Protein AF-0000000068498066 (afdb_homodimer)

Radius of gyration: 24.15 Å; Cα contacts (8 Å, |Δi|>4): 1027; chains: 2; bounding box: 54×74×59 Å

Structure (mmCIF, N/CA/C/O backbone):
data_AF-0000000068498066-model_v1
#
loop_
_entity.id
_entity.type
_entity.pdbx_description
1 polymer '4fe-4s binding domain protein'
#
loop_
_atom_site.group_PDB
_atom_site.id
_atom_site.type_symbol
_atom_site.label_atom_id
_atom_site.label_alt_id
_atom_site.label_comp_id
_atom_site.label_asym_id
_atom_site.label_entity_id
_atom_site.label_seq_id
_atom_site.pdbx_PDB_ins_code
_atom_site.Cartn_x
_atom_site.Cartn_y
_atom_site.Cartn_z
_atom_site.occupancy
_atom_site.B_iso_or_equiv
_atom_site.auth_seq_id
_atom_site.auth_comp_id
_atom_site.auth_asym_id
_atom_site.auth_atom_id
_atom_site.pdbx_PDB_model_num
ATOM 1 N N . MET A 1 1 ? 25.516 0.51 -18.219 1 28.58 1 MET A N 1
ATOM 2 C CA . MET A 1 1 ? 24.297 -0.23 -18.547 1 28.58 1 MET A CA 1
ATOM 3 C C . MET A 1 1 ? 24.25 -1.565 -17.812 1 28.58 1 MET A C 1
ATOM 5 O O . MET A 1 1 ? 25.156 -2.387 -17.953 1 28.58 1 MET A O 1
ATOM 9 N N . ASN A 1 2 ? 23.875 -1.64 -16.594 1 40.06 2 ASN A N 1
ATOM 10 C CA . ASN A 1 2 ? 24.031 -2.863 -15.82 1 40.06 2 ASN A CA 1
ATOM 11 C C . ASN A 1 2 ? 23.516 -4.082 -16.578 1 40.06 2 ASN A C 1
ATOM 13 O O . ASN A 1 2 ? 22.406 -4.07 -17.094 1 40.06 2 ASN A O 1
ATOM 17 N N . MET A 1 3 ? 24.328 -4.73 -17.172 1 45.19 3 MET A N 1
ATOM 18 C CA . MET A 1 3 ? 24.016 -5.914 -17.969 1 45.19 3 MET A CA 1
ATOM 19 C C . MET A 1 3 ? 23 -6.801 -17.266 1 45.19 3 MET A C 1
ATOM 21 O O . MET A 1 3 ? 23.281 -7.312 -16.172 1 45.19 3 MET A O 1
ATOM 25 N N . LYS A 1 4 ? 21.719 -6.523 -17.484 1 57.91 4 LYS A N 1
ATOM 26 C CA . LYS A 1 4 ? 20.766 -7.516 -17 1 57.91 4 LYS A CA 1
ATOM 27 C C . LYS A 1 4 ? 21.125 -8.914 -17.5 1 57.91 4 LYS A C 1
ATOM 29 O O . LYS A 1 4 ? 21.375 -9.109 -18.688 1 57.91 4 LYS A O 1
ATOM 34 N N . TYR A 1 5 ? 21.75 -9.656 -16.672 1 67.62 5 TYR A N 1
ATOM 35 C CA . TYR A 1 5 ? 22.062 -11.047 -17 1 67.62 5 TYR A CA 1
ATOM 36 C C . TYR A 1 5 ? 20.828 -11.773 -17.5 1 67.62 5 TYR A C 1
ATOM 38 O O . TYR A 1 5 ? 19.703 -11.43 -17.141 1 67.62 5 TYR A O 1
ATOM 46 N N . GLN A 1 6 ? 20.984 -12.57 -18.484 1 83.25 6 GLN A N 1
ATOM 47 C CA . GLN A 1 6 ? 19.891 -13.43 -18.953 1 83.25 6 GLN A CA 1
ATOM 48 C C . GLN A 1 6 ? 19.375 -14.32 -17.828 1 83.25 6 GLN A C 1
ATOM 50 O O . GLN A 1 6 ? 20.141 -14.93 -17.094 1 83.25 6 GLN A O 1
ATOM 55 N N . HIS A 1 7 ? 18.156 -14.203 -17.531 1 92.56 7 HIS A N 1
ATOM 56 C CA . HIS A 1 7 ? 17.531 -15.062 -16.531 1 92.56 7 HIS A CA 1
ATOM 57 C C . HIS A 1 7 ? 17.172 -16.422 -17.125 1 92.56 7 HIS A C 1
ATOM 59 O O . HIS A 1 7 ? 16.531 -16.484 -18.188 1 92.56 7 HIS A O 1
ATOM 65 N N . ILE A 1 8 ? 17.641 -17.453 -16.453 1 95.69 8 ILE A N 1
ATOM 66 C CA . ILE A 1 8 ? 17.375 -18.812 -16.891 1 95.69 8 ILE A CA 1
ATOM 67 C C . ILE A 1 8 ? 16.859 -19.656 -15.719 1 95.69 8 ILE A C 1
ATOM 69 O O . ILE A 1 8 ? 17.391 -19.562 -14.609 1 95.69 8 ILE A O 1
ATOM 73 N N . ILE A 1 9 ? 15.828 -20.344 -15.969 1 97.06 9 ILE A N 1
ATOM 74 C CA . ILE A 1 9 ? 15.359 -21.344 -15.008 1 97.06 9 ILE A CA 1
ATOM 75 C C . ILE A 1 9 ? 16.031 -22.688 -15.281 1 97.06 9 ILE A C 1
ATOM 77 O O . ILE A 1 9 ? 15.992 -23.188 -16.406 1 97.06 9 ILE A O 1
ATOM 81 N N . GLU A 1 10 ? 16.562 -23.203 -14.289 1 97.12 10 GLU A N 1
ATOM 82 C CA . GLU A 1 10 ? 17.266 -24.484 -14.422 1 97.12 10 GLU A CA 1
ATOM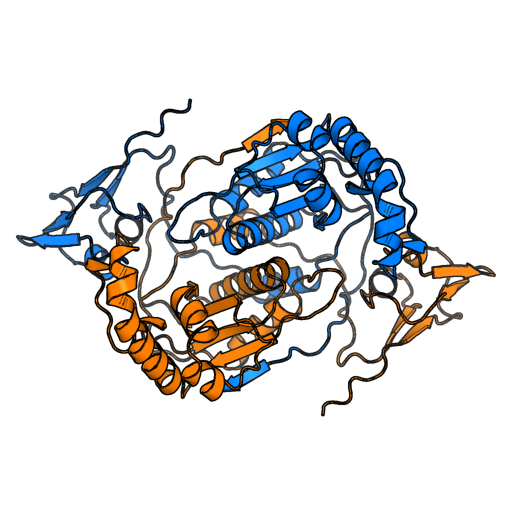 83 C C . GLU A 1 10 ? 16.688 -25.531 -13.484 1 97.12 10 GLU A C 1
ATOM 85 O O . GLU A 1 10 ? 16.328 -25.234 -12.344 1 97.12 10 GLU A O 1
ATOM 90 N N . VAL A 1 11 ? 16.641 -26.781 -14.047 1 98.31 11 VAL A N 1
ATOM 91 C CA . VAL A 1 11 ? 16.219 -27.906 -13.234 1 98.31 11 VAL A CA 1
ATOM 92 C C . VAL A 1 11 ? 17.375 -28.891 -13.086 1 98.31 11 VAL A C 1
ATOM 94 O O . VAL A 1 11 ? 17.891 -29.422 -14.086 1 98.31 11 VAL A O 1
ATOM 97 N N . ASP A 1 12 ? 17.844 -29.094 -11.906 1 98.5 12 ASP A N 1
ATOM 98 C CA . ASP A 1 12 ? 18.797 -30.156 -11.602 1 98.5 12 ASP A CA 1
ATOM 99 C C . ASP A 1 12 ? 18.094 -31.5 -11.5 1 98.5 12 ASP A C 1
ATOM 101 O O . ASP A 1 12 ? 17.469 -31.812 -10.477 1 98.5 12 ASP A O 1
ATOM 105 N N . LYS A 1 13 ? 18.266 -32.344 -12.461 1 97.88 13 LYS A N 1
ATOM 106 C CA . LYS A 1 13 ? 17.531 -33.625 -12.555 1 97.88 13 LYS A CA 1
ATOM 107 C C . LYS A 1 13 ? 17.953 -34.562 -11.445 1 97.88 13 LYS A C 1
ATOM 109 O O . LYS A 1 13 ? 17.203 -35.469 -11.07 1 97.88 13 LYS A O 1
ATOM 114 N N . GLU A 1 14 ? 19.109 -34.406 -10.93 1 98.38 14 GLU A N 1
ATOM 115 C CA . GLU A 1 14 ? 19.578 -35.25 -9.844 1 98.38 14 GLU A CA 1
ATOM 116 C C . GLU A 1 14 ? 18.875 -34.906 -8.531 1 98.38 14 GLU A C 1
ATOM 118 O O . GLU A 1 14 ? 18.656 -35.812 -7.695 1 98.38 14 GLU A O 1
ATOM 123 N N . LEU A 1 15 ? 18.531 -33.656 -8.414 1 98.56 15 LEU A N 1
ATOM 124 C CA . LEU A 1 15 ? 17.891 -33.188 -7.188 1 98.56 15 LEU A CA 1
ATOM 125 C C . LEU A 1 15 ? 16.375 -33.281 -7.309 1 98.56 15 LEU A C 1
ATOM 127 O O . LEU A 1 15 ? 15.664 -33.406 -6.301 1 98.56 15 LEU A O 1
ATOM 131 N N . CYS A 1 16 ? 15.875 -33.25 -8.531 1 98.69 16 CYS A N 1
ATOM 132 C CA . CYS A 1 16 ? 14.438 -33.25 -8.766 1 98.69 16 CYS A CA 1
ATOM 133 C C . CYS A 1 16 ? 13.828 -34.594 -8.43 1 98.69 16 CYS A C 1
ATOM 135 O O . CYS A 1 16 ? 14.289 -35.625 -8.93 1 98.69 16 CYS A O 1
ATOM 137 N N . ILE A 1 17 ? 12.789 -34.562 -7.625 1 98.5 17 ILE A N 1
ATOM 138 C CA . ILE A 1 17 ? 12.172 -35.844 -7.215 1 98.5 17 ILE A CA 1
ATOM 139 C C . ILE A 1 17 ? 10.828 -36 -7.91 1 98.5 17 ILE A C 1
ATOM 141 O O . ILE A 1 17 ? 10.039 -36.875 -7.543 1 98.5 17 ILE A O 1
ATOM 145 N N . GLY A 1 18 ? 10.5 -35.094 -8.805 1 98.19 18 GLY A N 1
ATOM 146 C CA . GLY A 1 18 ? 9.32 -35.219 -9.648 1 98.19 18 GLY A CA 1
ATOM 147 C C . GLY A 1 18 ? 8.016 -35.062 -8.883 1 98.19 18 GLY A C 1
ATOM 148 O O . GLY A 1 18 ? 6.973 -35.531 -9.32 1 98.19 18 GLY A O 1
ATOM 149 N N . CYS A 1 19 ? 8.016 -34.344 -7.754 1 97.94 19 CYS A N 1
ATOM 150 C CA . CYS A 1 19 ? 6.848 -34.281 -6.883 1 97.94 19 CYS A CA 1
ATOM 151 C C . CYS A 1 19 ? 5.758 -33.406 -7.516 1 97.94 19 CYS A C 1
ATOM 153 O O . CYS A 1 19 ? 4.598 -33.469 -7.098 1 97.94 19 CYS A O 1
ATOM 155 N N . GLY A 1 20 ? 6.117 -32.438 -8.43 1 98.12 20 GLY A N 1
ATOM 156 C CA . GLY A 1 20 ? 5.133 -31.688 -9.18 1 98.12 20 GLY A CA 1
ATOM 157 C C . GLY A 1 20 ? 4.691 -30.422 -8.484 1 98.12 20 GLY A C 1
ATOM 158 O O . GLY A 1 20 ? 3.863 -29.672 -9.008 1 98.12 20 GLY A O 1
ATOM 159 N N . LEU A 1 21 ? 5.199 -30.047 -7.348 1 98.44 21 LEU A N 1
ATOM 160 C CA . LEU A 1 21 ? 4.809 -28.844 -6.621 1 98.44 21 LEU A CA 1
ATOM 161 C C . LEU A 1 21 ? 5.031 -27.594 -7.477 1 98.44 21 LEU A C 1
ATOM 163 O O . LEU A 1 21 ? 4.18 -26.703 -7.516 1 98.44 21 LEU A O 1
ATOM 167 N N . CYS A 1 22 ? 6.168 -27.594 -8.148 1 98.31 22 CYS A N 1
ATOM 168 C CA . CYS A 1 22 ? 6.488 -26.438 -8.992 1 98.31 22 CYS A CA 1
ATOM 169 C C . CYS A 1 22 ? 5.496 -26.312 -10.141 1 98.31 22 CYS A C 1
ATOM 171 O O . CYS A 1 22 ? 4.996 -25.219 -10.422 1 98.31 22 CYS A O 1
ATOM 173 N N . LYS A 1 23 ? 5.188 -27.406 -10.82 1 97.56 23 LYS A N 1
ATOM 174 C CA . LYS A 1 23 ? 4.207 -27.422 -11.906 1 97.56 23 LYS A CA 1
ATOM 175 C C . LYS A 1 23 ? 2.854 -26.891 -11.43 1 97.56 23 LYS A C 1
ATOM 177 O O . LYS A 1 23 ? 2.246 -26.047 -12.086 1 97.56 23 LYS A O 1
ATOM 182 N N . ASN A 1 24 ? 2.457 -27.344 -10.297 1 96.62 24 ASN A N 1
ATOM 183 C CA . ASN A 1 24 ? 1.125 -27.031 -9.781 1 96.62 24 ASN A CA 1
ATOM 184 C C . ASN A 1 24 ? 1.024 -25.594 -9.32 1 96.62 24 ASN A C 1
ATOM 186 O O . ASN A 1 24 ? -0.067 -25.016 -9.281 1 96.62 24 ASN A O 1
ATOM 190 N N . ASP A 1 25 ? 2.148 -24.969 -9 1 97.12 25 ASP A N 1
ATOM 191 C CA . ASP A 1 25 ? 2.148 -23.625 -8.445 1 97.12 25 ASP A CA 1
ATOM 192 C C . ASP A 1 25 ? 2.502 -22.594 -9.516 1 97.12 25 ASP A C 1
ATOM 194 O O . ASP A 1 25 ? 2.488 -21.391 -9.25 1 97.12 25 ASP A O 1
ATOM 198 N N . CYS A 1 26 ? 2.822 -23.047 -10.711 1 96 26 CYS A N 1
ATOM 199 C CA . CYS A 1 26 ? 3.209 -22.125 -11.773 1 96 26 CYS A CA 1
ATOM 200 C C . CYS A 1 26 ? 1.996 -21.375 -12.32 1 96 26 CYS A C 1
ATOM 202 O O . CYS A 1 26 ? 1.077 -21.984 -12.859 1 96 26 CYS A O 1
ATOM 204 N N . PRO A 1 27 ? 2.037 -20.062 -12.227 1 93.5 27 PRO A N 1
ATOM 205 C CA . PRO A 1 27 ? 0.843 -19.312 -12.641 1 93.5 27 PRO A CA 1
ATOM 206 C C . PRO A 1 27 ? 0.663 -19.297 -14.156 1 93.5 27 PRO A C 1
ATOM 208 O O . PRO A 1 27 ? -0.421 -18.969 -14.648 1 93.5 27 PRO A O 1
ATOM 211 N N . VAL A 1 28 ? 1.719 -19.656 -14.922 1 92.31 28 VAL A N 1
ATOM 212 C CA . VAL A 1 28 ? 1.605 -19.547 -16.375 1 92.31 28 VAL A CA 1
ATOM 213 C C . VAL A 1 28 ? 1.729 -20.938 -17 1 92.31 28 VAL A C 1
ATOM 215 O O . VAL A 1 28 ? 1.931 -21.062 -18.203 1 92.31 28 VAL A O 1
ATOM 218 N N . ASN A 1 29 ? 1.694 -21.969 -16.156 1 93.12 29 ASN A N 1
ATOM 219 C CA . ASN A 1 29 ? 1.726 -23.359 -16.625 1 93.12 29 ASN A CA 1
ATOM 220 C C . ASN A 1 29 ? 2.932 -23.609 -17.516 1 93.12 29 ASN A C 1
ATOM 222 O O . ASN A 1 29 ? 2.785 -24.156 -18.609 1 93.12 29 ASN A O 1
ATOM 226 N N . ASN A 1 30 ? 4.074 -23.25 -17.047 1 94.94 30 ASN A N 1
ATOM 227 C CA . ASN A 1 30 ? 5.301 -23.344 -17.828 1 94.94 30 ASN A CA 1
ATOM 228 C C . ASN A 1 30 ? 6.117 -24.578 -17.469 1 94.94 30 ASN A C 1
ATOM 230 O O . ASN A 1 30 ? 7.273 -24.703 -17.875 1 94.94 30 ASN A O 1
ATOM 234 N N . ILE A 1 31 ? 5.605 -25.5 -16.703 1 97.12 31 ILE A N 1
ATOM 235 C CA . ILE A 1 31 ? 6.367 -26.641 -16.219 1 97.12 31 ILE A CA 1
ATOM 236 C C . ILE A 1 31 ? 5.566 -27.922 -16.438 1 97.12 31 ILE A C 1
ATOM 238 O O . ILE A 1 31 ? 4.359 -27.953 -16.188 1 97.12 31 ILE A O 1
ATOM 242 N N . ILE A 1 32 ? 6.191 -28.922 -16.906 1 97.19 32 ILE A N 1
ATOM 243 C CA . ILE A 1 32 ? 5.594 -30.25 -17.031 1 97.19 32 ILE A CA 1
ATOM 244 C C . ILE A 1 32 ? 6.48 -31.281 -16.344 1 97.19 32 ILE A C 1
ATOM 246 O O . ILE A 1 32 ? 7.633 -31 -16 1 97.19 32 ILE A O 1
ATOM 250 N N . ILE A 1 33 ? 5.898 -32.438 -16.078 1 98.12 33 ILE A N 1
ATOM 251 C CA . ILE A 1 33 ? 6.656 -33.562 -15.547 1 98.12 33 ILE A CA 1
ATOM 252 C C . ILE A 1 33 ? 6.871 -34.594 -16.641 1 98.12 33 ILE A C 1
ATOM 254 O O . ILE A 1 33 ? 5.91 -35.094 -17.234 1 98.12 33 ILE A O 1
ATOM 258 N N . GLU A 1 34 ? 8.102 -34.844 -16.953 1 97.81 34 GLU A N 1
ATOM 259 C CA . GLU A 1 34 ? 8.508 -35.875 -17.906 1 97.81 34 GLU A CA 1
ATOM 260 C C . GLU A 1 34 ? 9.516 -36.812 -17.281 1 97.81 34 GLU A C 1
ATOM 262 O O . GLU A 1 34 ? 10.539 -36.406 -16.734 1 97.81 34 GLU A O 1
ATOM 267 N N . ASN A 1 35 ? 9.258 -38.188 -17.406 1 97.5 35 ASN A N 1
ATOM 268 C CA . ASN A 1 35 ? 10.133 -39.188 -16.812 1 97.5 35 ASN A CA 1
ATOM 269 C C . ASN A 1 35 ? 10.422 -38.875 -15.352 1 97.5 35 ASN A C 1
ATOM 271 O O . ASN A 1 35 ? 11.578 -38.906 -14.922 1 97.5 35 ASN A O 1
ATOM 275 N N . LYS A 1 36 ? 9.414 -38.375 -14.625 1 97.62 36 LYS A N 1
ATOM 276 C CA . LYS A 1 36 ? 9.438 -38.125 -13.188 1 97.62 36 LYS A CA 1
ATOM 277 C C . LYS A 1 36 ? 10.367 -36.969 -12.852 1 97.62 36 LYS A C 1
ATOM 279 O O . LYS A 1 36 ? 10.953 -36.906 -11.773 1 97.62 36 LYS A O 1
ATOM 284 N N . LYS A 1 37 ? 10.578 -36.094 -13.797 1 98.5 37 LYS A N 1
ATOM 285 C CA . LYS A 1 37 ? 11.375 -34.906 -13.594 1 98.5 37 LYS A CA 1
ATOM 286 C C . LYS A 1 37 ? 10.641 -33.656 -14.125 1 98.5 37 LYS A C 1
ATOM 288 O O . LYS A 1 37 ? 9.945 -33.75 -15.141 1 98.5 37 LYS A O 1
ATOM 293 N N . SER A 1 38 ? 10.844 -32.562 -13.43 1 98.5 38 SER A N 1
ATOM 294 C CA . SER A 1 38 ? 10.289 -31.312 -13.93 1 98.5 38 SER A CA 1
ATOM 295 C C . SER A 1 38 ? 11.023 -30.828 -15.18 1 98.5 38 SER A C 1
ATOM 297 O O . SER A 1 38 ? 12.25 -30.938 -15.266 1 98.5 38 SER A O 1
ATOM 299 N N . VAL A 1 39 ? 10.25 -30.344 -16.156 1 98.31 39 VAL A N 1
ATOM 300 C CA . VAL A 1 39 ? 10.789 -29.797 -17.391 1 98.31 39 VAL A CA 1
ATOM 301 C C . VAL A 1 39 ? 10.18 -28.422 -17.641 1 98.31 39 VAL A C 1
ATOM 303 O O . VAL A 1 39 ? 8.953 -28.25 -17.609 1 98.31 39 VAL A O 1
ATOM 306 N N . ILE A 1 40 ? 11.055 -27.469 -17.891 1 97.31 40 ILE A N 1
ATOM 307 C CA . ILE A 1 40 ? 10.625 -26.109 -18.25 1 97.31 40 ILE A CA 1
ATOM 308 C C . ILE A 1 40 ? 10.266 -26.047 -19.719 1 97.31 40 ILE A C 1
ATOM 310 O O . ILE A 1 40 ? 11.078 -26.406 -20.578 1 97.31 40 ILE A O 1
ATOM 314 N N . LYS A 1 41 ? 9.039 -25.547 -19.969 1 94.94 41 LYS A N 1
ATOM 315 C CA . LYS A 1 41 ? 8.586 -25.5 -21.344 1 94.94 41 LYS A CA 1
ATOM 316 C C . LYS A 1 41 ? 9.312 -24.391 -22.125 1 94.94 41 LYS A C 1
ATOM 318 O O . LYS A 1 41 ? 9.797 -24.625 -23.234 1 94.94 41 LYS A O 1
ATOM 323 N N . LYS A 1 42 ? 9.336 -23.25 -21.562 1 93.25 42 LYS A N 1
ATOM 324 C CA . LYS A 1 42 ? 9.922 -22.062 -22.172 1 93.25 42 LYS A CA 1
ATOM 325 C C . LYS A 1 42 ? 10.656 -21.219 -21.141 1 93.25 42 LYS A C 1
ATOM 327 O O . LYS A 1 42 ? 10.266 -21.172 -19.984 1 93.25 42 LYS A O 1
ATOM 332 N N . GLN A 1 43 ? 11.648 -20.516 -21.641 1 93.88 43 GLN A N 1
ATOM 333 C CA . GLN A 1 43 ? 12.422 -19.656 -20.75 1 93.88 43 GLN A CA 1
ATOM 334 C C . GLN A 1 43 ? 11.789 -18.266 -20.625 1 93.88 43 GLN A C 1
ATOM 336 O O . GLN A 1 43 ? 12.125 -17.5 -19.734 1 93.88 43 GLN A O 1
ATOM 341 N N . ASP A 1 44 ? 10.875 -17.969 -21.469 1 87.62 44 ASP A N 1
ATOM 342 C CA . ASP A 1 44 ? 10.258 -16.641 -21.484 1 87.62 44 ASP A CA 1
ATOM 343 C C . ASP A 1 44 ? 9.008 -16.609 -20.609 1 87.62 44 ASP A C 1
ATOM 345 O O . ASP A 1 44 ? 7.906 -16.344 -21.109 1 87.62 44 ASP A O 1
ATOM 349 N N . CYS A 1 45 ? 9.125 -16.812 -19.328 1 91.56 45 CYS A N 1
ATOM 350 C CA . CYS A 1 45 ? 8.031 -16.766 -18.359 1 91.56 45 CYS A CA 1
ATOM 351 C C . CYS A 1 45 ? 8.094 -15.5 -17.516 1 91.56 45 CYS A C 1
ATOM 353 O O . CYS A 1 45 ? 8.742 -14.531 -17.906 1 91.56 45 CYS A O 1
ATOM 355 N N . LEU A 1 46 ? 7.414 -15.398 -16.406 1 92.75 46 LEU A N 1
ATOM 356 C CA . LEU A 1 46 ? 7.305 -14.211 -15.57 1 92.75 46 LEU A CA 1
ATOM 357 C C . LEU A 1 46 ? 8.539 -14.055 -14.695 1 92.75 46 LEU A C 1
ATOM 359 O O . LEU A 1 46 ? 8.727 -13.016 -14.055 1 92.75 46 LEU A O 1
ATOM 363 N N . MET A 1 47 ? 9.305 -15.062 -14.562 1 94.81 47 MET A N 1
ATOM 364 C CA . MET A 1 47 ? 10.461 -15.102 -13.68 1 94.81 47 MET A CA 1
ATOM 365 C C . MET A 1 47 ? 10.062 -14.75 -12.25 1 94.81 47 MET A C 1
ATOM 367 O O . MET A 1 47 ? 10.781 -14.016 -11.562 1 94.81 47 MET A O 1
ATOM 371 N N . CYS A 1 48 ? 8.891 -15.273 -11.828 1 96 48 CYS A N 1
ATOM 372 C CA . CYS A 1 48 ? 8.32 -14.914 -10.531 1 96 48 CYS A CA 1
ATOM 373 C C . CYS A 1 48 ? 8.938 -15.742 -9.414 1 96 48 CYS A C 1
ATOM 375 O O . CYS A 1 48 ? 8.836 -15.383 -8.242 1 96 48 CYS A O 1
ATOM 377 N N . GLY A 1 49 ? 9.477 -16.859 -9.719 1 97.19 49 GLY A N 1
ATOM 378 C CA . GLY A 1 49 ? 10.273 -17.625 -8.766 1 97.19 49 GLY A CA 1
ATOM 379 C C . GLY A 1 49 ? 9.438 -18.547 -7.895 1 97.19 49 GLY A C 1
ATOM 380 O O . GLY A 1 49 ? 9.961 -19.172 -6.965 1 97.19 49 GLY A O 1
ATOM 381 N N . HIS A 1 50 ? 8.156 -18.703 -8.148 1 98.12 50 HIS A N 1
ATOM 382 C CA . HIS A 1 50 ? 7.344 -19.625 -7.371 1 98.12 50 HIS A CA 1
ATOM 383 C C . HIS A 1 50 ? 7.914 -21.047 -7.426 1 98.12 50 HIS A C 1
ATOM 385 O O . HIS A 1 50 ? 7.949 -21.734 -6.41 1 98.12 50 HIS A O 1
ATOM 391 N N . CYS A 1 51 ? 8.367 -21.438 -8.625 1 98.19 51 CYS A N 1
ATOM 392 C CA . CYS A 1 51 ? 8.859 -22.797 -8.852 1 98.19 51 CYS A CA 1
ATOM 393 C C . CYS A 1 51 ? 10.078 -23.078 -7.98 1 98.19 51 CYS A C 1
ATOM 395 O O . CYS A 1 51 ? 10.164 -24.141 -7.344 1 98.19 51 CYS A O 1
ATOM 397 N N . ALA A 1 52 ? 10.969 -22.141 -7.926 1 98.25 52 ALA A N 1
ATOM 398 C CA . ALA A 1 52 ? 12.156 -22.297 -7.09 1 98.25 52 ALA A CA 1
ATOM 399 C C . ALA A 1 52 ? 11.797 -22.234 -5.609 1 98.25 52 ALA A C 1
ATOM 401 O O . ALA A 1 52 ? 12.312 -23.016 -4.805 1 98.25 52 ALA A O 1
ATOM 402 N N . ALA A 1 53 ? 10.922 -21.328 -5.223 1 98.12 53 ALA A N 1
ATOM 403 C CA . ALA A 1 53 ? 10.594 -21.078 -3.822 1 98.12 53 ALA A CA 1
ATOM 404 C C . ALA A 1 53 ? 9.898 -22.281 -3.193 1 98.12 53 ALA A C 1
ATOM 406 O O . ALA A 1 53 ? 10.078 -22.562 -2.006 1 98.12 53 ALA A O 1
ATOM 407 N N . ILE A 1 54 ? 9.117 -23 -3.992 1 98.19 54 ILE A N 1
ATOM 408 C CA . ILE A 1 54 ? 8.266 -24.047 -3.447 1 98.19 54 ILE A CA 1
ATOM 409 C C . ILE A 1 54 ? 9.016 -25.375 -3.455 1 98.19 54 ILE A C 1
ATOM 411 O O . ILE A 1 54 ? 8.602 -26.344 -2.811 1 98.19 54 ILE A O 1
ATOM 415 N N . CYS A 1 55 ? 10.133 -25.547 -4.199 1 98.5 55 CYS A N 1
ATOM 416 C CA . CYS A 1 55 ? 10.844 -26.797 -4.402 1 98.5 55 CYS A CA 1
ATOM 417 C C . CYS A 1 55 ? 11.461 -27.297 -3.1 1 98.5 55 CYS A C 1
ATOM 419 O O . CYS A 1 55 ? 12.273 -26.609 -2.49 1 98.5 55 CYS A O 1
ATOM 421 N N . PRO A 1 56 ? 11.148 -28.469 -2.66 1 97.88 56 PRO A N 1
ATOM 422 C CA . PRO A 1 56 ? 11.664 -28.938 -1.375 1 97.88 56 PRO A CA 1
ATOM 423 C C . PRO A 1 56 ? 13.125 -29.359 -1.447 1 97.88 56 PRO A C 1
ATOM 425 O O . PRO A 1 56 ? 13.797 -29.469 -0.416 1 97.88 56 PRO A O 1
ATOM 428 N N . THR A 1 57 ? 13.648 -29.594 -2.676 1 98.31 57 THR A N 1
ATOM 429 C CA . THR A 1 57 ? 14.984 -30.172 -2.785 1 98.31 57 THR A CA 1
ATOM 430 C C . THR A 1 57 ? 15.945 -29.188 -3.439 1 98.31 57 THR A C 1
ATOM 432 O O . THR A 1 57 ? 17.078 -29.531 -3.748 1 98.31 57 THR A O 1
ATOM 435 N N . LYS A 1 58 ? 15.477 -28.031 -3.756 1 97.94 58 LYS A N 1
ATOM 436 C CA . LYS A 1 58 ? 16.281 -26.984 -4.406 1 97.94 58 LYS A CA 1
ATOM 437 C C . LYS A 1 58 ? 16.688 -27.406 -5.812 1 97.94 58 LYS A C 1
ATOM 439 O O . LYS A 1 58 ? 17.766 -27.031 -6.289 1 97.94 58 LYS A O 1
ATOM 444 N N . ALA A 1 59 ? 15.828 -28.141 -6.422 1 98.62 59 ALA A N 1
ATOM 445 C CA . ALA A 1 59 ? 16.125 -28.625 -7.766 1 98.62 59 ALA A CA 1
ATOM 446 C C . ALA A 1 59 ? 15.953 -27.516 -8.805 1 98.62 59 ALA A C 1
ATOM 448 O O . ALA A 1 59 ? 16.547 -27.578 -9.883 1 98.62 59 ALA A O 1
ATOM 449 N N . ILE A 1 60 ? 15.141 -26.594 -8.617 1 98.44 60 ILE A N 1
ATOM 450 C CA . ILE A 1 60 ? 14.891 -25.516 -9.562 1 98.44 60 ILE A CA 1
ATOM 451 C C . ILE A 1 60 ? 15.586 -24.234 -9.094 1 98.44 60 ILE A C 1
ATOM 453 O O . ILE A 1 60 ? 15.477 -23.859 -7.918 1 98.44 60 ILE A O 1
ATOM 457 N N . THR A 1 61 ? 16.25 -23.625 -9.945 1 97.5 61 THR A N 1
ATOM 458 C CA . THR A 1 61 ? 16.938 -22.359 -9.656 1 97.5 61 THR A CA 1
ATOM 459 C C . THR A 1 61 ? 16.719 -21.359 -10.773 1 97.5 61 THR A C 1
ATOM 461 O O . THR A 1 61 ? 16.469 -21.734 -11.914 1 97.5 61 THR A O 1
ATOM 464 N N . LEU A 1 62 ? 16.641 -20.156 -10.414 1 96.62 62 LEU A N 1
ATOM 465 C CA . LEU A 1 62 ? 16.688 -19.062 -11.367 1 96.62 62 LEU A CA 1
ATOM 466 C C . LEU A 1 62 ? 18.031 -18.344 -11.32 1 96.62 62 LEU A C 1
ATOM 468 O O . LEU A 1 62 ? 18.484 -17.922 -10.25 1 96.62 62 LEU A O 1
ATOM 472 N N . THR A 1 63 ? 18.672 -18.172 -12.477 1 94.56 63 THR A N 1
ATOM 473 C CA . THR A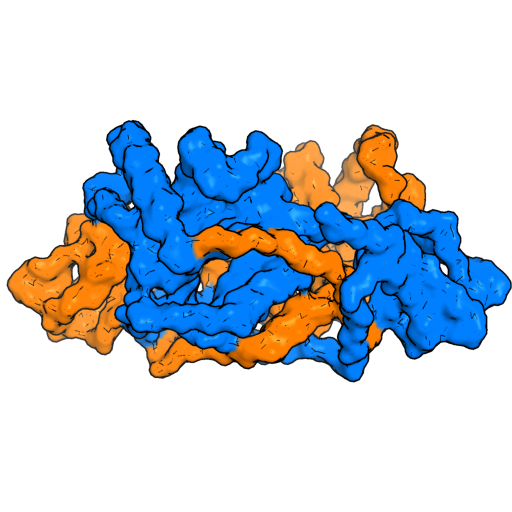 1 63 ? 19.953 -17.5 -12.547 1 94.56 63 THR A CA 1
ATOM 474 C C . THR A 1 63 ? 19.797 -16.078 -13.07 1 94.56 63 THR A C 1
ATOM 476 O O . THR A 1 63 ? 18.703 -15.68 -13.469 1 94.56 63 THR A O 1
ATOM 479 N N . GLY A 1 64 ? 20.844 -15.281 -12.953 1 93.75 64 GLY A N 1
ATOM 480 C CA . GLY A 1 64 ? 20.828 -13.938 -13.508 1 93.75 64 GLY A CA 1
ATOM 481 C C . GLY A 1 64 ? 20.469 -12.875 -12.492 1 93.75 64 GLY A C 1
ATOM 482 O O . GLY A 1 64 ? 20.422 -11.688 -12.82 1 93.75 64 GLY A O 1
ATOM 483 N N . PHE A 1 65 ? 20.172 -13.281 -11.297 1 94.94 65 PHE A N 1
ATOM 484 C CA . PHE A 1 65 ? 19.906 -12.336 -10.219 1 94.94 65 PHE A CA 1
ATOM 485 C C . PHE A 1 65 ? 21.156 -12.086 -9.398 1 94.94 65 PHE A C 1
AT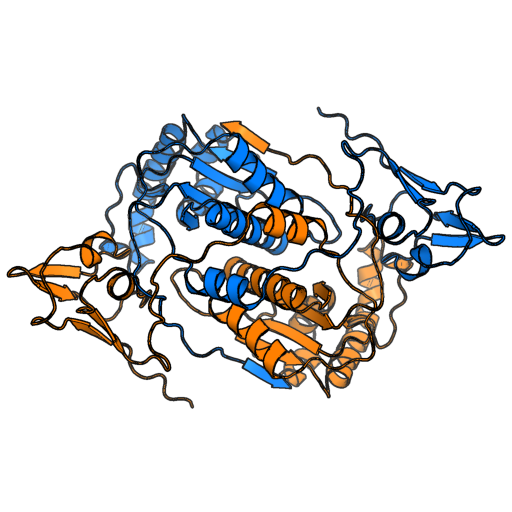OM 487 O O . PHE A 1 65 ? 22.047 -12.938 -9.344 1 94.94 65 PHE A O 1
ATOM 494 N N . ASP A 1 66 ? 21.203 -10.992 -8.703 1 93.81 66 ASP A N 1
ATOM 495 C CA . ASP A 1 66 ? 22.406 -10.562 -7.988 1 93.81 66 ASP A CA 1
ATOM 496 C C . ASP A 1 66 ? 22.562 -11.328 -6.672 1 93.81 66 ASP A C 1
ATOM 498 O O . ASP A 1 66 ? 23.672 -11.453 -6.148 1 93.81 66 ASP A O 1
ATOM 502 N N . GLU A 1 67 ? 21.422 -11.789 -6.164 1 94.5 67 GLU A N 1
ATOM 503 C CA . GLU A 1 67 ? 21.453 -12.445 -4.859 1 94.5 67 GLU A CA 1
ATOM 504 C C . GLU A 1 67 ? 20.656 -13.75 -4.871 1 94.5 67 GLU A C 1
ATOM 506 O O . GLU A 1 67 ? 19.672 -13.867 -5.59 1 94.5 67 GLU A O 1
ATOM 511 N N . PRO A 1 68 ? 21.156 -14.695 -4.129 1 95.5 68 PRO A N 1
ATOM 512 C CA . PRO A 1 68 ? 20.359 -15.914 -3.977 1 95.5 68 PRO A CA 1
ATOM 513 C C . PRO A 1 68 ? 19.094 -15.703 -3.143 1 95.5 68 PRO A C 1
ATOM 515 O O . PRO A 1 68 ? 18.969 -14.68 -2.459 1 95.5 68 PRO A O 1
ATOM 518 N N . PRO A 1 69 ? 18.188 -16.625 -3.244 1 96.88 69 PRO A N 1
ATOM 519 C CA . PRO A 1 69 ? 17.031 -16.531 -2.352 1 96.88 69 PRO A CA 1
ATOM 520 C C . PRO A 1 69 ? 17.391 -16.703 -0.882 1 96.88 69 PRO A C 1
ATOM 522 O O . PRO A 1 69 ? 18.453 -17.25 -0.573 1 96.88 69 PRO A O 1
ATOM 525 N N . ILE A 1 70 ? 16.578 -16.172 -0.041 1 96.69 70 ILE A N 1
ATOM 526 C CA . ILE A 1 70 ? 16.734 -16.375 1.395 1 96.69 70 ILE A CA 1
ATOM 527 C C . ILE A 1 70 ? 15.945 -17.609 1.834 1 96.69 70 ILE A C 1
ATOM 529 O O . ILE A 1 70 ? 14.742 -17.703 1.573 1 96.69 70 ILE A O 1
ATOM 533 N N . GLU A 1 71 ? 16.578 -18.531 2.469 1 97.31 71 GLU A N 1
ATOM 534 C CA . GLU A 1 71 ? 15.891 -19.719 2.969 1 97.31 71 GLU A CA 1
ATOM 535 C C . GLU A 1 71 ? 14.969 -19.375 4.133 1 97.31 71 GLU A C 1
ATOM 537 O O . GLU A 1 71 ? 15.328 -18.562 4.996 1 97.31 71 GLU A O 1
ATOM 542 N N . LEU A 1 72 ? 13.805 -20 4.086 1 96.06 72 LEU A N 1
ATOM 543 C CA . LEU A 1 72 ? 12.812 -19.766 5.125 1 96.06 72 LEU A CA 1
ATOM 544 C C . LEU A 1 72 ? 12.594 -21.016 5.973 1 96.06 72 LEU A C 1
ATOM 546 O O . LEU A 1 72 ? 12.32 -22.094 5.438 1 96.06 72 LEU A O 1
ATOM 550 N N . THR A 1 73 ? 12.883 -21 7.273 1 89.25 73 THR A N 1
ATOM 551 C CA . THR A 1 73 ? 12.516 -22.109 8.156 1 89.25 73 THR A CA 1
ATOM 552 C C . THR A 1 73 ? 11.016 -22.094 8.438 1 89.25 73 THR A C 1
ATOM 554 O O . THR A 1 73 ? 10.375 -23.156 8.445 1 89.25 73 THR A O 1
ATOM 557 N N . ASN A 1 74 ? 10.508 -20.969 8.711 1 85.44 74 ASN A N 1
ATOM 558 C CA . ASN A 1 74 ? 9.086 -20.672 8.836 1 85.44 74 ASN A CA 1
ATOM 559 C C . ASN A 1 74 ? 8.734 -19.344 8.164 1 85.44 74 ASN A C 1
ATOM 561 O O . ASN A 1 74 ? 9.602 -18.5 7.953 1 85.44 74 ASN A O 1
ATOM 565 N N . LYS A 1 75 ? 7.508 -19.25 7.805 1 85.44 75 LYS A N 1
ATOM 566 C CA . LYS A 1 75 ? 7.102 -17.953 7.273 1 85.44 75 LYS A CA 1
ATOM 567 C C . LYS A 1 75 ? 7.094 -16.875 8.367 1 85.44 75 LYS A C 1
ATOM 569 O O . LYS A 1 75 ? 6.477 -17.062 9.414 1 85.44 75 LYS A O 1
ATOM 574 N N . PRO A 1 76 ? 7.832 -15.844 8.102 1 88.38 76 PRO A N 1
ATOM 575 C CA . PRO A 1 76 ? 7.742 -14.75 9.07 1 88.38 76 PRO A CA 1
ATOM 576 C C . PRO A 1 76 ? 6.332 -14.18 9.188 1 88.38 76 PRO A C 1
ATOM 578 O O . PRO A 1 76 ? 5.609 -14.102 8.188 1 88.38 76 PRO A O 1
ATOM 581 N N . LYS A 1 77 ? 5.938 -13.977 10.398 1 89.06 77 LYS A N 1
ATOM 582 C CA . LYS A 1 77 ? 4.633 -13.375 10.672 1 89.06 77 LYS A CA 1
ATOM 583 C C . LYS A 1 77 ? 4.762 -12.211 11.648 1 89.06 77 LYS A C 1
ATOM 585 O O . LYS A 1 77 ? 5.477 -12.305 12.648 1 89.06 77 LYS A O 1
ATOM 590 N N . LEU A 1 78 ? 4.105 -11.133 11.289 1 97.31 78 LEU A N 1
ATOM 591 C CA . LEU A 1 78 ? 4.051 -9.992 12.195 1 97.31 78 LEU A CA 1
ATOM 592 C C . LEU A 1 78 ? 2.988 -10.195 13.266 1 97.31 78 LEU A C 1
ATOM 594 O O . LEU A 1 78 ? 2.012 -10.922 13.055 1 97.31 78 LEU A O 1
ATOM 598 N N . ASP A 1 79 ? 3.252 -9.562 14.398 1 97.62 79 ASP A N 1
ATOM 599 C CA . ASP A 1 79 ? 2.188 -9.523 15.398 1 97.62 79 ASP A CA 1
ATOM 600 C C . ASP A 1 79 ? 1.016 -8.672 14.914 1 97.62 79 ASP A C 1
ATOM 602 O O . ASP A 1 79 ? 1.183 -7.484 14.633 1 97.62 79 ASP A O 1
ATOM 606 N N . SER A 1 80 ? -0.179 -9.32 14.875 1 98.12 80 SER A N 1
ATOM 607 C CA . SER A 1 80 ? -1.335 -8.672 14.266 1 98.12 80 SER A CA 1
ATOM 608 C C . SER A 1 80 ? -1.746 -7.43 15.047 1 98.12 80 SER A C 1
ATOM 610 O O . SER A 1 80 ? -2.072 -6.398 14.453 1 98.12 80 SER A O 1
ATOM 612 N N . ASP A 1 81 ? -1.714 -7.473 16.344 1 97.38 81 ASP A N 1
ATOM 613 C CA . ASP A 1 81 ? -2.105 -6.336 17.172 1 97.38 81 ASP A CA 1
ATOM 614 C C . ASP A 1 81 ? -1.121 -5.18 17.016 1 97.38 81 ASP A C 1
ATOM 616 O O . ASP A 1 81 ? -1.528 -4.02 16.891 1 97.38 81 ASP A O 1
ATOM 620 N N . GLU A 1 82 ? 0.176 -5.523 17 1 97.38 82 GLU A N 1
ATOM 621 C CA . GLU A 1 82 ? 1.195 -4.496 16.812 1 97.38 82 GLU A CA 1
ATOM 622 C C . GLU A 1 82 ? 1.079 -3.846 15.438 1 97.38 82 GLU A C 1
ATOM 624 O O . GLU A 1 82 ? 1.213 -2.627 15.305 1 97.38 82 GLU A O 1
ATOM 629 N N . LEU A 1 83 ? 0.846 -4.664 14.461 1 98.31 83 LEU A N 1
ATOM 630 C CA . LEU A 1 83 ? 0.687 -4.156 13.102 1 98.31 83 LEU A CA 1
ATOM 631 C C . LEU A 1 83 ? -0.509 -3.215 13.008 1 98.31 83 LEU A C 1
ATOM 633 O O . LEU A 1 83 ? -0.394 -2.109 12.477 1 98.31 83 LEU A O 1
ATOM 637 N N . LEU A 1 84 ? -1.641 -3.598 13.523 1 98.12 84 LEU A N 1
ATOM 638 C CA . LEU A 1 84 ? -2.842 -2.773 13.461 1 98.12 84 LEU A CA 1
ATOM 639 C C . LEU A 1 84 ? -2.635 -1.454 14.195 1 98.12 84 LEU A C 1
ATOM 641 O O . LEU A 1 84 ? -3.051 -0.398 13.711 1 98.12 84 LEU A O 1
ATOM 645 N N . MET A 1 85 ? -2.006 -1.505 15.32 1 97.56 85 MET A N 1
ATOM 646 C CA . MET A 1 85 ? -1.781 -0.281 16.078 1 97.56 85 MET A CA 1
ATOM 647 C C . MET A 1 85 ? -0.828 0.653 15.344 1 97.56 85 MET A C 1
ATOM 649 O O . MET A 1 85 ? -0.988 1.874 15.391 1 97.56 85 MET A O 1
ATOM 653 N N . ALA A 1 86 ? 0.202 0.061 14.711 1 97.75 86 ALA A N 1
ATOM 654 C CA . ALA A 1 86 ? 1.089 0.882 13.891 1 97.75 86 ALA A CA 1
ATOM 655 C C . ALA A 1 86 ? 0.312 1.598 12.789 1 97.75 86 ALA A C 1
ATOM 657 O O . ALA A 1 86 ? 0.527 2.787 12.539 1 97.75 86 ALA A O 1
ATOM 658 N N . ILE A 1 87 ? -0.612 0.877 12.156 1 98 87 ILE A N 1
ATOM 659 C CA . ILE A 1 87 ? -1.433 1.438 11.086 1 98 87 ILE A CA 1
ATOM 660 C C . ILE A 1 87 ? -2.348 2.521 11.648 1 98 87 ILE A C 1
ATOM 662 O O . ILE A 1 87 ? -2.471 3.604 11.07 1 98 87 ILE A O 1
ATOM 666 N N . LYS A 1 88 ? -2.9 2.326 12.828 1 97.5 88 LYS A N 1
ATOM 667 C CA . LYS A 1 88 ? -3.84 3.256 13.445 1 97.5 88 LYS A CA 1
ATOM 668 C C . LYS A 1 88 ? -3.131 4.52 13.93 1 97.5 88 LYS A C 1
ATOM 670 O O . LYS A 1 88 ? -3.725 5.598 13.961 1 97.5 88 LYS A O 1
ATOM 675 N N . SER A 1 89 ? -1.894 4.414 14.289 1 97.19 89 SER A N 1
ATOM 676 C CA . SER A 1 89 ? -1.194 5.516 14.953 1 97.19 89 SER A CA 1
ATOM 677 C C . SER A 1 89 ? -0.434 6.367 13.938 1 97.19 89 SER A C 1
ATOM 679 O O . SER A 1 89 ? 0.035 7.461 14.273 1 97.19 89 SER A O 1
ATOM 681 N N . ARG A 1 90 ? -0.337 5.875 12.75 1 95.44 90 ARG A N 1
ATOM 682 C CA . ARG A 1 90 ? 0.391 6.609 11.727 1 95.44 90 ARG A CA 1
ATOM 683 C C . ARG A 1 90 ? -0.255 7.965 11.461 1 95.44 90 ARG A C 1
ATOM 685 O O . ARG A 1 90 ? -1.481 8.086 11.469 1 95.44 90 ARG A O 1
ATOM 692 N N . ARG A 1 91 ? 0.541 9.008 11.258 1 96.56 91 ARG A N 1
ATOM 693 C CA . ARG A 1 91 ? 0.112 10.344 10.867 1 96.56 91 ARG A CA 1
ATOM 694 C C . ARG A 1 91 ? 1.027 10.922 9.797 1 96.56 91 ARG A C 1
ATOM 696 O O . ARG A 1 91 ? 2.215 10.594 9.742 1 96.56 91 ARG A O 1
ATOM 703 N N . SER A 1 92 ? 0.431 11.766 8.977 1 98.12 92 SER A N 1
ATOM 704 C CA . SER A 1 92 ? 1.294 12.562 8.117 1 98.12 92 SER A CA 1
ATOM 705 C C . SER A 1 92 ? 2.152 13.523 8.922 1 98.12 92 SER A C 1
ATOM 707 O O . SER A 1 92 ? 1.632 14.32 9.711 1 98.12 92 SER A O 1
ATOM 709 N N . ILE A 1 93 ? 3.42 13.43 8.711 1 98.44 93 ILE A N 1
ATOM 710 C CA . ILE A 1 93 ? 4.34 14.273 9.469 1 98.44 93 ILE A CA 1
ATOM 711 C C . ILE A 1 93 ? 4.773 15.461 8.609 1 98.44 93 ILE A C 1
ATOM 713 O O . ILE A 1 93 ? 5.211 15.281 7.469 1 98.44 93 ILE A O 1
ATOM 717 N N . ARG A 1 94 ? 4.641 16.672 9.211 1 97.31 94 ARG A N 1
ATOM 718 C CA . ARG A 1 94 ? 4.984 17.875 8.461 1 97.31 94 ARG A CA 1
ATOM 719 C C . ARG A 1 94 ? 5.992 18.719 9.227 1 97.31 94 ARG A C 1
ATOM 721 O O . ARG A 1 94 ? 6.289 19.844 8.828 1 97.31 94 ARG A O 1
ATOM 728 N N . LYS A 1 95 ? 6.414 18.25 10.359 1 98 95 LYS A N 1
ATOM 729 C CA . LYS A 1 95 ? 7.488 18.828 11.156 1 98 95 LYS A CA 1
ATOM 730 C C . LYS A 1 95 ? 8.562 17.797 11.469 1 98 95 LYS A C 1
ATOM 732 O O . LYS A 1 95 ? 8.289 16.766 12.086 1 98 95 LYS A O 1
ATOM 737 N N . PHE A 1 96 ? 9.812 18.125 11.141 1 98.31 96 PHE A N 1
ATOM 738 C CA . PHE A 1 96 ? 10.891 17.156 11.266 1 98.31 96 PHE A CA 1
ATOM 739 C C . PHE A 1 96 ? 12.031 17.719 12.109 1 98.31 96 PHE A C 1
ATOM 741 O O . PHE A 1 96 ? 12.266 18.938 12.125 1 98.31 96 PHE A O 1
ATOM 748 N N . LYS A 1 97 ? 12.664 16.844 12.797 1 98.44 97 LYS A N 1
ATOM 749 C CA . LYS A 1 97 ? 13.914 17.188 13.469 1 98.44 97 LYS A CA 1
ATOM 750 C C . LYS A 1 97 ? 15.031 17.438 12.461 1 98.44 97 LYS A C 1
ATOM 752 O O . LYS A 1 97 ? 15 16.891 11.352 1 98.44 97 LYS A O 1
ATOM 757 N N . ASP A 1 98 ? 15.953 18.266 12.938 1 96.88 98 ASP A N 1
ATOM 758 C CA . ASP A 1 98 ? 17.172 18.422 12.156 1 96.88 98 ASP A CA 1
ATOM 759 C C . ASP A 1 98 ? 18.125 17.25 12.383 1 96.88 98 ASP A C 1
ATOM 761 O O . ASP A 1 98 ? 19.141 17.391 13.078 1 96.88 98 ASP A O 1
ATOM 765 N N . LYS A 1 99 ? 17.828 16.156 11.922 1 97.56 99 LYS A N 1
ATOM 766 C CA . LYS A 1 99 ? 18.562 14.914 12.086 1 97.56 99 LYS A CA 1
ATOM 767 C C . LYS A 1 99 ? 18.609 14.117 10.781 1 97.56 99 LYS A C 1
ATOM 769 O O . LYS A 1 99 ? 17.578 13.898 10.148 1 97.56 99 LYS A O 1
ATOM 774 N N . GLU A 1 100 ? 19.781 13.766 10.375 1 97.12 100 GLU A N 1
ATOM 775 C CA . GLU A 1 100 ? 19.953 13.016 9.133 1 97.12 100 GLU A CA 1
ATOM 776 C C . GLU A 1 100 ? 19.422 11.594 9.258 1 97.12 100 GLU A C 1
ATOM 778 O O . GLU A 1 100 ? 19.344 11.055 10.367 1 97.12 100 GLU A O 1
ATOM 783 N N . VAL A 1 101 ? 19.016 11.07 8.211 1 98.12 101 VAL A N 1
ATOM 784 C CA . VAL A 1 101 ? 18.688 9.656 8.117 1 98.12 101 VAL A CA 1
ATOM 785 C C . VAL A 1 101 ? 19.859 8.875 7.531 1 98.12 101 VAL A C 1
ATOM 787 O O . VAL A 1 101 ? 20.391 9.242 6.48 1 98.12 101 VAL A O 1
ATOM 790 N N . SER A 1 102 ? 20.312 7.863 8.133 1 97.88 102 SER A N 1
ATOM 791 C CA . SER A 1 102 ? 21.484 7.129 7.691 1 97.88 102 SER A CA 1
ATOM 792 C C . SER A 1 102 ? 21.25 6.453 6.344 1 97.88 102 SER A C 1
ATOM 794 O O . SER A 1 102 ? 20.109 6.098 6.016 1 97.88 102 SER A O 1
ATOM 796 N N . SER A 1 103 ? 22.344 6.27 5.594 1 97.56 103 SER A N 1
ATOM 797 C CA . SER A 1 103 ? 22.25 5.598 4.305 1 97.56 103 SER A CA 1
ATOM 798 C C . SER A 1 103 ? 21.75 4.164 4.453 1 97.56 103 SER A C 1
ATOM 800 O O . SER A 1 103 ? 21.062 3.648 3.574 1 97.56 103 SER A O 1
ATOM 802 N N . GLU A 1 104 ? 22.078 3.564 5.551 1 98.31 104 GLU A N 1
ATOM 803 C CA . GLU A 1 104 ? 21.641 2.195 5.805 1 98.31 104 GLU A CA 1
ATOM 804 C C . GLU A 1 104 ? 20.125 2.121 5.93 1 98.31 104 GLU A C 1
ATOM 806 O O . GLU A 1 104 ? 19.484 1.221 5.375 1 98.31 104 GLU A O 1
ATOM 811 N N . ILE A 1 105 ? 19.531 3.055 6.664 1 98.62 105 ILE A N 1
ATOM 812 C CA . ILE A 1 105 ? 18.078 3.088 6.836 1 98.62 105 ILE A CA 1
ATOM 813 C C . ILE A 1 105 ? 17.406 3.381 5.496 1 98.62 105 ILE A C 1
ATOM 815 O O . ILE A 1 105 ? 16.406 2.748 5.145 1 98.62 105 ILE A O 1
ATOM 819 N N . ILE A 1 106 ? 17.984 4.301 4.723 1 98.75 106 ILE A N 1
ATOM 820 C CA . ILE A 1 106 ? 17.438 4.633 3.408 1 98.75 106 ILE A CA 1
ATOM 821 C C . ILE A 1 106 ? 17.438 3.389 2.521 1 98.75 106 ILE A C 1
ATOM 823 O O . ILE A 1 106 ? 16.453 3.111 1.832 1 98.75 106 ILE A O 1
ATOM 827 N N . LYS A 1 107 ? 18.484 2.643 2.598 1 98.56 107 LYS A N 1
ATOM 828 C CA . LYS A 1 107 ? 18.578 1.411 1.819 1 98.56 107 LYS A CA 1
ATOM 829 C C . LYS A 1 107 ? 17.484 0.42 2.213 1 98.56 107 LYS A C 1
ATOM 831 O O . LYS A 1 107 ? 16.906 -0.245 1.353 1 98.56 107 LYS A O 1
ATOM 836 N N . GLN A 1 108 ? 17.234 0.305 3.492 1 98.75 108 GLN A N 1
ATOM 837 C CA . GLN A 1 108 ? 16.188 -0.615 3.959 1 98.75 108 GLN A CA 1
ATOM 838 C C . GLN A 1 108 ? 14.812 -0.172 3.49 1 98.75 108 GLN A C 1
ATOM 840 O O . GLN A 1 108 ? 13.961 -1.007 3.164 1 98.75 108 GLN A O 1
ATOM 845 N N . ILE A 1 109 ? 14.594 1.117 3.484 1 98.88 109 ILE A N 1
ATOM 846 C CA . ILE A 1 109 ? 13.336 1.656 2.994 1 98.88 109 ILE A CA 1
ATOM 847 C C . ILE A 1 109 ? 13.164 1.311 1.517 1 98.88 109 ILE A C 1
ATOM 849 O O . ILE A 1 109 ? 12.094 0.854 1.098 1 98.88 109 ILE A O 1
ATOM 853 N N . ILE A 1 110 ? 14.211 1.433 0.725 1 98.88 110 ILE A N 1
ATOM 854 C CA . ILE A 1 110 ? 14.188 1.112 -0.698 1 98.88 110 ILE A CA 1
ATOM 855 C C . ILE A 1 110 ? 14.016 -0.394 -0.885 1 98.88 110 ILE A C 1
ATOM 857 O O . ILE A 1 110 ? 13.289 -0.837 -1.778 1 98.88 110 ILE A O 1
ATOM 861 N N . GLU A 1 111 ? 14.656 -1.173 -0.037 1 98.62 111 GLU A N 1
ATOM 862 C CA . GLU A 1 111 ? 14.531 -2.627 -0.088 1 98.62 111 GLU A CA 1
ATOM 863 C C . GLU A 1 111 ? 13.078 -3.062 0.09 1 98.62 111 GLU A C 1
ATOM 865 O O . GLU A 1 111 ? 12.609 -3.971 -0.598 1 98.62 111 GLU A O 1
ATOM 870 N N . ALA A 1 112 ? 12.391 -2.41 1.001 1 98.81 112 ALA A N 1
ATOM 871 C CA . ALA A 1 112 ? 10.977 -2.713 1.204 1 98.81 112 ALA A CA 1
ATOM 872 C C . ALA A 1 112 ? 10.18 -2.465 -0.07 1 98.81 112 ALA A C 1
ATOM 874 O O . ALA A 1 112 ? 9.32 -3.271 -0.436 1 98.81 112 ALA A O 1
ATOM 875 N N . GLY A 1 113 ? 10.469 -1.375 -0.756 1 98.81 113 GLY A N 1
ATOM 876 C CA . GLY A 1 113 ? 9.82 -1.099 -2.031 1 98.81 113 GLY A CA 1
ATOM 877 C C . GLY A 1 113 ? 10.172 -2.105 -3.107 1 98.81 113 GLY A C 1
ATOM 878 O O . GLY A 1 113 ? 9.297 -2.586 -3.828 1 98.81 113 GLY A O 1
ATOM 879 N N . ARG A 1 114 ? 11.422 -2.451 -3.154 1 98.38 114 ARG A N 1
ATOM 880 C CA . ARG A 1 114 ? 11.961 -3.367 -4.152 1 98.38 114 ARG A CA 1
ATOM 881 C C . ARG A 1 114 ? 11.266 -4.723 -4.09 1 98.38 114 ARG A C 1
ATOM 883 O O . ARG A 1 114 ? 10.953 -5.316 -5.121 1 98.38 114 ARG A O 1
ATOM 890 N N . TYR A 1 115 ? 10.938 -5.156 -2.924 1 98.12 115 TYR A N 1
ATOM 891 C CA . TYR A 1 115 ? 10.398 -6.5 -2.734 1 98.12 115 TYR A CA 1
ATOM 892 C C . TYR A 1 115 ? 8.875 -6.492 -2.777 1 98.12 115 TYR A C 1
ATOM 894 O O . TYR A 1 115 ? 8.242 -7.551 -2.74 1 98.12 115 TYR A O 1
ATOM 902 N N . THR A 1 116 ? 8.281 -5.289 -2.824 1 98.31 116 THR A N 1
ATOM 903 C CA . THR A 1 116 ? 6.832 -5.184 -2.939 1 98.31 116 THR A CA 1
ATOM 904 C C . THR A 1 116 ? 6.352 -5.781 -4.262 1 98.31 116 THR A C 1
ATOM 906 O O . THR A 1 116 ? 7.012 -5.633 -5.289 1 98.31 116 THR A O 1
ATOM 909 N N . PRO A 1 117 ? 5.191 -6.496 -4.223 1 96.56 117 PRO A N 1
ATOM 910 C CA . PRO A 1 117 ? 4.691 -7.113 -5.457 1 96.56 117 PRO A CA 1
ATOM 911 C C . PRO A 1 117 ? 4.383 -6.09 -6.547 1 96.56 117 PRO A C 1
ATOM 913 O O . PRO A 1 117 ? 4.035 -4.945 -6.246 1 96.56 117 PRO A O 1
ATOM 916 N N . SER A 1 118 ? 4.562 -6.508 -7.789 1 96.75 118 SER A N 1
ATOM 917 C CA . SER A 1 118 ? 4.145 -5.758 -8.969 1 96.75 118 SER A CA 1
ATOM 918 C C . SER A 1 118 ? 3.359 -6.641 -9.938 1 96.75 118 SER A C 1
ATOM 920 O O . SER A 1 118 ? 3.506 -7.863 -9.922 1 96.75 118 SER A O 1
ATOM 922 N N . ALA A 1 119 ? 2.52 -5.992 -10.688 1 94.19 119 ALA A N 1
ATOM 923 C CA . ALA A 1 119 ? 1.722 -6.738 -11.656 1 94.19 119 ALA A CA 1
ATOM 924 C C . ALA A 1 119 ? 2.613 -7.559 -12.586 1 94.19 119 ALA A C 1
ATOM 926 O O . ALA A 1 119 ? 3.543 -7.023 -13.195 1 94.19 119 ALA A O 1
ATOM 927 N N . LYS A 1 120 ? 2.326 -8.93 -12.625 1 92.62 120 LYS A N 1
ATOM 928 C CA . LYS A 1 120 ? 3.051 -9.852 -13.5 1 92.62 120 LYS A CA 1
ATOM 929 C C . LYS A 1 120 ? 4.547 -9.836 -13.195 1 92.62 120 LYS A C 1
ATOM 931 O O . LYS A 1 120 ? 5.367 -10.023 -14.094 1 92.62 120 LYS A O 1
ATOM 936 N N . ASN A 1 121 ? 4.848 -9.391 -11.984 1 95.12 121 ASN A N 1
ATOM 937 C CA . ASN A 1 121 ? 6.242 -9.328 -11.562 1 95.12 121 ASN A CA 1
ATOM 938 C C . ASN A 1 121 ? 7.066 -8.43 -12.477 1 95.12 121 ASN A C 1
ATOM 940 O O . ASN A 1 121 ? 8.242 -8.711 -12.734 1 95.12 121 ASN A O 1
ATOM 944 N N . SER A 1 122 ? 6.516 -7.359 -12.93 1 95.44 122 SER A N 1
ATOM 945 C CA . SER A 1 122 ? 7.188 -6.461 -13.859 1 95.44 122 SER A CA 1
ATOM 946 C C . SER A 1 122 ? 8.375 -5.766 -13.195 1 95.44 122 SER A C 1
ATOM 948 O O . SER A 1 122 ? 9.312 -5.348 -13.875 1 95.44 122 SER A O 1
ATOM 950 N N . GLN A 1 123 ? 8.297 -5.605 -11.914 1 97 123 GLN A N 1
ATOM 951 C CA . GLN A 1 123 ? 9.359 -4.914 -11.18 1 97 123 GLN A CA 1
ATOM 952 C C . GLN A 1 123 ? 9.727 -3.6 -11.852 1 97 123 GLN A C 1
ATOM 954 O O . GLN A 1 123 ? 10.914 -3.307 -12.047 1 97 123 GLN A O 1
ATOM 959 N N . ASP A 1 124 ? 8.633 -2.822 -12.18 1 96.56 124 ASP A N 1
ATOM 960 C CA . ASP A 1 124 ? 8.789 -1.639 -13.023 1 96.56 124 ASP A CA 1
ATOM 961 C C . ASP A 1 124 ? 8.82 -0.365 -12.18 1 96.56 124 ASP A C 1
ATOM 963 O O . ASP A 1 124 ? 8.578 0.729 -12.688 1 96.56 124 ASP A O 1
ATOM 967 N N . VAL A 1 125 ? 9.039 -0.481 -10.914 1 98.31 125 VAL A N 1
ATOM 968 C CA . VAL A 1 125 ? 9.109 0.675 -10.023 1 98.31 125 VAL A CA 1
ATOM 969 C C . VAL A 1 125 ? 10.57 1.076 -9.812 1 98.31 125 VAL A C 1
ATOM 971 O O . VAL A 1 125 ? 11.422 0.228 -9.531 1 98.31 125 VAL A O 1
ATOM 974 N N . SER A 1 126 ? 10.875 2.301 -10.016 1 98.44 126 SER A N 1
ATOM 975 C CA . SER A 1 126 ? 12.203 2.848 -9.742 1 98.44 126 SER A CA 1
ATOM 976 C C . SER A 1 126 ? 12.125 4.023 -8.773 1 98.44 126 SER A C 1
ATOM 978 O O . SER A 1 126 ? 11.031 4.492 -8.438 1 98.44 126 SER A O 1
ATOM 980 N N . TYR A 1 127 ? 13.312 4.469 -8.266 1 98.75 127 TYR A N 1
ATOM 981 C CA . TYR A 1 127 ? 13.328 5.438 -7.176 1 98.75 127 TYR A CA 1
ATOM 982 C C . TYR A 1 127 ? 14.336 6.543 -7.449 1 98.75 127 TYR A C 1
ATOM 984 O O . TYR A 1 127 ? 15.414 6.293 -8 1 98.75 127 TYR A O 1
ATOM 992 N N . ILE A 1 128 ? 14 7.715 -7.082 1 98.5 128 ILE A N 1
ATOM 993 C CA . ILE A 1 128 ? 14.938 8.828 -6.988 1 98.5 128 ILE A CA 1
ATOM 994 C C . ILE A 1 128 ? 14.977 9.352 -5.555 1 98.5 128 ILE A C 1
ATOM 996 O O . ILE A 1 128 ? 13.945 9.727 -4.992 1 98.5 128 ILE A O 1
ATOM 1000 N N . VAL A 1 129 ? 16.125 9.344 -4.965 1 98.62 129 VAL A N 1
ATOM 1001 C CA . VAL A 1 129 ? 16.312 9.836 -3.605 1 98.62 129 VAL A CA 1
ATOM 1002 C C . VAL A 1 129 ? 16.906 11.242 -3.641 1 98.62 129 VAL A C 1
ATOM 1004 O O . VAL A 1 129 ? 17.969 11.461 -4.23 1 98.62 129 VAL A O 1
ATOM 1007 N N . LEU A 1 130 ? 16.156 12.172 -3.1 1 97.75 130 LEU A N 1
ATOM 1008 C CA . LEU A 1 130 ? 16.625 13.547 -2.918 1 97.75 130 LEU A CA 1
ATOM 1009 C C . LEU A 1 130 ? 17.125 13.758 -1.493 1 97.75 130 LEU A C 1
ATOM 1011 O O . LEU A 1 130 ? 16.344 13.719 -0.542 1 97.75 130 LEU A O 1
ATOM 1015 N N . ASP A 1 131 ? 18.453 14.031 -1.322 1 93 131 ASP A N 1
ATOM 1016 C CA . ASP A 1 131 ? 19.031 14.219 0.003 1 93 131 ASP A CA 1
ATOM 1017 C C . ASP A 1 131 ? 19.703 15.586 0.123 1 93 131 ASP A C 1
ATOM 1019 O O . ASP A 1 131 ? 19.016 16.609 0.182 1 93 131 ASP A O 1
ATOM 1023 N N . ASN A 1 132 ? 20.953 15.703 -0.1 1 84.88 132 ASN A N 1
ATOM 1024 C CA . ASN A 1 132 ? 21.719 16.906 0.196 1 84.88 132 ASN A CA 1
ATOM 1025 C C . ASN A 1 132 ? 21.344 18.062 -0.733 1 84.88 132 ASN A C 1
ATOM 1027 O O . ASN A 1 132 ? 21.297 19.219 -0.312 1 84.88 132 ASN A O 1
ATOM 1031 N N . LYS A 1 133 ? 20.969 17.812 -1.993 1 89.62 133 LYS A N 1
ATOM 1032 C CA . LYS A 1 133 ? 20.672 18.875 -2.951 1 89.62 133 LYS A CA 1
ATOM 1033 C C . LYS A 1 133 ? 19.172 19 -3.184 1 89.62 133 LYS A C 1
ATOM 1035 O O . LYS A 1 133 ? 18.734 19.547 -4.207 1 89.62 133 LYS A O 1
ATOM 1040 N N . LYS A 1 134 ? 18.484 18.531 -2.195 1 93.69 134 LYS A N 1
ATOM 1041 C CA . LYS A 1 134 ? 17.047 18.5 -2.408 1 93.69 134 LYS A CA 1
ATOM 1042 C C . LYS A 1 134 ? 16.469 19.906 -2.562 1 93.69 134 LYS A C 1
ATOM 1044 O O . LYS A 1 134 ? 15.461 20.094 -3.24 1 93.69 134 LYS A O 1
ATOM 1049 N N . SER A 1 135 ? 17.141 20.922 -1.969 1 94 135 SER A N 1
ATOM 1050 C CA . SER A 1 135 ? 16.625 22.281 -1.985 1 94 135 SER A CA 1
ATOM 1051 C C . SER A 1 135 ? 16.578 22.844 -3.406 1 94 135 SER A C 1
ATOM 1053 O O . SER A 1 135 ? 15.719 23.656 -3.727 1 94 135 SER A O 1
ATOM 1055 N N . ILE A 1 136 ? 17.469 22.391 -4.293 1 95.75 136 ILE A N 1
ATOM 1056 C CA . ILE A 1 136 ? 17.5 22.828 -5.688 1 95.75 136 ILE A CA 1
ATOM 1057 C C . ILE A 1 136 ? 16.188 22.453 -6.371 1 95.75 136 ILE A C 1
ATOM 1059 O O . ILE A 1 136 ? 15.57 23.281 -7.047 1 95.75 136 ILE A O 1
ATOM 1063 N N . TYR A 1 137 ? 15.797 21.266 -6.145 1 97.12 137 TYR A N 1
ATOM 1064 C CA . TYR A 1 137 ? 14.586 20.75 -6.777 1 97.12 137 TYR A CA 1
ATOM 1065 C C . TYR A 1 137 ? 13.336 21.359 -6.145 1 97.12 137 TYR A C 1
ATOM 1067 O O . TYR A 1 137 ? 12.383 21.688 -6.844 1 97.12 137 TYR A O 1
ATOM 1075 N N . GLU A 1 138 ? 13.375 21.422 -4.805 1 96.81 138 GLU A N 1
ATOM 1076 C CA . GLU A 1 138 ? 12.234 22 -4.105 1 96.81 138 GLU A CA 1
ATOM 1077 C C . GLU A 1 138 ? 12.008 23.453 -4.531 1 96.81 138 GLU A C 1
ATOM 1079 O O . GLU A 1 138 ? 10.875 23.875 -4.746 1 96.81 138 GLU A O 1
ATOM 1084 N N . ASN A 1 139 ? 13.078 24.25 -4.629 1 96.25 139 ASN A N 1
ATOM 1085 C CA . ASN A 1 139 ? 12.977 25.641 -5.043 1 96.25 139 ASN A CA 1
ATOM 1086 C C . ASN A 1 139 ? 12.336 25.766 -6.426 1 96.25 139 ASN A C 1
ATOM 1088 O O . ASN A 1 139 ? 11.484 26.641 -6.641 1 96.25 139 ASN A O 1
ATOM 1092 N N . GLU A 1 140 ? 12.797 24.938 -7.309 1 96.56 140 GLU A N 1
ATOM 1093 C CA . GLU A 1 140 ? 12.227 24.953 -8.656 1 96.56 140 GLU A CA 1
ATOM 1094 C C . GLU A 1 140 ? 10.742 24.594 -8.625 1 96.56 140 GLU A C 1
ATOM 1096 O O . GLU A 1 140 ? 9.945 25.188 -9.359 1 96.56 140 GLU A O 1
ATOM 1101 N N . ALA A 1 141 ? 10.422 23.625 -7.789 1 96.06 141 ALA A N 1
ATOM 1102 C CA . ALA A 1 141 ? 9.023 23.219 -7.648 1 96.06 141 ALA A CA 1
ATOM 1103 C C . ALA A 1 141 ? 8.18 24.375 -7.094 1 96.06 141 ALA A C 1
ATOM 1105 O O . ALA A 1 141 ? 7.066 24.609 -7.562 1 96.06 141 ALA A O 1
ATOM 1106 N N . VAL A 1 142 ? 8.688 25.062 -6.129 1 94.81 142 VAL A N 1
ATOM 1107 C CA . VAL A 1 142 ? 7.969 26.172 -5.496 1 94.81 142 VAL A CA 1
ATOM 1108 C C . VAL A 1 142 ? 7.723 27.281 -6.516 1 94.81 142 VAL A C 1
ATOM 1110 O O . VAL A 1 142 ? 6.621 27.828 -6.59 1 94.81 142 VAL A O 1
ATOM 1113 N N . LYS A 1 143 ? 8.727 27.594 -7.289 1 93.88 143 LYS A N 1
ATOM 1114 C CA . LYS A 1 143 ? 8.586 28.609 -8.328 1 93.88 143 LYS A CA 1
ATOM 1115 C C . LYS A 1 143 ? 7.445 28.266 -9.281 1 93.88 143 LYS A C 1
ATOM 1117 O O . LYS A 1 143 ? 6.609 29.125 -9.586 1 93.88 143 LYS A O 1
ATOM 1122 N N . PHE A 1 144 ? 7.441 27.078 -9.672 1 93.38 144 PHE A N 1
ATOM 1123 C CA . PHE A 1 144 ? 6.406 26.609 -10.594 1 93.38 144 PHE A CA 1
ATOM 1124 C C . PHE A 1 144 ? 5.031 26.672 -9.93 1 93.38 144 PHE A C 1
ATOM 1126 O O . PHE A 1 144 ? 4.066 27.141 -10.531 1 93.38 144 PHE A O 1
ATOM 1133 N N . PHE A 1 145 ? 4.988 26.141 -8.727 1 89.81 145 PHE A N 1
ATOM 1134 C CA . PHE A 1 145 ? 3.729 26.047 -7.996 1 89.81 145 PHE A CA 1
ATOM 1135 C C . PHE A 1 145 ? 3.137 27.422 -7.742 1 89.81 145 PHE A C 1
ATOM 1137 O O . PHE A 1 145 ? 1.923 27.609 -7.844 1 89.81 145 PHE A O 1
ATOM 1144 N N . ARG A 1 146 ? 3.93 28.391 -7.414 1 87.69 146 ARG A N 1
ATOM 1145 C CA . ARG A 1 146 ? 3.486 29.766 -7.184 1 87.69 146 ARG A CA 1
ATOM 1146 C C . ARG A 1 146 ? 2.877 30.359 -8.453 1 87.69 146 ARG A C 1
ATOM 1148 O O . ARG A 1 146 ? 1.936 31.141 -8.375 1 87.69 146 ARG A O 1
ATOM 1155 N N . LYS A 1 147 ? 3.342 29.953 -9.555 1 86.5 147 LYS A N 1
ATOM 1156 C CA . LYS A 1 147 ? 2.85 30.469 -10.836 1 86.5 147 LYS A CA 1
ATOM 1157 C C . LYS A 1 147 ? 1.468 29.906 -11.148 1 86.5 147 LYS A C 1
ATOM 1159 O O . LYS A 1 147 ? 0.648 30.578 -11.781 1 86.5 147 LYS A O 1
ATOM 1164 N N . ILE A 1 148 ? 1.214 28.703 -10.648 1 81 148 ILE A N 1
ATOM 1165 C CA . ILE A 1 148 ? -0.041 28.078 -11.039 1 81 148 ILE A CA 1
ATOM 1166 C C . ILE A 1 148 ? -1.05 28.172 -9.898 1 81 148 ILE A C 1
ATOM 1168 O O . ILE A 1 148 ? -2.232 27.875 -10.078 1 81 148 ILE A O 1
ATOM 1172 N N . LYS A 1 149 ? -0.629 28.422 -8.742 1 69.62 149 LYS A N 1
ATOM 1173 C CA . LYS A 1 149 ? -1.434 28.484 -7.527 1 69.62 149 LYS A CA 1
ATOM 1174 C C . LYS A 1 149 ? -2.658 29.375 -7.723 1 69.62 149 LYS A C 1
ATOM 1176 O O . LYS A 1 149 ? -3.771 29 -7.348 1 69.62 149 LYS A O 1
ATOM 1181 N N . PRO A 1 150 ? -2.504 30.484 -8.156 1 63.78 150 PRO A N 1
ATOM 1182 C CA . PRO A 1 150 ? -3.703 31.297 -8.328 1 63.78 150 PRO A CA 1
ATOM 1183 C C . PRO A 1 150 ? -4.824 30.562 -9.062 1 63.78 150 PRO A C 1
ATOM 1185 O O . PRO A 1 150 ? -5.996 30.703 -8.703 1 63.78 150 PRO A O 1
ATOM 1188 N N . ILE A 1 151 ? -4.484 29.766 -9.898 1 58.75 151 ILE A N 1
ATOM 1189 C CA . ILE A 1 151 ? -5.438 28.953 -10.648 1 58.75 151 ILE A CA 1
ATOM 1190 C C . ILE A 1 151 ? -5.898 27.766 -9.797 1 58.75 151 ILE A C 1
ATOM 1192 O O . ILE A 1 151 ? -7.086 27.453 -9.766 1 58.75 151 ILE A O 1
ATOM 1196 N N . ALA A 1 152 ? -4.93 27.328 -8.969 1 59.59 152 ALA A N 1
ATOM 1197 C CA . ALA A 1 152 ? -5.195 26.156 -8.125 1 59.59 152 ALA A CA 1
ATOM 1198 C C . ALA A 1 152 ? -6.07 26.531 -6.934 1 59.59 152 ALA A C 1
ATOM 1200 O O . ALA A 1 152 ? -6.945 25.766 -6.535 1 59.59 152 ALA A O 1
ATOM 1201 N N . ASN A 1 153 ? -5.758 27.672 -6.328 1 62.88 153 ASN A N 1
ATOM 1202 C CA . ASN A 1 153 ? -6.516 28.156 -5.184 1 62.88 153 ASN A CA 1
ATOM 1203 C C . ASN A 1 153 ? -8.008 28.234 -5.492 1 62.88 153 ASN A C 1
ATOM 1205 O O . ASN A 1 153 ? -8.844 27.984 -4.617 1 62.88 153 ASN A O 1
ATOM 1209 N N . ILE A 1 154 ? -8.289 28.531 -6.691 1 52.41 154 ILE A N 1
ATOM 1210 C CA . ILE A 1 154 ? -9.703 28.562 -7.07 1 52.41 154 ILE A CA 1
ATOM 1211 C C . ILE A 1 154 ? -10.273 27.141 -7.012 1 52.41 154 ILE A C 1
ATOM 1213 O O . ILE A 1 154 ? -11.445 26.953 -6.676 1 52.41 154 ILE A O 1
ATOM 1217 N N . ALA A 1 155 ? -9.336 26.344 -7.133 1 50.47 155 ALA A N 1
ATOM 1218 C CA . ALA A 1 155 ? -9.828 24.969 -7.246 1 50.47 155 ALA A CA 1
ATOM 1219 C C . ALA A 1 155 ? -9.758 24.25 -5.906 1 50.47 155 ALA A C 1
ATOM 1221 O O . ALA A 1 155 ? -10.5 23.297 -5.66 1 50.47 155 ALA A O 1
ATOM 1222 N N . ILE A 1 156 ? -8.898 24.922 -4.938 1 62.47 156 ILE A N 1
ATOM 1223 C CA . ILE A 1 156 ? -8.672 24.156 -3.723 1 62.47 156 ILE A CA 1
ATOM 1224 C C . ILE A 1 156 ? -9.133 24.953 -2.508 1 62.47 156 ILE A C 1
ATOM 1226 O O . ILE A 1 156 ? -8.57 26 -2.199 1 62.47 156 ILE A O 1
ATOM 1230 N N . LYS A 1 157 ? -10.25 24.578 -1.905 1 60.41 157 LYS A N 1
ATOM 1231 C CA . LYS A 1 157 ? -10.922 25.266 -0.804 1 60.41 157 LYS A CA 1
ATOM 1232 C C . LYS A 1 157 ? -9.953 25.547 0.343 1 60.41 157 LYS A C 1
ATOM 1234 O O . LYS A 1 157 ? -9.977 26.625 0.939 1 60.41 157 LYS A O 1
ATOM 1239 N N . TYR A 1 158 ? -9.055 24.688 0.556 1 63.25 158 TYR A N 1
ATOM 1240 C CA . TYR A 1 158 ? -8.25 24.781 1.77 1 63.25 158 TYR A CA 1
ATOM 1241 C C . TYR A 1 158 ? -6.906 25.438 1.485 1 63.25 158 TYR A C 1
ATOM 1243 O O . TYR A 1 158 ? -6.164 25.766 2.412 1 63.25 158 TYR A O 1
ATOM 1251 N N . SER A 1 159 ? -6.719 25.781 0.269 1 61.94 159 SER A N 1
ATOM 1252 C CA . SER A 1 159 ? -5.398 26.234 -0.157 1 61.94 159 SER A CA 1
ATOM 1253 C C . SER A 1 159 ? -5.203 27.719 0.136 1 61.94 159 SER A C 1
ATOM 1255 O O . SER A 1 159 ? -4.078 28.172 0.339 1 61.94 159 SER A O 1
ATOM 1257 N N . LYS A 1 160 ? -6.27 28.422 0.332 1 65.06 160 LYS A N 1
ATOM 1258 C CA . LYS A 1 160 ? -6.117 29.875 0.435 1 65.06 160 LYS A CA 1
ATOM 1259 C C . LYS A 1 160 ? -5.402 30.25 1.726 1 65.06 160 LYS A C 1
ATOM 1261 O O . LYS A 1 160 ? -4.719 31.281 1.779 1 65.06 160 LYS A O 1
ATOM 1266 N N . GLU A 1 161 ? -5.441 29.453 2.625 1 73.12 161 GLU A N 1
ATOM 1267 C CA . GLU A 1 161 ? -4.879 29.797 3.926 1 73.12 161 GLU A CA 1
ATOM 1268 C C . GLU A 1 161 ? -3.482 29.219 4.102 1 73.12 161 GLU A C 1
ATOM 1270 O O . GLU A 1 161 ? -2.799 29.5 5.082 1 73.12 161 GLU A O 1
ATOM 1275 N N . VAL A 1 162 ? -3.043 28.531 3.068 1 74.94 162 VAL A N 1
ATOM 1276 C CA . VAL A 1 162 ? -1.756 27.859 3.225 1 74.94 162 VAL A CA 1
ATOM 1277 C C . VAL A 1 162 ? -0.659 28.672 2.549 1 74.94 162 VAL A C 1
ATOM 1279 O O . VAL A 1 162 ? -0.785 29.047 1.381 1 74.94 162 VAL A O 1
ATOM 1282 N N . GLU A 1 163 ? 0.272 29.094 3.359 1 78.56 163 GLU A N 1
ATOM 1283 C CA . GLU A 1 163 ? 1.418 29.844 2.85 1 78.56 163 GLU A CA 1
ATOM 1284 C C . GLU A 1 163 ? 2.381 28.922 2.094 1 78.56 163 GLU A C 1
ATOM 1286 O O . GLU A 1 163 ? 2.689 27.828 2.553 1 78.56 163 GLU A O 1
ATOM 1291 N N . ILE A 1 164 ? 2.799 29.391 0.988 1 85.44 164 ILE A N 1
ATOM 1292 C CA . ILE A 1 164 ? 3.773 28.672 0.184 1 85.44 164 ILE A CA 1
ATOM 1293 C C . ILE A 1 164 ? 5.168 29.25 0.419 1 85.44 164 ILE A C 1
ATOM 1295 O O . ILE A 1 164 ? 5.559 30.234 -0.217 1 85.44 164 ILE A O 1
ATOM 1299 N N . ASP A 1 165 ? 5.863 28.594 1.316 1 88.44 165 ASP A N 1
ATOM 1300 C CA . ASP A 1 165 ? 7.234 29.031 1.559 1 88.44 165 ASP A CA 1
ATOM 1301 C C . ASP A 1 165 ? 8.227 28.188 0.762 1 88.44 165 ASP A C 1
ATOM 1303 O O . ASP A 1 165 ? 7.828 27.375 -0.068 1 88.44 165 ASP A O 1
ATOM 1307 N N . ASP A 1 166 ? 9.531 28.406 0.978 1 90.44 166 ASP A N 1
ATOM 1308 C CA . ASP A 1 166 ? 10.57 27.766 0.186 1 90.44 166 ASP A CA 1
ATOM 1309 C C . ASP A 1 166 ? 10.703 26.281 0.559 1 90.44 166 ASP A C 1
ATOM 1311 O O . ASP A 1 166 ? 11.336 25.516 -0.163 1 90.44 166 ASP A O 1
ATOM 1315 N N . ASN A 1 167 ? 10.148 25.922 1.667 1 92.88 167 ASN A N 1
ATOM 1316 C CA . ASN A 1 167 ? 10.203 24.531 2.131 1 92.88 167 ASN A CA 1
ATOM 1317 C C . ASN A 1 167 ? 8.812 23.906 2.139 1 92.88 167 ASN A C 1
ATOM 1319 O O . ASN A 1 167 ? 8.523 23.047 2.984 1 92.88 167 ASN A O 1
ATOM 1323 N N . PHE A 1 168 ? 7.992 24.328 1.255 1 92.06 168 PHE A N 1
ATOM 1324 C CA . PHE A 1 168 ? 6.578 23.969 1.21 1 92.06 168 PHE A CA 1
ATOM 1325 C C . PHE A 1 168 ? 6.406 22.469 0.987 1 92.06 168 PHE A C 1
ATOM 1327 O O . PHE A 1 168 ? 5.559 21.844 1.62 1 92.06 168 PHE A O 1
ATOM 1334 N N . PHE A 1 169 ? 7.27 21.938 0.149 1 95.06 169 PHE A N 1
ATOM 1335 C CA . PHE A 1 169 ? 7.008 20.578 -0.294 1 95.06 169 PHE A CA 1
ATOM 1336 C C . PHE A 1 169 ? 7.648 19.562 0.65 1 95.06 169 PHE A C 1
ATOM 1338 O O . PHE A 1 169 ? 7.055 18.531 0.958 1 95.06 169 PHE A O 1
ATOM 1345 N N . PHE A 1 170 ? 8.82 19.812 1.176 1 97.25 170 PHE A N 1
ATOM 1346 C CA . PHE A 1 170 ? 9.547 18.797 1.933 1 97.25 170 PHE A CA 1
ATOM 1347 C C . PHE A 1 170 ? 9.547 19.125 3.42 1 97.25 170 PHE A C 1
ATOM 1349 O O . PHE A 1 170 ? 9.961 18.312 4.242 1 97.25 170 PHE A O 1
ATOM 1356 N N . LYS A 1 171 ? 9.062 20.297 3.844 1 96 171 LYS A N 1
ATOM 1357 C CA . LYS A 1 171 ? 8.875 20.672 5.242 1 96 171 LYS A CA 1
ATOM 1358 C C . LYS A 1 171 ? 10.164 20.5 6.035 1 96 171 LYS A C 1
ATOM 1360 O O . LYS A 1 171 ? 10.148 19.953 7.145 1 96 171 LYS A O 1
ATOM 1365 N N . HIS A 1 172 ? 11.32 20.781 5.395 1 96.25 172 HIS A N 1
ATOM 1366 C CA . HIS A 1 172 ? 12.641 20.734 6.004 1 96.25 172 HIS A CA 1
ATOM 1367 C C . HIS A 1 172 ? 13.047 19.312 6.332 1 96.25 172 HIS A C 1
ATOM 1369 O O . HIS A 1 172 ? 13.969 19.094 7.121 1 96.25 172 HIS A O 1
ATOM 1375 N N . ALA A 1 173 ? 12.375 18.312 5.785 1 98.06 173 ALA A N 1
ATOM 1376 C CA . ALA A 1 173 ? 12.781 16.922 5.965 1 98.06 173 ALA A CA 1
ATOM 1377 C C . ALA A 1 173 ? 14.148 16.656 5.336 1 98.06 173 ALA A C 1
ATOM 1379 O O . ALA A 1 173 ? 14.523 17.312 4.359 1 98.06 173 ALA A O 1
ATOM 1380 N N . PRO A 1 174 ? 14.883 15.727 5.852 1 97.69 174 PRO A N 1
ATOM 1381 C CA . PRO A 1 174 ? 16.234 15.477 5.328 1 97.69 174 PRO A CA 1
ATOM 1382 C C . PRO A 1 174 ? 16.203 14.742 3.986 1 97.69 174 PRO A C 1
ATOM 1384 O O . PRO A 1 174 ? 17.156 14.867 3.197 1 97.69 174 PRO A O 1
ATOM 1387 N N . ILE A 1 175 ? 15.141 13.977 3.709 1 97.75 175 ILE A N 1
ATOM 1388 C CA . ILE A 1 175 ? 15.156 13.234 2.451 1 97.75 175 ILE A CA 1
ATOM 1389 C C . ILE A 1 175 ? 13.758 13.195 1.853 1 97.75 175 ILE A C 1
ATOM 1391 O O . ILE A 1 175 ? 12.766 13.312 2.574 1 97.75 175 ILE A O 1
ATOM 1395 N N . ALA A 1 176 ? 13.719 13.102 0.571 1 98.62 176 ALA A N 1
ATOM 1396 C CA . ALA A 1 176 ? 12.523 12.797 -0.209 1 98.62 176 ALA A CA 1
ATOM 1397 C C . ALA A 1 176 ? 12.789 11.68 -1.215 1 98.62 176 ALA A C 1
ATOM 1399 O O . ALA A 1 176 ? 13.836 11.672 -1.876 1 98.62 176 ALA A O 1
ATOM 1400 N N . ILE A 1 177 ? 11.922 10.703 -1.285 1 98.88 177 ILE A N 1
ATOM 1401 C CA . ILE A 1 177 ? 12.07 9.602 -2.232 1 98.88 177 ILE A CA 1
ATOM 1402 C C . ILE A 1 177 ? 10.898 9.602 -3.213 1 98.88 177 ILE A C 1
ATOM 1404 O O . ILE A 1 177 ? 9.742 9.461 -2.811 1 98.88 177 ILE A O 1
ATOM 1408 N N . MET A 1 178 ? 11.203 9.781 -4.457 1 98.75 178 MET A N 1
ATOM 1409 C CA . MET A 1 178 ? 10.203 9.727 -5.523 1 98.75 178 MET A CA 1
ATOM 1410 C C . MET A 1 178 ? 10.023 8.305 -6.035 1 98.75 178 MET A C 1
ATOM 1412 O O . MET A 1 178 ? 11.008 7.598 -6.266 1 98.75 178 MET A O 1
ATOM 1416 N N . ILE A 1 179 ? 8.836 7.922 -6.145 1 98.88 179 ILE A N 1
ATOM 1417 C CA . ILE A 1 179 ? 8.492 6.625 -6.715 1 98.88 179 ILE A CA 1
ATOM 1418 C C . ILE A 1 179 ? 8.07 6.801 -8.172 1 98.88 179 ILE A C 1
ATOM 1420 O O . ILE A 1 179 ? 7.09 7.488 -8.461 1 98.88 179 ILE A O 1
ATOM 1424 N N . ILE A 1 180 ? 8.789 6.152 -9.07 1 98.62 180 ILE A N 1
ATOM 1425 C CA . ILE A 1 180 ? 8.609 6.375 -10.508 1 98.62 180 ILE A CA 1
ATOM 1426 C C . ILE A 1 180 ? 8.055 5.109 -11.164 1 98.62 180 ILE A C 1
ATOM 1428 O O . ILE A 1 180 ? 8.703 4.059 -11.141 1 98.62 180 ILE A O 1
ATOM 1432 N N . THR A 1 181 ? 6.883 5.172 -11.719 1 98.31 181 THR A N 1
ATOM 1433 C CA . THR A 1 181 ? 6.258 4.086 -12.461 1 98.31 181 THR A CA 1
ATOM 1434 C C . THR A 1 181 ? 4.941 4.543 -13.086 1 98.31 181 THR A C 1
ATOM 1436 O O . THR A 1 181 ? 4.285 5.449 -12.562 1 98.31 181 THR A O 1
ATOM 1439 N N . LYS A 1 182 ? 4.531 3.934 -14.172 1 96.12 182 LYS A N 1
ATOM 1440 C CA . LYS A 1 182 ? 3.227 4.203 -14.766 1 96.12 182 LYS A CA 1
ATOM 1441 C C . LYS A 1 182 ? 2.145 3.33 -14.141 1 96.12 182 LYS A C 1
ATOM 1443 O O . LYS A 1 182 ? 0.953 3.613 -14.281 1 96.12 182 LYS A O 1
ATOM 1448 N N . ASP A 1 183 ? 2.533 2.236 -13.516 1 96.88 183 ASP A N 1
ATOM 1449 C CA . ASP A 1 183 ? 1.568 1.361 -12.859 1 96.88 183 ASP A CA 1
ATOM 1450 C C . ASP A 1 183 ? 1.205 1.89 -11.477 1 96.88 183 ASP A C 1
ATOM 1452 O O . ASP A 1 183 ? 1.955 1.698 -10.516 1 96.88 183 ASP A O 1
ATOM 1456 N N . LYS A 1 184 ? 0.064 2.434 -11.305 1 97 184 LYS A N 1
ATOM 1457 C CA . LYS A 1 184 ? -0.326 3.16 -10.102 1 97 184 LYS A CA 1
ATOM 1458 C C . LYS A 1 184 ? -0.491 2.211 -8.914 1 97 184 LYS A C 1
ATOM 1460 O O . LYS A 1 184 ? -0.219 2.584 -7.773 1 97 184 LYS A O 1
ATOM 1465 N N . ILE A 1 185 ? -0.95 0.987 -9.195 1 97.56 185 ILE A N 1
ATOM 1466 C CA . ILE A 1 185 ? -1.134 0.025 -8.109 1 97.56 185 ILE A CA 1
ATOM 1467 C C . ILE A 1 185 ? 0.227 -0.439 -7.598 1 97.56 185 ILE A C 1
ATOM 1469 O O . ILE A 1 185 ? 0.526 -0.306 -6.406 1 97.56 185 ILE A O 1
ATOM 1473 N N . SER A 1 186 ? 1.13 -0.843 -8.508 1 98.06 186 SER A N 1
ATOM 1474 C CA . SER A 1 186 ? 2.451 -1.321 -8.109 1 98.06 186 SER A CA 1
ATOM 1475 C C . SER A 1 186 ? 3.223 -0.245 -7.355 1 98.06 186 SER A C 1
ATOM 1477 O O . SER A 1 186 ? 3.842 -0.523 -6.324 1 98.06 186 SER A O 1
ATOM 1479 N N . GLY A 1 187 ? 3.168 0.946 -7.867 1 98.56 187 GLY A N 1
ATOM 1480 C CA . GLY A 1 187 ? 3.881 2.035 -7.219 1 98.56 187 GLY A CA 1
ATOM 1481 C C . GLY A 1 187 ? 3.336 2.365 -5.844 1 98.56 187 GLY A C 1
ATOM 1482 O O . GLY A 1 187 ? 4.102 2.662 -4.922 1 98.56 187 GLY A O 1
ATOM 1483 N N . SER A 1 188 ? 2.01 2.34 -5.703 1 98.69 188 SER A N 1
ATOM 1484 C CA . SER A 1 188 ? 1.382 2.658 -4.426 1 98.69 188 SER A CA 1
ATOM 1485 C C . SER A 1 188 ? 1.669 1.581 -3.385 1 98.69 188 SER A C 1
ATOM 1487 O O . SER A 1 188 ? 1.855 1.884 -2.203 1 98.69 188 SER A O 1
ATOM 1489 N N . LEU A 1 189 ? 1.662 0.333 -3.84 1 98.81 189 LEU A N 1
ATOM 1490 C CA . LEU A 1 189 ? 2.029 -0.749 -2.932 1 98.81 189 LEU A CA 1
ATOM 1491 C C . LEU A 1 189 ? 3.457 -0.571 -2.424 1 98.81 189 LEU A C 1
ATOM 1493 O O . LEU A 1 189 ? 3.721 -0.738 -1.231 1 98.81 189 LEU A O 1
ATOM 1497 N N . ALA A 1 190 ? 4.352 -0.219 -3.348 1 98.81 190 ALA A N 1
ATOM 1498 C CA . ALA A 1 190 ? 5.738 0.036 -2.961 1 98.81 190 ALA A CA 1
ATOM 1499 C C . ALA A 1 190 ? 5.824 1.179 -1.952 1 98.81 190 ALA A C 1
ATOM 1501 O O . ALA A 1 190 ? 6.48 1.052 -0.917 1 98.81 190 ALA A O 1
ATOM 1502 N N . ALA A 1 191 ? 5.137 2.242 -2.217 1 98.88 191 ALA A N 1
ATOM 1503 C CA . ALA A 1 191 ? 5.137 3.404 -1.329 1 98.88 191 ALA A CA 1
ATOM 1504 C C . ALA A 1 191 ? 4.613 3.037 0.056 1 98.88 191 ALA A C 1
ATOM 1506 O O . ALA A 1 191 ? 5.145 3.496 1.069 1 98.88 191 ALA A O 1
ATOM 1507 N N . SER A 1 192 ? 3.555 2.227 0.08 1 98.81 192 SER A N 1
ATOM 1508 C CA . SER A 1 192 ? 2.961 1.809 1.347 1 98.81 192 SER A CA 1
ATOM 1509 C C . SER A 1 192 ? 3.967 1.045 2.201 1 98.81 192 SER A C 1
ATOM 1511 O O . SER A 1 192 ? 4.148 1.354 3.381 1 98.81 192 SER A O 1
ATOM 1513 N N . ASN A 1 193 ? 4.625 0.054 1.602 1 98.88 193 ASN A N 1
ATOM 1514 C CA . ASN A 1 193 ? 5.605 -0.733 2.34 1 98.88 193 ASN A CA 1
ATOM 1515 C C . ASN A 1 193 ? 6.809 0.113 2.752 1 98.88 193 ASN A C 1
ATOM 1517 O O . ASN A 1 193 ? 7.355 -0.068 3.84 1 98.88 193 ASN A O 1
ATOM 1521 N N . MET A 1 194 ? 7.207 1.014 1.904 1 98.94 194 MET A N 1
ATOM 1522 C CA . MET A 1 194 ? 8.32 1.903 2.215 1 98.94 194 MET A CA 1
ATOM 1523 C C . MET A 1 194 ? 7.984 2.807 3.396 1 98.94 194 MET A C 1
ATOM 1525 O O . MET A 1 194 ? 8.812 3 4.293 1 98.94 194 MET A O 1
ATOM 1529 N N . ALA A 1 195 ? 6.781 3.373 3.367 1 98.81 195 ALA A N 1
ATOM 1530 C CA . ALA A 1 195 ? 6.352 4.234 4.465 1 98.81 195 ALA A CA 1
ATOM 1531 C C . ALA A 1 195 ? 6.316 3.469 5.785 1 98.81 195 ALA A C 1
ATOM 1533 O O . ALA A 1 195 ? 6.797 3.961 6.809 1 98.81 195 ALA A O 1
ATOM 1534 N N . LEU A 1 196 ? 5.77 2.301 5.719 1 98.62 196 LEU A N 1
ATOM 1535 C CA . LEU A 1 196 ? 5.711 1.47 6.918 1 98.62 196 LEU A CA 1
ATOM 1536 C C . LEU A 1 196 ? 7.113 1.118 7.406 1 98.62 196 LEU A C 1
ATOM 1538 O O . LEU A 1 196 ? 7.367 1.103 8.609 1 98.62 196 LEU A O 1
ATOM 1542 N N . MET A 1 197 ? 8.008 0.823 6.48 1 98.81 197 MET A N 1
ATOM 1543 C CA . MET A 1 197 ? 9.398 0.536 6.824 1 98.81 197 MET A CA 1
ATOM 1544 C C . MET A 1 197 ? 10.055 1.738 7.492 1 98.81 197 MET A C 1
ATOM 1546 O O . MET A 1 197 ? 10.742 1.594 8.508 1 98.81 197 MET A O 1
ATOM 1550 N N . ALA A 1 198 ? 9.852 2.928 6.938 1 98.81 198 ALA A N 1
ATOM 1551 C CA . ALA A 1 198 ? 10.375 4.148 7.543 1 98.81 198 ALA A CA 1
ATOM 1552 C C . ALA A 1 198 ? 9.883 4.309 8.977 1 98.81 198 ALA A C 1
ATOM 1554 O O . ALA A 1 198 ? 10.664 4.605 9.883 1 98.81 198 ALA A O 1
ATOM 1555 N N . GLU A 1 199 ? 8.625 4.059 9.18 1 98.25 199 GLU A N 1
ATOM 1556 C CA . GLU A 1 199 ? 8.023 4.215 10.5 1 98.25 199 GLU A CA 1
ATOM 1557 C C . GLU A 1 199 ? 8.594 3.199 11.492 1 98.25 199 GLU A C 1
ATOM 1559 O O . GLU A 1 199 ? 8.703 3.484 12.688 1 98.25 199 GLU A O 1
ATOM 1564 N N . SER A 1 200 ? 8.938 2.043 10.992 1 98.44 200 SER A N 1
ATOM 1565 C CA . SER A 1 200 ? 9.523 1.024 11.859 1 98.44 200 SER A CA 1
ATOM 1566 C C . SER A 1 200 ? 10.875 1.467 12.398 1 98.44 200 SER A C 1
ATOM 1568 O O . SER A 1 200 ? 11.352 0.945 13.406 1 98.44 200 SER A O 1
ATOM 1570 N N . TYR A 1 201 ? 11.5 2.422 11.773 1 98.38 201 TYR A N 1
ATOM 1571 C CA . TYR A 1 201 ? 12.773 2.969 12.227 1 98.38 201 TYR A CA 1
ATOM 1572 C C . TYR A 1 201 ? 12.562 4.246 13.031 1 98.38 201 TYR A C 1
ATOM 1574 O O . TYR A 1 201 ? 13.523 4.957 13.336 1 98.38 201 TYR A O 1
ATOM 1582 N N . GLY A 1 202 ? 11.312 4.59 13.312 1 97.44 202 GLY A N 1
ATOM 1583 C CA . GLY A 1 202 ? 10.984 5.77 14.094 1 97.44 202 GLY A CA 1
ATOM 1584 C C . GLY A 1 202 ? 10.867 7.031 13.258 1 97.44 202 GLY A C 1
ATOM 1585 O O . GLY A 1 202 ? 10.781 8.133 13.797 1 97.44 202 GLY A O 1
ATOM 1586 N N . LEU A 1 203 ? 10.938 6.895 11.961 1 98.5 203 LEU A N 1
ATOM 1587 C CA . LEU A 1 203 ? 10.805 8.031 11.062 1 98.5 203 LEU A CA 1
ATOM 1588 C C . LEU A 1 203 ? 9.336 8.375 10.828 1 98.5 203 LEU A C 1
ATOM 1590 O O . LEU A 1 203 ? 8.453 7.551 11.086 1 98.5 203 LEU A O 1
ATOM 1594 N N . GLY A 1 204 ? 9.047 9.633 10.469 1 98.12 204 GLY A N 1
ATOM 1595 C CA . GLY A 1 204 ? 7.762 10.07 9.945 1 98.12 204 GLY A CA 1
ATOM 1596 C C . GLY A 1 204 ? 7.758 10.227 8.438 1 98.12 204 GLY A C 1
ATOM 1597 O O . GLY A 1 204 ? 8.812 10.375 7.816 1 98.12 204 GLY A O 1
ATOM 1598 N N . VAL A 1 205 ? 6.582 10.164 7.879 1 98.69 205 VAL A N 1
ATOM 1599 C CA . VAL A 1 205 ? 6.457 10.211 6.426 1 98.69 205 VAL A CA 1
ATOM 1600 C C . VAL A 1 205 ? 5.32 11.148 6.031 1 98.69 205 VAL A C 1
ATOM 1602 O O . VAL A 1 205 ? 4.262 11.148 6.66 1 98.69 205 VAL A O 1
ATOM 1605 N N . LEU A 1 206 ? 5.555 11.969 5.07 1 98.5 206 LEU A N 1
ATOM 1606 C CA . LEU A 1 206 ? 4.543 12.758 4.371 1 98.5 206 LEU A CA 1
ATOM 1607 C C . LEU A 1 206 ? 4.469 12.359 2.9 1 98.5 206 LEU A C 1
ATOM 1609 O O . LEU A 1 206 ? 5.488 12.359 2.201 1 98.5 206 LEU A O 1
ATOM 1613 N N . PHE A 1 207 ? 3.264 11.906 2.457 1 98.19 207 PHE A N 1
ATOM 1614 C CA . PHE A 1 207 ? 3.027 11.758 1.025 1 98.19 207 PHE A CA 1
ATOM 1615 C C . PHE A 1 207 ? 2.852 13.117 0.362 1 98.19 207 PHE A C 1
ATOM 1617 O O . PHE A 1 207 ? 1.829 13.773 0.553 1 98.19 207 PHE A O 1
ATOM 1624 N N . SER A 1 208 ? 3.797 13.531 -0.4 1 96.12 208 SER A N 1
ATOM 1625 C CA . SER A 1 208 ? 3.717 14.828 -1.053 1 96.12 208 SER A CA 1
ATOM 1626 C C . SER A 1 208 ? 3.129 14.711 -2.455 1 96.12 208 SER A C 1
ATOM 1628 O O . SER A 1 208 ? 3.869 14.656 -3.439 1 96.12 208 SER A O 1
ATOM 1630 N N . GLY A 1 209 ? 1.85 14.734 -2.523 1 92.94 209 GLY A N 1
ATOM 1631 C CA . GLY A 1 209 ? 1.161 14.688 -3.803 1 92.94 209 GLY A CA 1
ATOM 1632 C C . GLY A 1 209 ? 1.437 15.906 -4.672 1 92.94 209 GLY A C 1
ATOM 1633 O O . GLY A 1 209 ? 1.611 15.781 -5.883 1 92.94 209 GLY A O 1
ATOM 1634 N N . TYR A 1 210 ? 1.577 17.031 -4.066 1 91.19 210 TYR A N 1
ATOM 1635 C CA . TYR A 1 210 ? 1.776 18.281 -4.809 1 91.19 210 TYR A CA 1
ATOM 1636 C C . TYR A 1 210 ? 3.148 18.297 -5.473 1 91.19 210 TYR A C 1
ATOM 1638 O O . TYR A 1 210 ? 3.285 18.75 -6.613 1 91.19 210 TYR A O 1
ATOM 1646 N N . PHE A 1 211 ? 4.117 17.828 -4.75 1 95.56 211 PHE A N 1
ATOM 1647 C CA . PHE A 1 211 ? 5.434 17.797 -5.383 1 95.56 211 PHE A CA 1
ATOM 1648 C C . PHE A 1 211 ? 5.426 16.859 -6.59 1 95.56 211 PHE A C 1
ATOM 1650 O O . PHE A 1 211 ? 5.992 17.188 -7.633 1 95.56 211 PHE A O 1
ATOM 1657 N N . SER A 1 212 ? 4.812 15.734 -6.426 1 96.62 212 SER A N 1
ATOM 1658 C CA . SER A 1 212 ? 4.719 14.773 -7.523 1 96.62 212 SER A CA 1
ATOM 1659 C C . SER A 1 212 ? 3.998 15.383 -8.719 1 96.62 212 SER A C 1
ATOM 1661 O O . SER A 1 212 ? 4.41 15.18 -9.867 1 96.62 212 SER A O 1
ATOM 1663 N N . ASP A 1 213 ? 2.943 16.078 -8.445 1 93.94 213 ASP A N 1
ATOM 1664 C CA . ASP A 1 213 ? 2.201 16.75 -9.508 1 93.94 213 ASP A CA 1
ATOM 1665 C C . ASP A 1 213 ? 3.084 17.75 -10.25 1 93.94 213 ASP A C 1
ATOM 1667 O O . ASP A 1 213 ? 3.074 17.797 -11.484 1 93.94 213 ASP A O 1
ATOM 1671 N N . VAL A 1 214 ? 3.779 18.516 -9.5 1 95.69 214 VAL A N 1
ATOM 1672 C CA . VAL A 1 214 ? 4.656 19.516 -10.102 1 95.69 214 VAL A CA 1
ATOM 1673 C C . VAL A 1 214 ? 5.754 18.828 -10.906 1 95.69 214 VAL A C 1
ATOM 1675 O O . VAL A 1 214 ? 6.059 19.234 -12.031 1 95.69 214 VAL A O 1
ATOM 1678 N N . ALA A 1 215 ? 6.355 17.766 -10.336 1 97 215 ALA A N 1
ATOM 1679 C CA . ALA A 1 215 ? 7.414 17.031 -11.016 1 97 215 ALA A CA 1
ATOM 1680 C C . ALA A 1 215 ? 6.926 16.484 -12.359 1 97 215 ALA A C 1
ATOM 1682 O O . ALA A 1 215 ? 7.695 16.391 -13.312 1 97 215 ALA A O 1
ATOM 1683 N N . ASN A 1 216 ? 5.691 16.109 -12.43 1 96.88 216 ASN A N 1
ATOM 1684 C CA . ASN A 1 216 ? 5.129 15.539 -13.641 1 96.88 216 ASN A CA 1
ATOM 1685 C C . ASN A 1 216 ? 4.75 16.609 -14.656 1 96.88 216 ASN A C 1
ATOM 1687 O O . ASN A 1 216 ? 4.613 16.328 -15.844 1 96.88 216 ASN A O 1
ATOM 1691 N N . ASN A 1 217 ? 4.598 17.875 -14.188 1 95.06 217 ASN A N 1
ATOM 1692 C CA . ASN A 1 217 ? 3.986 18.875 -15.062 1 95.06 217 ASN A CA 1
ATOM 1693 C C . ASN A 1 217 ? 4.945 20.016 -15.359 1 95.06 217 ASN A C 1
ATOM 1695 O O . ASN A 1 217 ? 4.715 20.812 -16.281 1 95.06 217 ASN A O 1
ATOM 1699 N N . SER A 1 218 ? 6.008 20.203 -14.609 1 96.5 218 SER A N 1
ATOM 1700 C CA . SER A 1 218 ? 7.004 21.234 -14.852 1 96.5 218 SER A CA 1
ATOM 1701 C C . SER A 1 218 ? 8.125 20.719 -15.742 1 96.5 218 SER A C 1
ATOM 1703 O O . SER A 1 218 ? 8.953 19.922 -15.312 1 96.5 218 SER A O 1
ATOM 1705 N N . PRO A 1 219 ? 8.234 21.234 -16.938 1 95.44 219 PRO A N 1
ATOM 1706 C CA . PRO A 1 219 ? 9.305 20.781 -17.828 1 95.44 219 PRO A CA 1
ATOM 1707 C C . PRO A 1 219 ? 10.695 21.031 -17.25 1 95.44 219 PRO A C 1
ATOM 1709 O O . PRO A 1 219 ? 11.57 20.172 -17.359 1 95.44 219 PRO A O 1
ATOM 1712 N N . LYS A 1 220 ? 10.828 22.172 -16.641 1 96.44 220 LYS A N 1
ATOM 1713 C CA . LYS A 1 220 ? 12.133 22.5 -16.078 1 96.44 220 LYS A CA 1
ATOM 1714 C C . LYS A 1 220 ? 12.508 21.547 -14.945 1 96.44 220 LYS A C 1
ATOM 1716 O O . LYS A 1 220 ? 13.641 21.062 -14.883 1 96.44 220 LYS A O 1
ATOM 1721 N N . LEU A 1 221 ? 11.609 21.266 -14.062 1 97.06 221 LEU A N 1
ATOM 1722 C CA . LEU A 1 221 ? 11.891 20.344 -12.969 1 97.06 221 LEU A CA 1
ATOM 1723 C C . LEU A 1 221 ? 12.148 18.938 -13.492 1 97.06 221 LEU A C 1
ATOM 1725 O O . LEU A 1 221 ? 13.039 18.234 -13.008 1 97.06 221 LEU A O 1
ATOM 1729 N N . LYS A 1 222 ? 11.422 18.484 -14.445 1 97 222 LYS A N 1
ATOM 1730 C CA . LYS A 1 222 ? 11.625 17.172 -15.062 1 97 222 LYS A CA 1
ATOM 1731 C C . LYS A 1 222 ? 13.055 17.047 -15.602 1 97 222 LYS A C 1
ATOM 1733 O O . LYS A 1 222 ? 13.703 16.016 -15.398 1 97 222 LYS A O 1
ATOM 1738 N N . LYS A 1 223 ? 13.445 18.078 -16.25 1 96.56 223 LYS A N 1
ATOM 1739 C CA . LYS A 1 223 ? 14.789 18.078 -16.797 1 96.56 223 LYS A CA 1
ATOM 1740 C C . LYS A 1 223 ? 15.844 18.031 -15.695 1 96.56 223 LYS A C 1
ATOM 1742 O O . LYS A 1 223 ? 16.812 17.266 -15.789 1 96.56 223 LYS A O 1
ATOM 1747 N N . LEU A 1 224 ? 15.664 18.797 -14.656 1 96.31 224 LEU A N 1
ATOM 1748 C CA . LEU A 1 224 ? 16.594 18.812 -13.531 1 96.31 224 LEU A CA 1
ATOM 1749 C C . LEU A 1 224 ? 16.688 17.453 -12.867 1 96.31 224 LEU A C 1
ATOM 1751 O O . LEU A 1 224 ? 17.766 17.047 -12.414 1 96.31 224 LEU A O 1
ATOM 1755 N N . LEU A 1 225 ? 15.531 16.766 -12.859 1 97.19 225 LEU A N 1
ATOM 1756 C CA . LEU A 1 225 ? 15.445 15.453 -12.203 1 97.19 225 LEU A CA 1
ATOM 1757 C C . LEU A 1 225 ? 15.922 14.352 -13.141 1 97.19 225 LEU A C 1
ATOM 1759 O O . LEU A 1 225 ? 16.062 13.195 -12.719 1 97.19 225 LEU A O 1
ATOM 1763 N N . GLY A 1 226 ? 16.094 14.648 -14.375 1 96.5 226 GLY A N 1
ATOM 1764 C CA . GLY A 1 226 ? 16.5 13.656 -15.359 1 96.5 226 GLY A CA 1
ATOM 1765 C C . GLY A 1 226 ? 15.383 12.703 -15.742 1 96.5 226 GLY A C 1
ATOM 1766 O O . GLY A 1 226 ? 15.641 11.531 -16.031 1 96.5 226 GLY A O 1
ATOM 1767 N N . LEU A 1 227 ? 14.203 13.164 -15.641 1 96.62 227 LEU A N 1
ATOM 1768 C CA . LEU A 1 227 ? 13.055 12.328 -15.992 1 96.62 227 LEU A CA 1
ATOM 1769 C C . LEU A 1 227 ? 12.781 12.398 -17.484 1 96.62 227 LEU A C 1
ATOM 1771 O O . LEU A 1 227 ? 12.781 13.477 -18.078 1 96.62 227 LEU A O 1
ATOM 1775 N N . LYS A 1 228 ? 12.578 11.266 -18.062 1 93.69 228 LYS A N 1
ATOM 1776 C CA . LYS A 1 228 ? 12.156 11.195 -19.469 1 93.69 228 LYS A CA 1
ATOM 1777 C C . LYS A 1 228 ? 10.656 11.422 -19.594 1 93.69 228 LYS A C 1
ATOM 1779 O O . LYS A 1 228 ? 9.93 11.438 -18.594 1 93.69 228 LYS A O 1
ATOM 1784 N N . ARG A 1 229 ? 10.195 11.617 -20.797 1 89 229 ARG A N 1
ATOM 1785 C CA . ARG A 1 229 ? 8.781 11.867 -21.078 1 89 229 ARG A CA 1
ATOM 1786 C C . ARG A 1 229 ? 7.922 10.695 -20.625 1 89 229 ARG A C 1
ATOM 1788 O O . ARG A 1 229 ? 6.793 10.891 -20.172 1 89 229 ARG A O 1
ATOM 1795 N N . SER A 1 230 ? 8.5 9.555 -20.641 1 90.81 230 SER A N 1
ATOM 1796 C CA . SER A 1 230 ? 7.742 8.352 -20.328 1 90.81 230 SER A CA 1
ATOM 1797 C C . SER A 1 230 ? 7.676 8.109 -18.828 1 90.81 230 SER A C 1
ATOM 1799 O O . SER A 1 230 ? 6.902 7.266 -18.359 1 90.81 230 SER A O 1
ATOM 1801 N N . ASN A 1 231 ? 8.516 8.836 -18.141 1 94.44 231 ASN A N 1
ATOM 1802 C CA . ASN A 1 231 ? 8.523 8.648 -16.688 1 94.44 231 ASN A CA 1
ATOM 1803 C C . ASN A 1 231 ? 7.309 9.305 -16.031 1 94.44 231 ASN A C 1
ATOM 1805 O O . ASN A 1 231 ? 6.809 10.32 -16.516 1 94.44 231 ASN A O 1
ATOM 1809 N N . HIS A 1 232 ? 6.848 8.672 -15.039 1 97.56 232 HIS A N 1
ATOM 1810 C CA . HIS A 1 232 ? 5.758 9.219 -14.242 1 97.56 232 HIS A CA 1
ATOM 1811 C C . HIS A 1 232 ? 6.059 9.102 -12.75 1 97.56 232 HIS A C 1
ATOM 1813 O O . HIS A 1 232 ? 6.305 8.008 -12.242 1 97.56 232 HIS A O 1
ATOM 1819 N N . VAL A 1 233 ? 6.09 10.25 -12.102 1 98.38 233 VAL A N 1
ATOM 1820 C CA . VAL A 1 233 ? 6.23 10.266 -10.648 1 98.38 233 VAL A CA 1
ATOM 1821 C C . VAL A 1 233 ? 4.883 9.977 -9.992 1 98.38 233 VAL A C 1
ATOM 1823 O O . VAL A 1 233 ? 3.994 10.828 -9.984 1 98.38 233 VAL A O 1
ATOM 1826 N N . LEU A 1 234 ? 4.793 8.844 -9.453 1 98.25 234 LEU A N 1
ATOM 1827 C CA . LEU A 1 234 ? 3.529 8.43 -8.852 1 98.25 234 LEU A CA 1
ATOM 1828 C C . LEU A 1 234 ? 3.271 9.195 -7.555 1 98.25 234 LEU A C 1
ATOM 1830 O O . LEU A 1 234 ? 2.176 9.719 -7.344 1 98.25 234 LEU A O 1
ATOM 1834 N N . THR A 1 235 ? 4.242 9.164 -6.66 1 98.06 235 THR A N 1
ATOM 1835 C CA . THR A 1 235 ? 4.172 9.867 -5.383 1 98.06 235 THR A CA 1
ATOM 1836 C C . THR A 1 235 ? 5.57 10.133 -4.836 1 98.06 235 THR A C 1
ATOM 1838 O O . THR A 1 235 ? 6.559 9.609 -5.359 1 98.06 235 THR A O 1
ATOM 1841 N N . THR A 1 236 ? 5.645 11.047 -3.9 1 98.75 236 THR A N 1
ATOM 1842 C CA . THR A 1 236 ? 6.891 11.375 -3.215 1 98.75 236 THR A CA 1
ATOM 1843 C C . THR A 1 236 ? 6.734 11.227 -1.704 1 98.75 236 THR A C 1
ATOM 1845 O O . THR A 1 236 ? 5.801 11.773 -1.114 1 98.75 236 THR A O 1
ATOM 1848 N N . LEU A 1 237 ? 7.605 10.406 -1.142 1 98.88 237 LEU A N 1
ATOM 1849 C CA . LEU A 1 237 ? 7.656 10.258 0.308 1 98.88 237 LEU A CA 1
ATOM 1850 C C . LEU A 1 237 ? 8.664 11.227 0.921 1 98.88 237 LEU A C 1
ATOM 1852 O O . LEU A 1 237 ? 9.852 11.164 0.612 1 98.88 237 LEU A O 1
ATOM 1856 N N . VAL A 1 238 ? 8.164 12.141 1.706 1 98.81 238 VAL A N 1
ATOM 1857 C CA . VAL A 1 238 ? 9.008 13.039 2.498 1 98.81 238 VAL A CA 1
ATOM 1858 C C . VAL A 1 238 ? 9.258 12.422 3.873 1 98.81 238 VAL A C 1
ATOM 1860 O O . VAL A 1 238 ? 8.312 12.102 4.602 1 98.81 238 VAL A O 1
ATOM 1863 N N . ILE A 1 239 ? 10.539 12.227 4.207 1 98.81 239 ILE A N 1
ATOM 1864 C CA . ILE A 1 239 ? 10.867 11.344 5.324 1 98.81 239 ILE A CA 1
ATOM 1865 C C . ILE A 1 239 ? 11.852 12.039 6.258 1 98.81 239 ILE A C 1
ATOM 1867 O O . ILE A 1 239 ? 12.812 12.664 5.801 1 98.81 239 ILE A O 1
ATOM 1871 N N . GLY A 1 240 ? 11.633 11.891 7.543 1 98.69 240 GLY A N 1
ATOM 1872 C CA . GLY A 1 240 ? 12.516 12.375 8.594 1 98.69 240 GLY A CA 1
ATOM 1873 C C . GLY A 1 240 ? 12.039 12.008 9.984 1 98.69 240 GLY A C 1
ATOM 1874 O O . GLY A 1 240 ? 10.938 11.477 10.156 1 98.69 240 GLY A O 1
ATOM 1875 N N . TYR A 1 241 ? 12.898 12.281 10.945 1 98.62 241 TYR A N 1
ATOM 1876 C CA . TYR A 1 241 ? 12.469 12.078 12.32 1 98.62 241 TYR A CA 1
ATOM 1877 C C . TYR A 1 241 ? 11.461 13.141 12.742 1 98.62 241 TYR A C 1
ATOM 1879 O O . TYR A 1 241 ? 11.711 14.336 12.586 1 98.62 241 TYR A O 1
ATOM 1887 N N . PRO A 1 242 ? 10.328 12.703 13.258 1 98 242 PRO A N 1
ATOM 1888 C CA . PRO A 1 242 ? 9.289 13.68 13.617 1 98 242 PRO A CA 1
ATOM 1889 C C . PRO A 1 242 ? 9.727 14.602 14.75 1 98 242 PRO A C 1
ATOM 1891 O O . PRO A 1 242 ? 10.391 14.164 15.695 1 98 242 PRO A O 1
ATOM 1894 N N . ASP A 1 243 ? 9.383 15.867 14.648 1 98.25 243 ASP A N 1
ATOM 1895 C CA . ASP A 1 243 ? 9.539 16.828 15.727 1 98.25 243 ASP A CA 1
ATOM 1896 C C . ASP A 1 243 ? 8.195 17.156 16.375 1 98.25 243 ASP A C 1
ATOM 1898 O O . ASP A 1 243 ? 7.895 18.328 16.641 1 98.25 243 ASP A O 1
ATOM 1902 N N . VAL A 1 244 ? 7.297 16.172 16.422 1 97 244 VAL A N 1
ATOM 1903 C CA . VAL A 1 244 ? 5.988 16.234 17.062 1 97 244 VAL A CA 1
ATOM 1904 C C . VAL A 1 244 ? 5.684 14.914 17.75 1 97 244 VAL A C 1
ATOM 1906 O O . VAL A 1 244 ? 6.262 13.8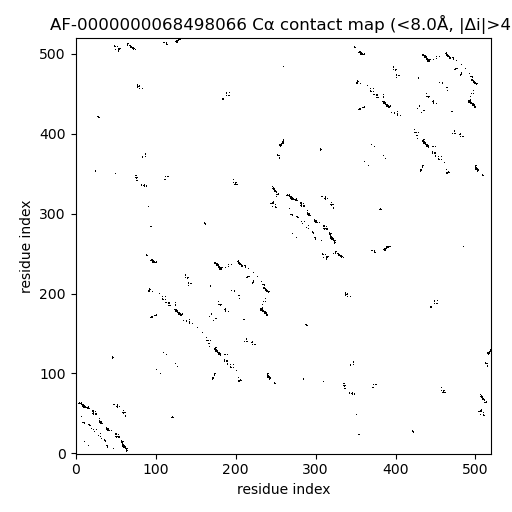83 17.406 1 97 244 VAL A O 1
ATOM 1909 N N . LYS A 1 245 ? 4.891 15.008 18.688 1 96.12 245 LYS A N 1
ATOM 1910 C CA . LYS A 1 245 ? 4.41 13.82 19.406 1 96.12 245 LYS A CA 1
ATOM 1911 C C . LYS A 1 245 ? 2.885 13.797 19.469 1 96.12 245 LYS A C 1
ATOM 1913 O O . LYS A 1 245 ? 2.27 14.719 20.016 1 96.12 245 LYS A O 1
ATOM 1918 N N . TYR A 1 246 ? 2.328 12.828 18.875 1 97.44 246 TYR A N 1
ATOM 1919 C CA . TYR A 1 246 ? 0.886 12.625 18.969 1 97.44 246 TYR A CA 1
ATOM 1920 C C . TYR A 1 246 ? 0.528 11.758 20.172 1 97.44 246 TYR A C 1
ATOM 1922 O O . TYR A 1 246 ? 1.219 10.781 20.453 1 97.44 246 TYR A O 1
ATOM 1930 N N . ARG A 1 247 ? -0.567 12.125 20.781 1 97.31 247 ARG A N 1
ATOM 1931 C CA . ARG A 1 247 ? -0.906 11.5 22.047 1 97.31 247 ARG A CA 1
ATOM 1932 C C . ARG A 1 247 ? -2.049 10.508 21.891 1 97.31 247 ARG A C 1
ATOM 1934 O O . ARG A 1 247 ? -2.309 9.695 22.781 1 97.31 247 ARG A O 1
ATOM 1941 N N . ARG A 1 248 ? -2.652 10.531 20.812 1 97.88 248 ARG A N 1
ATOM 1942 C CA . ARG A 1 248 ? -3.775 9.648 20.531 1 97.88 248 ARG A CA 1
ATOM 1943 C C . ARG A 1 248 ? -3.955 9.453 19.031 1 97.88 248 ARG A C 1
ATOM 1945 O O . ARG A 1 248 ? -3.389 10.203 18.219 1 97.88 248 ARG A O 1
ATOM 1952 N N . THR A 1 249 ? -4.641 8.422 18.578 1 97.25 249 THR A N 1
ATOM 1953 C CA . THR A 1 249 ? -4.945 8.188 17.172 1 97.25 249 THR A CA 1
ATOM 1954 C C . THR A 1 249 ? -5.992 9.18 16.672 1 97.25 249 THR A C 1
ATOM 1956 O O . THR A 1 249 ? -6.645 9.859 17.469 1 97.25 249 THR A O 1
ATOM 1959 N N . ALA A 1 250 ? -6.078 9.328 15.406 1 95.44 250 ALA A N 1
ATOM 1960 C CA . ALA A 1 250 ? -7.172 10.086 14.805 1 95.44 250 ALA A CA 1
ATOM 1961 C C . ALA A 1 250 ? -8.43 9.234 14.695 1 95.44 250 ALA A C 1
ATOM 1963 O O . ALA A 1 250 ? -8.352 8.016 14.508 1 95.44 250 ALA A O 1
ATOM 1964 N N . GLN A 1 251 ? -9.523 9.906 14.758 1 95.88 251 GLN A N 1
ATOM 1965 C CA . GLN A 1 251 ? -10.789 9.211 14.547 1 95.88 251 GLN A CA 1
ATOM 1966 C C . GLN A 1 251 ? -11.094 9.062 13.062 1 95.88 251 GLN A C 1
ATOM 1968 O O . GLN A 1 251 ? -10.766 9.945 12.266 1 95.88 251 GLN A O 1
ATOM 1973 N N . LYS A 1 252 ? -11.656 7.938 12.719 1 96.38 252 LYS A N 1
ATOM 1974 C CA . LYS A 1 252 ? -12.062 7.652 11.344 1 96.38 252 LYS A CA 1
ATOM 1975 C C . LYS A 1 252 ? -13.555 7.32 11.266 1 96.38 252 LYS A C 1
ATOM 1977 O O . LYS A 1 252 ? -14.141 6.852 12.242 1 96.38 252 LYS A O 1
ATOM 1982 N N . GLU A 1 253 ? -14.109 7.617 10.109 1 96.31 253 GLU A N 1
ATOM 1983 C CA . GLU A 1 253 ? -15.477 7.168 9.844 1 96.31 253 GLU A CA 1
ATOM 1984 C C . GLU A 1 253 ? -15.57 5.645 9.898 1 96.31 253 GLU A C 1
ATOM 1986 O O . GLU A 1 253 ? -14.578 4.945 9.68 1 96.31 253 GLU A O 1
ATOM 1991 N N . VAL A 1 254 ? -16.75 5.16 10.211 1 96.38 254 VAL A N 1
ATOM 1992 C CA . VAL A 1 254 ? -16.984 3.723 10.109 1 96.38 254 VAL A CA 1
ATOM 1993 C C . VAL A 1 254 ? -16.75 3.264 8.672 1 96.38 254 VAL A C 1
ATOM 1995 O O . VAL A 1 254 ? -17.141 3.951 7.727 1 96.38 254 VAL A O 1
ATOM 1998 N N . ALA A 1 255 ? -16.141 2.113 8.547 1 97.25 255 ALA A N 1
ATOM 1999 C CA . ALA A 1 255 ? -15.891 1.588 7.203 1 97.25 255 ALA A CA 1
ATOM 2000 C C . ALA A 1 255 ? -17.203 1.337 6.465 1 97.25 255 ALA A C 1
ATOM 2002 O O . ALA A 1 255 ? -18.172 0.846 7.051 1 97.25 255 ALA A O 1
ATOM 2003 N N . THR A 1 256 ? -17.266 1.787 5.223 1 97.25 256 THR A N 1
ATOM 2004 C CA . THR A 1 256 ? -18.375 1.391 4.359 1 97.25 256 THR A CA 1
ATOM 2005 C C . THR A 1 256 ? -18.125 0.01 3.76 1 97.25 256 THR A C 1
ATOM 2007 O O . THR A 1 256 ? -17.281 -0.144 2.873 1 97.25 256 THR A O 1
ATOM 2010 N N . VAL A 1 257 ? -18.844 -1.002 4.281 1 98.19 257 VAL A N 1
ATOM 2011 C CA . VAL A 1 257 ? -18.625 -2.385 3.871 1 98.19 257 VAL A CA 1
ATOM 2012 C C . VAL A 1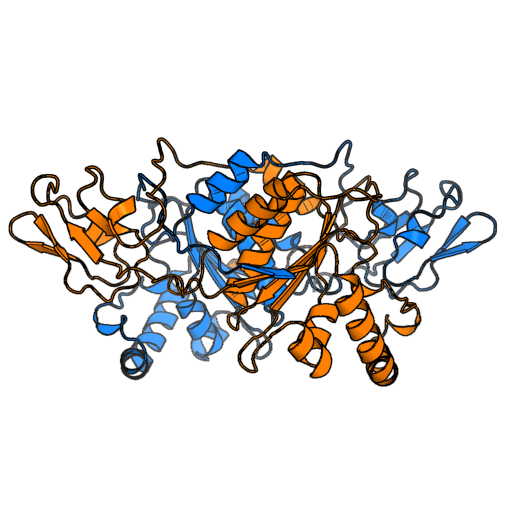 257 ? -19.953 -3.045 3.533 1 98.19 257 VAL A C 1
ATOM 2014 O O . VAL A 1 257 ? -20.938 -2.906 4.277 1 98.19 257 VAL A O 1
ATOM 2017 N N . ARG A 1 258 ? -20.016 -3.691 2.449 1 97.19 258 ARG A N 1
ATOM 2018 C CA . ARG A 1 258 ? -21.125 -4.559 2.08 1 97.19 258 ARG A CA 1
ATOM 2019 C C . ARG A 1 258 ? -20.688 -6.02 2.031 1 97.19 258 ARG A C 1
ATOM 2021 O O . ARG A 1 258 ? -19.656 -6.34 1.457 1 97.19 258 ARG A O 1
ATOM 2028 N N . TYR A 1 259 ? -21.453 -6.832 2.664 1 96.62 259 TYR A N 1
ATOM 2029 C CA . TYR A 1 259 ? -21.25 -8.273 2.611 1 96.62 259 TYR A CA 1
ATOM 2030 C C . TYR A 1 259 ? -22.234 -8.938 1.654 1 96.62 259 TYR A C 1
ATOM 2032 O O . TYR A 1 259 ? -23.438 -8.734 1.77 1 96.62 259 TYR A O 1
ATOM 2040 N N . LEU A 1 260 ? -21.688 -9.602 0.76 1 95.62 260 LEU A N 1
ATOM 2041 C CA . LEU A 1 260 ? -22.531 -10.25 -0.245 1 95.62 260 LEU A CA 1
ATOM 2042 C C . LEU A 1 260 ? -22.312 -11.758 -0.248 1 95.62 260 LEU A C 1
ATOM 2044 O O . LEU A 1 260 ? -21.188 -12.227 -0.082 1 95.62 260 LEU A O 1
ATOM 2048 N N . MET B 1 1 ? -30.266 4.961 6.684 1 29.36 1 MET B N 1
ATOM 2049 C CA . MET B 1 1 ? -29.266 5.949 6.281 1 29.36 1 MET B CA 1
ATOM 2050 C C . MET B 1 1 ? -28.406 6.363 7.465 1 29.36 1 MET B C 1
ATOM 2052 O O . MET B 1 1 ? -28.906 6.816 8.484 1 29.36 1 MET B O 1
ATOM 2056 N N . ASN B 1 2 ? -27.391 5.672 7.824 1 40.66 2 ASN B N 1
ATOM 2057 C CA . ASN B 1 2 ? -26.672 5.938 9.062 1 40.66 2 ASN B CA 1
ATOM 2058 C C . ASN B 1 2 ? -26.344 7.422 9.211 1 40.66 2 ASN B C 1
ATOM 2060 O O . ASN B 1 2 ? -25.781 8.031 8.289 1 40.66 2 ASN B O 1
ATOM 2064 N N . MET B 1 3 ? -27.094 8.109 9.859 1 45.59 3 MET B N 1
ATOM 2065 C CA . MET B 1 3 ? -26.969 9.547 10.078 1 45.59 3 MET B CA 1
ATOM 2066 C C . MET B 1 3 ? -25.516 9.945 10.352 1 45.59 3 MET B C 1
ATOM 2068 O O . MET B 1 3 ? -24.922 9.484 11.32 1 45.59 3 MET B O 1
ATOM 2072 N N . LYS B 1 4 ? -24.781 10.227 9.289 1 59.28 4 LYS B N 1
ATOM 2073 C CA . LYS B 1 4 ? -23.484 10.836 9.57 1 59.28 4 LYS B CA 1
ATOM 2074 C C . LYS B 1 4 ? -23.641 12.062 10.469 1 59.28 4 LYS B C 1
ATOM 2076 O O . LYS B 1 4 ? -24.469 12.93 10.211 1 59.28 4 LYS B O 1
ATOM 2081 N N . TYR B 1 5 ? -23.328 11.906 11.68 1 68.69 5 TYR B N 1
ATOM 2082 C CA . TYR B 1 5 ? -23.359 13.023 12.617 1 68.69 5 TYR B CA 1
ATOM 2083 C C . TYR B 1 5 ? -22.469 14.172 12.133 1 68.69 5 TYR B C 1
ATOM 2085 O O . TYR B 1 5 ? -21.5 13.945 11.414 1 68.69 5 TYR B O 1
ATOM 2093 N N . GLN B 1 6 ? -22.922 15.367 12.266 1 83.88 6 GLN B N 1
ATOM 2094 C CA . GLN B 1 6 ? -22.125 16.547 11.961 1 83.88 6 GLN B CA 1
ATOM 2095 C C . GLN B 1 6 ? -20.812 16.547 12.742 1 83.88 6 GLN B C 1
ATOM 2097 O O . GLN B 1 6 ? -20.797 16.281 13.945 1 83.88 6 GLN B O 1
ATOM 2102 N N . HIS B 1 7 ? -19.75 16.562 12.078 1 92.75 7 HIS B N 1
ATOM 2103 C CA . HIS B 1 7 ? -18.453 16.656 12.727 1 92.75 7 HIS B CA 1
ATOM 2104 C C . HIS B 1 7 ? -18.156 18.078 13.172 1 92.75 7 HIS B C 1
ATOM 2106 O O . HIS B 1 7 ? -18.266 19.016 12.383 1 92.75 7 HIS B O 1
ATOM 2112 N N . ILE B 1 8 ? -17.844 18.219 14.43 1 95.81 8 ILE B N 1
ATOM 2113 C CA . ILE B 1 8 ? -17.531 19.531 15 1 95.81 8 ILE B CA 1
ATOM 2114 C C . ILE B 1 8 ? -16.234 19.438 15.797 1 95.81 8 ILE B C 1
ATOM 2116 O O . ILE B 1 8 ? -16.016 18.484 16.547 1 95.81 8 ILE B O 1
ATOM 2120 N N . ILE B 1 9 ? -15.383 20.359 15.547 1 97.12 9 ILE B N 1
ATOM 2121 C CA . ILE B 1 9 ? -14.195 20.516 16.375 1 97.12 9 ILE B CA 1
ATOM 2122 C C . ILE B 1 9 ? -14.508 21.438 17.547 1 97.12 9 ILE B C 1
ATOM 2124 O O . ILE B 1 9 ? -15 22.547 17.359 1 97.12 9 ILE B O 1
ATOM 2128 N N . GLU B 1 10 ? -14.195 20.969 18.656 1 97.19 10 GLU B N 1
ATOM 2129 C CA . GLU B 1 10 ? -14.477 21.734 19.875 1 97.19 10 GLU B CA 1
ATOM 2130 C C . GLU B 1 10 ? -13.203 21.984 20.688 1 97.19 10 GLU B C 1
ATOM 2132 O O . GLU B 1 10 ? -12.352 21.094 20.781 1 97.19 10 GLU B O 1
ATOM 2137 N N . VAL B 1 11 ? -13.156 23.219 21.234 1 98.31 11 VAL B N 1
ATOM 2138 C CA . VAL B 1 11 ? -12.055 23.562 22.141 1 98.31 11 VAL B CA 1
ATOM 2139 C C . VAL B 1 11 ? -12.594 23.828 23.547 1 98.31 11 VAL B C 1
ATOM 2141 O O . VAL B 1 11 ? -13.422 24.719 23.734 1 98.31 11 VAL B O 1
ATOM 2144 N N . ASP B 1 12 ? -12.211 23.031 24.469 1 98.5 12 ASP B N 1
ATOM 2145 C CA . ASP B 1 12 ? -12.477 23.297 25.875 1 98.5 12 ASP B CA 1
ATOM 2146 C C . ASP B 1 12 ? -11.516 24.344 26.438 1 98.5 12 ASP B C 1
ATOM 2148 O O . ASP B 1 12 ? -10.359 24.031 26.75 1 98.5 12 ASP B O 1
ATOM 2152 N N . LYS B 1 13 ? -11.984 25.516 26.672 1 97.94 13 LYS B N 1
ATOM 2153 C CA . LYS B 1 13 ? -11.141 26.641 27.062 1 97.94 13 LYS B CA 1
ATOM 2154 C C . LYS B 1 13 ? -10.562 26.438 28.469 1 97.94 13 LYS B C 1
ATOM 2156 O O . LYS B 1 13 ? -9.523 27 28.797 1 97.94 13 LYS B O 1
ATOM 2161 N N . GLU B 1 14 ? -11.188 25.656 29.25 1 98.38 14 GLU B N 1
ATOM 2162 C CA . GLU B 1 14 ? -10.688 25.375 30.594 1 98.38 14 GLU B CA 1
ATOM 2163 C C . GLU B 1 14 ? -9.477 24.453 30.547 1 98.38 14 GLU B C 1
ATOM 2165 O O . GLU B 1 14 ? -8.578 24.547 31.391 1 98.38 14 GLU B O 1
ATOM 2170 N N . LEU B 1 15 ? -9.477 23.594 29.547 1 98.56 15 LEU B N 1
ATOM 2171 C CA . LEU B 1 15 ? -8.391 22.625 29.422 1 98.56 15 LEU B CA 1
ATOM 2172 C C . LEU B 1 15 ? -7.277 23.188 28.531 1 98.56 15 LEU B C 1
ATOM 2174 O O . LEU B 1 15 ? -6.121 22.766 28.656 1 98.56 15 LEU B O 1
ATOM 2178 N N . CYS B 1 16 ? -7.625 24.125 27.672 1 98.69 16 CYS B N 1
ATOM 2179 C CA . CYS B 1 16 ? -6.656 24.672 26.719 1 98.69 16 CYS B CA 1
ATOM 2180 C C . CYS B 1 16 ? -5.629 25.531 27.438 1 98.69 16 CYS B C 1
ATOM 2182 O O . CYS B 1 16 ? -5.988 26.453 28.188 1 98.69 16 CYS B O 1
ATOM 2184 N N . ILE B 1 17 ? -4.375 25.25 27.188 1 98.5 17 ILE B N 1
ATOM 2185 C CA . ILE B 1 17 ? -3.324 26 27.875 1 98.5 17 ILE B CA 1
ATOM 2186 C C . ILE B 1 17 ? -2.643 26.953 26.891 1 98.5 17 ILE B C 1
ATOM 2188 O O . ILE B 1 17 ? -1.589 27.516 27.188 1 98.5 17 ILE B O 1
ATOM 2192 N N . GLY B 1 18 ? -3.156 27.031 25.672 1 98.25 18 GLY B N 1
ATOM 2193 C CA . GLY B 1 18 ? -2.707 28.016 24.703 1 98.25 18 GLY B CA 1
ATOM 2194 C C . GLY B 1 18 ? -1.311 27.734 24.172 1 98.25 18 GLY B C 1
ATOM 2195 O O . GLY B 1 18 ? -0.629 28.641 23.703 1 98.25 18 GLY B O 1
ATOM 2196 N N . CYS B 1 19 ? -0.836 26.469 24.219 1 97.94 19 CYS B N 1
ATOM 2197 C CA . CYS B 1 19 ? 0.544 26.141 23.875 1 97.94 19 CYS B CA 1
ATOM 2198 C C . CYS B 1 19 ? 0.789 26.281 22.375 1 97.94 19 CYS B C 1
ATOM 2200 O O . CYS B 1 19 ? 1.938 26.344 21.938 1 97.94 19 CYS B O 1
ATOM 2202 N N . GLY B 1 20 ? -0.275 26.156 21.516 1 98.12 20 GLY B N 1
ATOM 2203 C CA . GLY B 1 20 ? -0.153 26.422 20.094 1 98.12 20 GLY B CA 1
ATOM 2204 C C . GLY B 1 20 ? 0.246 25.188 19.297 1 98.12 20 GLY B C 1
ATOM 2205 O O . GLY B 1 20 ? 0.378 25.266 18.062 1 98.12 20 GLY B O 1
ATOM 2206 N N . LEU B 1 21 ? 0.409 24.016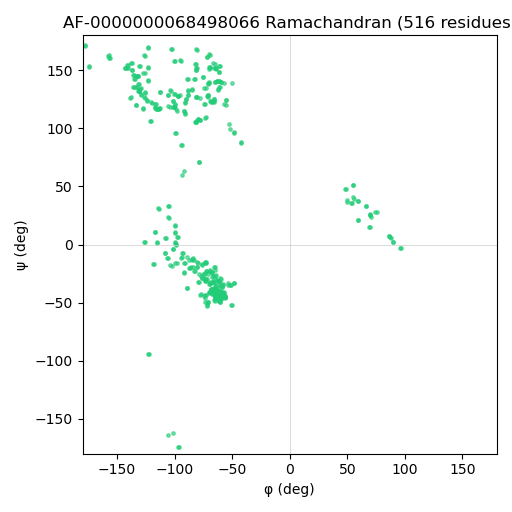 19.844 1 98.44 21 LEU B N 1
ATOM 2207 C CA . LEU B 1 21 ? 0.803 22.812 19.125 1 98.44 21 LEU B CA 1
ATOM 2208 C C . LEU B 1 21 ? -0.199 22.484 18.031 1 98.44 21 LEU B C 1
ATOM 2210 O O . LEU B 1 21 ? 0.191 22.141 16.906 1 98.44 21 LEU B O 1
ATOM 2214 N N . CYS B 1 22 ? -1.466 22.641 18.375 1 98.38 22 CYS B N 1
ATOM 2215 C CA . CYS B 1 22 ? -2.512 22.344 17.406 1 98.38 22 CYS B CA 1
ATOM 2216 C C . CYS B 1 22 ? -2.449 23.297 16.234 1 98.38 22 CYS B C 1
ATOM 2218 O O . CYS B 1 22 ? -2.52 22.875 15.07 1 98.38 22 CYS B O 1
ATOM 2220 N N . LYS B 1 23 ? -2.316 24.594 16.469 1 97.62 23 LYS B N 1
ATOM 2221 C CA . LYS B 1 23 ? -2.188 25.594 15.422 1 97.62 23 LYS B CA 1
ATOM 2222 C C . LYS B 1 23 ? -1.012 25.281 14.5 1 97.62 23 LYS B C 1
ATOM 2224 O O . LYS B 1 23 ? -1.153 25.312 13.281 1 97.62 23 LYS B O 1
ATOM 2229 N N . ASN B 1 24 ? 0.076 24.938 15.094 1 96.62 24 ASN B N 1
ATOM 2230 C CA . ASN B 1 24 ? 1.312 24.734 14.344 1 96.62 24 ASN B CA 1
ATOM 2231 C C . ASN B 1 24 ? 1.269 23.469 13.516 1 96.62 24 ASN B C 1
ATOM 2233 O O . ASN B 1 24 ? 1.977 23.344 12.508 1 96.62 24 ASN B O 1
ATOM 2237 N N . ASP B 1 25 ? 0.425 22.516 13.891 1 97.12 25 ASP B N 1
ATOM 2238 C CA . ASP B 1 25 ? 0.383 21.219 13.219 1 97.12 25 ASP B CA 1
ATOM 2239 C C . ASP B 1 25 ? -0.788 21.141 12.242 1 97.12 25 ASP B C 1
ATOM 2241 O O . ASP B 1 25 ? -0.95 20.141 11.539 1 97.12 25 ASP B O 1
ATOM 2245 N N . CYS B 1 26 ? -1.608 22.172 12.195 1 96.12 26 CYS B N 1
ATOM 2246 C CA . CYS B 1 26 ? -2.771 22.156 11.312 1 96.12 26 CYS B CA 1
ATOM 2247 C C . CYS B 1 26 ? -2.357 22.344 9.859 1 96.12 26 CYS B C 1
ATOM 2249 O O . CYS B 1 26 ? -1.805 23.391 9.5 1 96.12 26 CYS B O 1
ATOM 2251 N N . PRO B 1 27 ? -2.693 21.375 9.039 1 93.56 27 PRO B N 1
ATOM 2252 C CA . PRO B 1 27 ? -2.217 21.469 7.656 1 93.56 27 PRO B CA 1
ATOM 2253 C C . PRO B 1 27 ? -2.965 22.531 6.852 1 93.56 27 PRO B C 1
ATOM 2255 O O . PRO B 1 27 ? -2.504 22.938 5.781 1 93.56 27 PRO B O 1
ATOM 2258 N N . VAL B 1 28 ? -4.121 23.016 7.359 1 92.44 28 VAL B N 1
ATOM 2259 C CA . VAL B 1 28 ? -4.906 23.953 6.566 1 92.44 28 VAL B CA 1
ATOM 2260 C C . VAL B 1 28 ? -4.992 25.297 7.297 1 92.44 28 VAL B C 1
ATOM 2262 O O . VAL B 1 28 ? -5.816 26.141 6.949 1 92.44 28 VAL B O 1
ATOM 2265 N N . ASN B 1 29 ? -4.191 25.438 8.359 1 93.25 29 ASN B N 1
ATOM 2266 C CA . ASN B 1 29 ? -4.113 26.688 9.102 1 93.25 29 ASN B CA 1
ATOM 2267 C C . ASN B 1 29 ? -5.488 27.156 9.578 1 93.25 29 ASN B C 1
ATOM 2269 O O . ASN B 1 29 ? -5.871 28.297 9.367 1 93.25 29 ASN B O 1
ATOM 2273 N N . ASN B 1 30 ? -6.195 26.266 10.211 1 95.06 30 ASN B N 1
ATOM 2274 C CA . ASN B 1 30 ? -7.57 26.516 10.633 1 95.06 30 ASN B CA 1
ATOM 2275 C C . ASN B 1 30 ? -7.648 26.891 12.109 1 95.06 30 ASN B C 1
ATOM 2277 O O . ASN B 1 30 ? -8.734 26.953 12.688 1 95.06 30 ASN B O 1
ATOM 2281 N N . ILE B 1 31 ? -6.566 27.156 12.773 1 97.19 31 ILE B N 1
ATOM 2282 C CA . ILE B 1 31 ? -6.562 27.406 14.211 1 97.19 31 ILE B CA 1
ATOM 2283 C C . ILE B 1 31 ? -5.727 28.641 14.516 1 97.19 31 ILE B C 1
ATOM 2285 O O . ILE B 1 31 ? -4.645 28.828 13.945 1 97.19 31 ILE B O 1
ATOM 2289 N N . ILE B 1 32 ? -6.199 29.484 15.344 1 97.25 32 ILE B N 1
ATOM 2290 C CA . ILE B 1 32 ? -5.457 30.641 15.836 1 97.25 32 ILE B CA 1
ATOM 2291 C C . ILE B 1 32 ? -5.453 30.641 17.359 1 97.25 32 ILE B C 1
ATOM 2293 O O . ILE B 1 32 ? -6.219 29.891 17.984 1 97.25 32 ILE B O 1
ATOM 2297 N N . ILE B 1 33 ? -4.535 31.391 17.922 1 98.19 33 ILE B N 1
ATOM 2298 C CA . ILE B 1 33 ? -4.504 31.594 19.359 1 98.19 33 ILE B CA 1
ATOM 2299 C C . ILE B 1 33 ? -5.023 32.969 19.703 1 98.19 33 ILE B C 1
ATOM 2301 O O . ILE B 1 33 ? -4.496 33.969 19.203 1 98.19 33 ILE B O 1
ATOM 2305 N N . GLU B 1 34 ? -6.086 33.031 20.438 1 97.81 34 GLU B N 1
ATOM 2306 C CA . GLU B 1 34 ? -6.668 34.281 20.938 1 97.81 34 GLU B CA 1
ATOM 2307 C C . GLU B 1 34 ? -6.82 34.219 22.469 1 97.81 34 GLU B C 1
ATOM 2309 O O . GLU B 1 34 ? -7.422 33.281 23 1 97.81 34 GLU B O 1
ATOM 2314 N N . ASN B 1 35 ? -6.328 35.312 23.172 1 97.56 35 ASN B N 1
ATOM 2315 C CA . ASN B 1 35 ? -6.387 35.344 24.625 1 97.56 35 ASN B CA 1
ATOM 2316 C C . ASN B 1 35 ? -5.84 34.062 25.266 1 97.56 35 ASN B C 1
ATOM 2318 O O . ASN B 1 35 ? -6.473 33.5 26.141 1 97.56 35 ASN B O 1
ATOM 2322 N N . LYS B 1 36 ? -4.789 33.5 24.656 1 97.62 36 LYS B N 1
ATOM 2323 C CA . LYS B 1 36 ? -4.047 32.344 25.141 1 97.62 36 LYS B CA 1
ATOM 2324 C C . LYS B 1 36 ? -4.887 31.078 25.047 1 97.62 36 LYS B C 1
ATOM 2326 O O . LYS B 1 36 ? -4.723 30.172 25.859 1 97.62 36 LYS B O 1
ATOM 2331 N N . LYS B 1 37 ? -5.82 31.078 24.156 1 98.5 37 LYS B N 1
ATOM 2332 C CA . LYS B 1 37 ? -6.641 29.906 23.891 1 98.5 37 LYS B CA 1
ATOM 2333 C C . LYS B 1 37 ? -6.723 29.625 22.391 1 98.5 37 LYS B C 1
ATOM 2335 O O . LYS B 1 37 ? -6.758 30.547 21.578 1 98.5 37 LYS B O 1
ATOM 2340 N N . SER B 1 38 ? -6.777 28.328 22.078 1 98.5 38 SER B N 1
ATOM 2341 C CA . SER B 1 38 ? -6.98 27.969 20.688 1 98.5 38 SER B CA 1
ATOM 2342 C C . SER B 1 38 ? -8.398 28.297 20.234 1 98.5 38 SER B C 1
ATOM 2344 O O . SER B 1 38 ? -9.359 28.094 20.969 1 98.5 38 SER B O 1
ATOM 2346 N N . VAL B 1 39 ? -8.5 28.828 19.016 1 98.31 39 VAL B N 1
ATOM 2347 C CA . VAL B 1 39 ? -9.781 29.141 18.391 1 98.31 39 VAL B CA 1
ATOM 2348 C C . VAL B 1 39 ? -9.836 28.547 17 1 98.31 39 VAL B C 1
ATOM 2350 O O . VAL B 1 39 ? -8.922 28.734 16.188 1 98.31 39 VAL B O 1
ATOM 2353 N N . ILE B 1 40 ? -10.922 27.812 16.734 1 97.44 40 ILE B N 1
ATOM 2354 C CA . ILE B 1 40 ? -11.156 27.25 15.414 1 97.44 40 ILE B CA 1
ATOM 2355 C C . ILE B 1 40 ? -11.758 28.312 14.492 1 97.44 40 ILE B C 1
ATOM 2357 O O . ILE B 1 40 ? -12.781 28.922 14.82 1 97.44 40 ILE B O 1
ATOM 2361 N N . LYS B 1 41 ? -11.086 28.469 13.344 1 95.12 41 LYS B N 1
ATOM 2362 C CA . LYS B 1 41 ? -11.562 29.484 12.414 1 95.12 41 LYS B CA 1
ATOM 2363 C C . LYS B 1 41 ? -12.859 29.062 11.742 1 95.12 41 LYS B C 1
ATOM 2365 O O . LYS B 1 41 ? -13.812 29.844 11.672 1 95.12 41 LYS B O 1
ATOM 2370 N N . LYS B 1 42 ? -12.852 27.906 11.227 1 93.5 42 LYS B N 1
ATOM 2371 C CA . LYS B 1 42 ? -13.984 27.359 10.484 1 93.5 42 LYS B CA 1
ATOM 2372 C C . LYS B 1 42 ? -14.18 25.875 10.797 1 93.5 42 LYS B C 1
ATOM 2374 O O . LYS B 1 42 ? -13.211 25.172 11.078 1 93.5 42 LYS B O 1
ATOM 2379 N N . GLN B 1 43 ? -15.414 25.438 10.672 1 94.06 43 GLN B N 1
ATOM 2380 C CA . GLN B 1 43 ? -15.719 24.031 10.945 1 94.06 43 GLN B CA 1
ATOM 2381 C C . GLN B 1 43 ? -15.555 23.188 9.688 1 94.06 43 GLN B C 1
ATOM 2383 O O . GLN B 1 43 ? -15.516 21.953 9.766 1 94.06 43 GLN B O 1
ATOM 2388 N N . ASP B 1 44 ? -15.398 23.781 8.562 1 87.88 44 ASP B N 1
ATOM 2389 C CA . ASP B 1 44 ? -15.305 23.047 7.305 1 87.88 44 ASP B CA 1
ATOM 2390 C C . ASP B 1 44 ? -13.844 22.766 6.938 1 87.88 44 ASP B C 1
ATOM 2392 O O . ASP B 1 44 ? -13.391 23.156 5.859 1 87.88 44 ASP B O 1
ATOM 2396 N N . CYS B 1 45 ? -13.117 22.078 7.758 1 91.81 45 CYS B N 1
ATOM 2397 C CA . CYS B 1 45 ? -11.727 21.688 7.512 1 91.81 45 CYS B CA 1
ATOM 2398 C C . CYS B 1 45 ? -11.633 20.234 7.062 1 91.81 45 CYS B C 1
ATOM 2400 O O . CYS B 1 45 ? -12.617 19.672 6.586 1 91.81 45 CYS B O 1
ATOM 2402 N N . LEU B 1 46 ? -10.492 19.594 7.121 1 93 46 LEU B N 1
ATOM 2403 C CA . LEU B 1 46 ? -10.25 18.25 6.633 1 93 46 LEU B CA 1
ATOM 2404 C C . LEU B 1 46 ? -10.734 17.203 7.637 1 93 46 LEU B C 1
ATOM 2406 O O . LEU B 1 46 ? -10.781 16.016 7.328 1 93 46 LEU B O 1
ATOM 2410 N N . MET B 1 47 ? -10.977 17.594 8.82 1 94.94 47 MET B N 1
ATOM 2411 C CA . MET B 1 47 ? -11.352 16.703 9.914 1 94.94 47 MET B CA 1
ATOM 2412 C C . MET B 1 47 ? -10.312 15.609 10.094 1 94.94 47 MET B C 1
ATOM 2414 O O . MET B 1 47 ? -10.664 14.445 10.328 1 94.94 47 MET B O 1
ATOM 2418 N N . CYS B 1 48 ? -9.023 15.992 9.953 1 96.06 48 CYS B N 1
ATOM 2419 C CA . CYS B 1 48 ? -7.938 15.023 9.961 1 96.06 48 CYS B CA 1
ATOM 2420 C C . CYS B 1 48 ? -7.539 14.656 11.383 1 96.06 48 CYS B C 1
ATOM 2422 O O . CYS B 1 48 ? -6.871 13.641 11.602 1 96.06 48 CYS B O 1
ATOM 2424 N N . GLY B 1 49 ? -7.824 15.477 12.312 1 97.19 49 GLY B N 1
ATOM 2425 C CA . GLY B 1 49 ? -7.676 15.133 13.719 1 97.19 49 GLY B CA 1
ATOM 2426 C C . GLY B 1 49 ? -6.281 15.391 14.258 1 97.19 49 GLY B C 1
ATOM 2427 O O . GLY B 1 49 ? -5.973 15.047 15.398 1 97.19 49 GLY B O 1
ATOM 2428 N N . HIS B 1 50 ? -5.41 16.016 13.508 1 98.19 50 HIS B N 1
ATOM 2429 C CA . HIS B 1 50 ? -4.082 16.344 14.016 1 98.19 50 HIS B CA 1
ATOM 2430 C C . HIS B 1 50 ? -4.164 17.188 15.281 1 98.19 50 HIS B C 1
ATOM 2432 O O . HIS B 1 50 ? -3.414 16.969 16.234 1 98.19 50 HIS B O 1
ATOM 2438 N N . CYS B 1 51 ? -5.094 18.172 15.273 1 98.19 51 CYS B N 1
ATOM 2439 C CA . CYS B 1 51 ? -5.234 19.109 16.375 1 98.19 51 CYS B CA 1
ATOM 2440 C C . CYS B 1 51 ? -5.594 18.391 17.672 1 98.19 51 CYS B C 1
ATOM 2442 O O . CYS B 1 51 ? -5 18.641 18.719 1 98.19 51 CYS B O 1
ATOM 2444 N N . ALA B 1 52 ? -6.508 17.469 17.562 1 98.25 52 ALA B N 1
ATOM 2445 C CA . ALA B 1 52 ? -6.895 16.688 18.734 1 98.25 52 ALA B CA 1
ATOM 2446 C C . ALA B 1 52 ? -5.777 15.727 19.156 1 98.25 52 ALA B C 1
ATOM 2448 O O . ALA B 1 52 ? -5.496 15.578 20.344 1 98.25 52 ALA B O 1
ATOM 2449 N N . ALA B 1 53 ? -5.125 15.094 18.219 1 98.12 53 ALA B N 1
ATOM 2450 C CA . ALA B 1 53 ? -4.129 14.055 18.484 1 98.12 53 ALA B CA 1
ATOM 2451 C C . ALA B 1 53 ? -2.904 14.633 19.172 1 98.12 53 ALA B C 1
ATOM 2453 O O . ALA B 1 53 ? -2.277 13.969 20 1 98.12 53 ALA B O 1
ATOM 2454 N N . ILE B 1 54 ? -2.568 15.883 18.859 1 98.19 54 ILE B N 1
ATOM 2455 C CA . ILE B 1 54 ? -1.313 16.453 19.312 1 98.19 54 ILE B CA 1
ATOM 2456 C C . ILE B 1 54 ? -1.537 17.172 20.656 1 98.19 54 ILE B C 1
ATOM 2458 O O . ILE B 1 54 ? -0.578 17.5 21.359 1 98.19 54 ILE B O 1
ATOM 2462 N N . CYS B 1 55 ? -2.785 17.484 21.062 1 98.5 55 CYS B N 1
ATOM 2463 C CA . CYS B 1 55 ? -3.109 18.297 22.234 1 98.5 55 CYS B CA 1
ATOM 2464 C C . CYS B 1 55 ? -2.693 17.578 23.516 1 98.5 55 CYS B C 1
ATOM 2466 O O . CYS B 1 55 ? -3.156 16.469 23.797 1 98.5 55 CYS B O 1
ATOM 2468 N N . PRO B 1 56 ? -1.886 18.156 24.328 1 97.81 56 PRO B N 1
ATOM 2469 C CA . PRO B 1 56 ? -1.406 17.469 25.531 1 97.81 56 PRO B CA 1
ATOM 2470 C C . PRO B 1 56 ? -2.457 17.422 26.641 1 97.81 56 PRO B C 1
ATOM 2472 O O . PRO B 1 56 ? -2.348 16.594 27.547 1 97.81 56 PRO B O 1
ATOM 2475 N N . THR B 1 57 ? -3.494 18.281 26.547 1 98.31 57 THR B N 1
ATOM 2476 C CA . THR B 1 57 ? -4.426 18.375 27.672 1 98.31 57 THR B CA 1
ATOM 2477 C C . THR B 1 57 ? -5.812 17.891 27.266 1 98.31 57 THR B C 1
ATOM 2479 O O . THR B 1 57 ? -6.773 18.031 28.016 1 98.31 57 THR B O 1
ATOM 2482 N N . LYS B 1 58 ? -5.957 17.438 26.062 1 97.94 58 LYS B N 1
ATOM 2483 C CA . LYS B 1 58 ? -7.223 16.953 25.531 1 97.94 58 LYS B CA 1
ATOM 2484 C C . LYS B 1 58 ? -8.242 18.078 25.422 1 97.94 58 LYS B C 1
ATOM 2486 O O . LYS B 1 58 ? -9.445 17.859 25.562 1 97.94 58 LYS B O 1
ATOM 2491 N N . ALA B 1 59 ? -7.738 19.219 25.141 1 98.69 59 ALA B N 1
ATOM 2492 C CA . ALA B 1 59 ? -8.617 20.391 25.031 1 98.69 59 ALA B CA 1
ATOM 2493 C C . ALA B 1 59 ? -9.383 20.375 23.719 1 98.69 59 ALA B C 1
ATOM 2495 O O . ALA B 1 59 ? -10.453 20.984 23.609 1 98.69 59 ALA B O 1
ATOM 2496 N N . ILE B 1 60 ? -8.906 19.828 22.703 1 98.5 60 ILE B N 1
ATOM 2497 C CA . ILE B 1 60 ? -9.562 19.812 21.391 1 98.5 60 ILE B CA 1
ATOM 2498 C C . ILE B 1 60 ? -10.164 18.422 21.156 1 98.5 60 ILE B C 1
ATOM 2500 O O . ILE B 1 60 ? -9.5 17.406 21.359 1 98.5 60 ILE B O 1
ATOM 2504 N N . THR B 1 61 ? -11.336 18.391 20.734 1 97.56 61 THR B N 1
ATOM 2505 C CA . THR B 1 61 ? -12.031 17.156 20.406 1 97.56 61 THR B CA 1
ATOM 2506 C C . THR B 1 61 ? -12.789 17.281 19.094 1 97.56 61 THR B C 1
ATOM 2508 O O . THR B 1 61 ? -13.148 18.391 18.688 1 97.56 61 THR B O 1
ATOM 2511 N N . LEU B 1 62 ? -12.844 16.25 18.406 1 96.69 62 LEU B N 1
ATOM 2512 C CA . LEU B 1 62 ? -13.719 16.141 17.25 1 96.69 62 LEU B CA 1
ATOM 2513 C C . LEU B 1 62 ? -14.922 15.25 17.562 1 96.69 62 LEU B C 1
ATOM 2515 O O . LEU B 1 62 ? -14.758 14.109 18.016 1 96.69 62 LEU B O 1
ATOM 2519 N N . THR B 1 63 ? -16.125 15.742 17.297 1 94.69 63 THR B N 1
ATOM 2520 C CA . THR B 1 63 ? -17.344 14.984 17.547 1 94.69 63 THR B CA 1
ATOM 2521 C C . THR B 1 63 ? -17.891 14.406 16.25 1 94.69 63 THR B C 1
ATOM 2523 O O . THR B 1 63 ? -17.391 14.688 15.172 1 94.69 63 THR B O 1
ATOM 2526 N N . GLY B 1 64 ? -18.859 13.5 16.391 1 93.88 64 GLY B N 1
ATOM 2527 C CA . GLY B 1 64 ? -19.547 12.961 15.227 1 93.88 64 GLY B CA 1
ATOM 2528 C C . GLY B 1 64 ? -18.969 11.641 14.758 1 93.88 64 GLY B C 1
ATOM 2529 O O . GLY B 1 64 ? -19.422 11.07 13.766 1 93.88 64 GLY B O 1
ATOM 2530 N N . PHE B 1 65 ? -17.922 11.188 15.383 1 95 65 PHE B N 1
ATOM 2531 C CA . PHE B 1 65 ? -17.359 9.883 15.078 1 95 65 PHE B CA 1
ATOM 2532 C C . PHE B 1 65 ? -17.906 8.812 16.016 1 95 65 PHE B C 1
ATOM 2534 O O . PHE B 1 65 ? -18.328 9.117 17.125 1 95 65 PHE B O 1
ATOM 2541 N N . ASP B 1 66 ? -17.844 7.594 15.602 1 93.81 66 ASP B N 1
ATOM 2542 C CA . ASP B 1 66 ? -18.453 6.488 16.328 1 93.81 66 ASP B CA 1
ATOM 2543 C C . ASP B 1 66 ? -17.609 6.086 17.531 1 93.81 66 ASP B C 1
ATOM 2545 O O . ASP B 1 66 ? -18.125 5.531 18.5 1 93.81 66 ASP B O 1
ATOM 2549 N N . GLU B 1 67 ? -16.312 6.344 17.422 1 94.5 67 GLU B N 1
ATOM 2550 C CA . GLU B 1 67 ? -15.398 5.895 18.469 1 94.5 67 GLU B CA 1
ATOM 2551 C C . GLU B 1 67 ? -14.445 7.012 18.891 1 94.5 67 GLU B C 1
ATOM 2553 O O . GLU B 1 67 ? -14.07 7.852 18.062 1 94.5 67 GLU B O 1
ATOM 2558 N N . PRO B 1 68 ? -14.133 7.023 20.141 1 95.56 68 PRO B N 1
ATOM 2559 C CA . PRO B 1 68 ? -13.102 7.969 20.578 1 95.56 68 PRO B CA 1
ATOM 2560 C C . PRO B 1 68 ? -11.711 7.598 20.078 1 95.56 68 PRO B C 1
ATOM 2562 O O . PRO B 1 68 ? -11.492 6.469 19.641 1 95.56 68 PRO B O 1
ATOM 2565 N N . PRO B 1 69 ? -10.812 8.555 20.141 1 96.94 69 PRO B N 1
ATOM 2566 C CA . PRO B 1 69 ? -9.43 8.195 19.797 1 96.94 69 PRO B CA 1
ATOM 2567 C C . PRO B 1 69 ? -8.812 7.223 20.797 1 96.94 69 PRO B C 1
ATOM 2569 O O . PRO B 1 69 ? -9.297 7.098 21.922 1 96.94 69 PRO B O 1
ATOM 2572 N N . ILE B 1 70 ? -7.84 6.516 20.328 1 96.69 70 ILE B N 1
ATOM 2573 C CA . ILE B 1 70 ? -7.07 5.637 21.203 1 96.69 70 ILE B CA 1
ATOM 2574 C C . ILE B 1 70 ? -5.875 6.395 21.781 1 96.69 70 ILE B C 1
ATOM 2576 O O . ILE B 1 70 ? -5.078 6.969 21.031 1 96.69 70 ILE B O 1
ATOM 2580 N N . GLU B 1 71 ? -5.746 6.414 23.078 1 97.31 71 GLU B N 1
ATOM 2581 C CA . GLU B 1 71 ? -4.602 7.074 23.703 1 97.31 71 GLU B CA 1
ATOM 2582 C C . GLU B 1 71 ? -3.312 6.297 23.453 1 97.31 71 GLU B C 1
ATOM 2584 O O . GLU B 1 71 ? -3.301 5.066 23.5 1 97.31 71 GLU B O 1
ATOM 2589 N N . LEU B 1 72 ? -2.279 7.09 23.188 1 96 72 LEU B N 1
ATOM 2590 C CA . LEU B 1 72 ? -0.979 6.488 22.906 1 96 72 LEU B CA 1
ATOM 2591 C C . LEU B 1 72 ? 0.021 6.824 24 1 96 72 LEU B C 1
ATOM 2593 O O . LEU B 1 72 ? 0.218 7.996 24.344 1 96 72 LEU B O 1
ATOM 2597 N N . THR B 1 73 ? 0.545 5.863 24.75 1 89.31 73 THR B N 1
ATOM 2598 C CA . THR B 1 73 ? 1.639 6.109 25.688 1 89.31 73 THR B CA 1
ATOM 2599 C C . THR B 1 73 ? 2.951 6.32 24.938 1 89.31 73 THR B C 1
ATOM 2601 O O . THR B 1 73 ? 3.729 7.215 25.281 1 89.31 73 THR B O 1
ATOM 2604 N N . ASN B 1 74 ? 3.197 5.5 24.016 1 85.56 74 ASN B N 1
ATOM 2605 C CA . ASN B 1 74 ? 4.285 5.598 23.047 1 85.56 74 ASN B CA 1
ATOM 2606 C C . ASN B 1 74 ? 3.814 5.246 21.625 1 85.56 74 ASN B C 1
ATOM 2608 O O . ASN B 1 74 ? 2.797 4.574 21.469 1 85.56 74 ASN B O 1
ATOM 2612 N N . LYS B 1 75 ? 4.523 5.754 20.688 1 85.56 75 LYS B N 1
ATOM 2613 C CA . LYS B 1 75 ? 4.18 5.348 19.328 1 85.56 75 LYS B CA 1
ATOM 2614 C C . LYS B 1 75 ? 4.523 3.879 19.094 1 85.56 75 LYS B C 1
ATOM 2616 O O . LYS B 1 75 ? 5.652 3.453 19.344 1 85.56 75 LYS B O 1
ATOM 2621 N N . PRO B 1 76 ? 3.518 3.16 18.703 1 88.44 76 PRO B N 1
ATOM 2622 C CA . PRO B 1 76 ? 3.852 1.778 18.344 1 88.44 76 PRO B CA 1
ATOM 2623 C C . PRO B 1 76 ? 4.84 1.687 17.188 1 88.44 76 PRO B C 1
ATOM 2625 O O . PRO B 1 76 ? 4.789 2.5 16.266 1 88.44 76 PRO B O 1
ATOM 2628 N N . LYS B 1 77 ? 5.789 0.835 17.375 1 89.06 77 LYS B N 1
ATOM 2629 C CA . LYS B 1 77 ? 6.781 0.586 16.328 1 89.06 77 LYS B CA 1
ATOM 2630 C C . LYS B 1 77 ? 6.926 -0.908 16.062 1 89.06 77 LYS B C 1
ATOM 2632 O O . LYS B 1 77 ? 6.973 -1.714 17 1 89.06 77 LYS B O 1
ATOM 2637 N N . LEU B 1 78 ? 6.938 -1.219 14.797 1 97.38 78 LEU B N 1
ATOM 2638 C CA . LEU B 1 78 ? 7.191 -2.6 14.398 1 97.38 78 LEU B CA 1
ATOM 2639 C C . LEU B 1 78 ? 8.688 -2.902 14.406 1 97.38 78 LEU B C 1
ATOM 2641 O O . LEU B 1 78 ? 9.508 -1.999 14.242 1 97.38 78 LEU B O 1
ATOM 2645 N N . ASP B 1 79 ? 8.961 -4.18 14.633 1 97.62 79 ASP B N 1
ATOM 2646 C CA . ASP B 1 79 ? 10.352 -4.598 14.438 1 97.62 79 ASP B CA 1
ATOM 2647 C C . ASP B 1 79 ? 10.742 -4.539 12.969 1 97.62 79 ASP B C 1
ATOM 2649 O O . ASP B 1 79 ? 10.125 -5.199 12.125 1 97.62 79 ASP B O 1
ATOM 2653 N N . SER B 1 80 ? 11.812 -3.74 12.695 1 98.19 80 SER B N 1
ATOM 2654 C CA . SER B 1 80 ? 12.172 -3.453 11.312 1 98.19 80 SER B CA 1
ATOM 2655 C C . SER B 1 80 ? 12.602 -4.719 10.578 1 98.19 80 SER B C 1
ATOM 2657 O O . SER B 1 80 ? 12.227 -4.93 9.422 1 98.19 80 SER B O 1
ATOM 2659 N N . ASP B 1 81 ? 13.344 -5.574 11.211 1 97.38 81 ASP B N 1
ATOM 2660 C CA . ASP B 1 81 ? 13.812 -6.805 10.586 1 97.38 81 ASP B CA 1
ATOM 2661 C C . ASP B 1 81 ? 12.656 -7.754 10.297 1 97.38 81 ASP B C 1
ATOM 2663 O O . ASP B 1 81 ? 12.586 -8.352 9.219 1 97.38 81 ASP B O 1
ATOM 2667 N N . GLU B 1 82 ? 11.742 -7.867 11.273 1 97.44 82 GLU B N 1
ATOM 2668 C CA . GLU B 1 82 ? 10.578 -8.719 11.078 1 97.44 82 GLU B CA 1
ATOM 2669 C C . GLU B 1 82 ? 9.688 -8.195 9.953 1 97.44 82 GLU B C 1
ATOM 2671 O O . GLU B 1 82 ? 9.18 -8.977 9.148 1 97.44 82 GLU B O 1
ATOM 2676 N N . LEU B 1 83 ? 9.516 -6.914 9.938 1 98.31 83 LEU B N 1
ATOM 2677 C CA . LEU B 1 83 ? 8.719 -6.297 8.891 1 98.31 83 LEU B CA 1
ATOM 2678 C C . LEU B 1 83 ? 9.328 -6.555 7.516 1 98.31 83 LEU B C 1
ATOM 2680 O O . LEU B 1 83 ? 8.633 -6.98 6.59 1 98.31 83 LEU B O 1
ATOM 2684 N N . LEU B 1 84 ? 10.602 -6.324 7.355 1 98.12 84 LEU B N 1
ATOM 2685 C CA . LEU B 1 84 ? 11.266 -6.52 6.07 1 98.12 84 LEU B CA 1
ATOM 2686 C C . LEU B 1 84 ? 11.172 -7.977 5.625 1 98.12 84 LEU B C 1
ATOM 2688 O O . LEU B 1 84 ? 10.93 -8.258 4.449 1 98.12 84 LEU B O 1
ATOM 2692 N N . MET B 1 85 ? 11.352 -8.875 6.531 1 97.56 85 MET B N 1
ATOM 2693 C CA . MET B 1 85 ? 11.289 -10.289 6.176 1 97.56 85 MET B CA 1
ATOM 2694 C C . MET B 1 85 ? 9.875 -10.688 5.762 1 97.56 85 MET B C 1
ATOM 2696 O O . MET B 1 85 ? 9.695 -11.508 4.859 1 97.56 85 MET B O 1
ATOM 2700 N N . ALA B 1 86 ? 8.883 -10.133 6.473 1 97.75 86 ALA B N 1
ATOM 2701 C CA . ALA B 1 86 ? 7.504 -10.375 6.059 1 97.75 86 ALA B CA 1
ATOM 2702 C C . ALA B 1 86 ? 7.266 -9.906 4.625 1 97.75 86 ALA B C 1
ATOM 2704 O O . ALA B 1 86 ? 6.637 -10.602 3.832 1 97.75 86 ALA B O 1
ATOM 2705 N N . ILE B 1 87 ? 7.801 -8.734 4.293 1 98.06 87 ILE B N 1
ATOM 2706 C CA . ILE B 1 87 ? 7.66 -8.172 2.955 1 98.06 87 ILE B CA 1
ATOM 2707 C C . ILE B 1 87 ? 8.398 -9.047 1.945 1 98.06 87 ILE B C 1
ATOM 2709 O O . ILE B 1 87 ? 7.863 -9.359 0.877 1 98.06 87 ILE B O 1
ATOM 2713 N N . LYS B 1 88 ? 9.562 -9.562 2.289 1 97.5 88 LYS B N 1
ATOM 2714 C CA . LYS B 1 88 ? 10.383 -10.359 1.39 1 97.5 88 LYS B CA 1
ATOM 2715 C C . LYS B 1 88 ? 9.773 -11.742 1.159 1 97.5 88 LYS B C 1
ATOM 2717 O O . LYS B 1 88 ? 9.953 -12.336 0.096 1 97.5 88 LYS B O 1
ATOM 2722 N N . SER B 1 89 ? 9.07 -12.25 2.119 1 97.25 89 SER B N 1
ATOM 2723 C CA . SER B 1 89 ? 8.617 -13.641 2.074 1 97.25 89 SER B CA 1
ATOM 2724 C C . SER B 1 89 ? 7.219 -13.742 1.482 1 97.25 89 SER B C 1
ATOM 2726 O O . SER B 1 89 ? 6.75 -14.844 1.173 1 97.25 89 SER B O 1
ATOM 2728 N N . ARG B 1 90 ? 6.59 -12.625 1.333 1 95.5 90 ARG B N 1
ATOM 2729 C CA . ARG B 1 90 ? 5.23 -12.633 0.793 1 95.5 90 ARG B CA 1
ATOM 2730 C C . ARG B 1 90 ? 5.207 -13.203 -0.621 1 95.5 90 ARG B C 1
ATOM 2732 O O . ARG B 1 90 ? 6.121 -12.953 -1.412 1 95.5 90 ARG B O 1
ATOM 2739 N N . ARG B 1 91 ? 4.199 -13.992 -0.956 1 96.62 91 ARG B N 1
ATOM 2740 C CA . ARG B 1 91 ? 3.938 -14.531 -2.289 1 96.62 91 ARG B CA 1
ATOM 2741 C C . ARG B 1 91 ? 2.457 -14.438 -2.635 1 96.62 91 ARG B C 1
ATOM 2743 O O . ARG B 1 91 ? 1.602 -14.492 -1.749 1 96.62 91 ARG B O 1
ATOM 2750 N N . SER B 1 92 ? 2.215 -14.297 -3.922 1 98.12 92 SER B N 1
ATOM 2751 C CA . SER B 1 92 ? 0.833 -14.484 -4.352 1 98.12 92 SER B CA 1
ATOM 2752 C C . SER B 1 92 ? 0.38 -15.93 -4.148 1 98.12 92 SER B C 1
ATOM 2754 O O . SER B 1 92 ? 1.02 -16.859 -4.637 1 98.12 92 SER B O 1
ATOM 2756 N N . ILE B 1 93 ? -0.69 -16.062 -3.438 1 98.44 93 ILE B N 1
ATOM 2757 C CA . ILE B 1 93 ? -1.187 -17.391 -3.137 1 98.44 93 ILE B CA 1
ATOM 2758 C C . ILE B 1 93 ? -2.34 -17.75 -4.078 1 98.44 93 ILE B C 1
ATOM 2760 O O . ILE B 1 93 ? -3.285 -16.969 -4.223 1 98.44 93 ILE B O 1
ATOM 2764 N N . ARG B 1 94 ? -2.217 -18.953 -4.695 1 97.31 94 ARG B N 1
ATOM 2765 C CA . ARG B 1 94 ? -3.242 -19.359 -5.652 1 97.31 94 ARG B CA 1
ATOM 2766 C C . ARG B 1 94 ? -3.805 -20.719 -5.305 1 97.31 94 ARG B C 1
ATOM 2768 O O . ARG B 1 94 ? -4.562 -21.312 -6.082 1 97.31 94 ARG B O 1
ATOM 2775 N N . LYS B 1 95 ? -3.348 -21.281 -4.227 1 98 95 LYS B N 1
ATOM 2776 C CA . LYS B 1 95 ? -3.873 -22.516 -3.645 1 98 95 LYS B CA 1
ATOM 2777 C C . LYS B 1 95 ? -4.238 -22.312 -2.176 1 98 95 LYS B C 1
ATOM 2779 O O . LYS B 1 95 ? -3.387 -21.953 -1.362 1 98 95 LYS B O 1
ATOM 2784 N N . PHE B 1 96 ? -5.473 -22.672 -1.825 1 98.31 96 PHE B N 1
ATOM 2785 C CA . PHE B 1 96 ? -5.969 -22.375 -0.484 1 98.31 96 PHE B CA 1
ATOM 2786 C C . PHE B 1 96 ? -6.508 -23.641 0.176 1 98.31 96 PHE B C 1
ATOM 2788 O O . PHE B 1 96 ? -7.012 -24.531 -0.504 1 98.31 96 PHE B O 1
ATOM 2795 N N . LYS B 1 97 ? -6.359 -23.672 1.45 1 98.44 97 LYS B N 1
ATOM 2796 C CA . LYS B 1 97 ? -7.02 -24.703 2.238 1 98.44 97 LYS B CA 1
ATOM 2797 C C . LYS B 1 97 ? -8.531 -24.484 2.273 1 98.44 97 LYS B C 1
ATOM 2799 O O . LYS B 1 97 ? -9.008 -23.359 2.121 1 98.44 97 LYS B O 1
ATOM 2804 N N . ASP B 1 98 ? -9.188 -25.625 2.453 1 96.88 98 ASP B N 1
ATOM 2805 C CA . ASP B 1 98 ? -10.625 -25.531 2.707 1 96.88 98 ASP B CA 1
ATOM 2806 C C . ASP B 1 98 ? -10.898 -25.156 4.16 1 96.88 98 ASP B C 1
ATOM 2808 O O . ASP B 1 98 ? -11.305 -26 4.961 1 96.88 98 ASP B O 1
ATOM 2812 N N . LYS B 1 99 ? -10.633 -24.016 4.523 1 97.5 99 LYS B N 1
ATOM 2813 C CA . LYS B 1 99 ? -10.773 -23.469 5.875 1 97.5 99 LYS B CA 1
ATOM 2814 C C . LYS B 1 99 ? -11.352 -22.062 5.852 1 97.5 99 LYS B C 1
ATOM 2816 O O . LYS B 1 99 ? -10.859 -21.203 5.117 1 97.5 99 LYS B O 1
ATOM 2821 N N . GLU B 1 100 ? -12.375 -21.859 6.578 1 97.12 100 GLU B N 1
ATOM 2822 C CA . GLU B 1 100 ? -13.039 -20.562 6.633 1 97.12 100 GLU B CA 1
ATOM 2823 C C . GLU B 1 100 ? -12.172 -19.531 7.348 1 97.12 100 GLU B C 1
ATOM 2825 O O . GLU B 1 100 ? -11.32 -19.891 8.164 1 97.12 100 GLU B O 1
ATOM 2830 N N . VAL B 1 101 ? -12.328 -18.359 6.996 1 98.12 101 VAL B N 1
ATOM 2831 C CA . VAL B 1 101 ? -11.742 -17.234 7.719 1 98.12 101 VAL B CA 1
ATOM 2832 C C . VAL B 1 101 ? -12.773 -16.625 8.664 1 98.12 101 VAL B C 1
ATOM 2834 O O . VAL B 1 101 ? -13.891 -16.297 8.25 1 98.12 101 VAL B O 1
ATOM 2837 N N . SER B 1 102 ? -12.5 -16.453 9.883 1 97.88 102 SER B N 1
ATOM 2838 C CA . SER B 1 102 ? -13.461 -15.969 10.867 1 97.88 102 SER B CA 1
ATOM 2839 C C . SER B 1 102 ? -13.875 -14.531 10.578 1 97.88 102 SER B C 1
ATOM 2841 O O . SER B 1 102 ? -13.102 -13.758 10.008 1 97.88 102 SER B O 1
ATOM 2843 N N . SER B 1 103 ? -15.094 -14.195 10.992 1 97.5 103 SER B N 1
ATOM 2844 C CA . SER B 1 103 ? -15.594 -12.836 10.82 1 97.5 103 SER B CA 1
ATOM 2845 C C . SER B 1 103 ? -14.727 -11.82 11.562 1 97.5 103 SER B C 1
ATOM 2847 O O . SER B 1 103 ? -14.57 -10.688 11.109 1 97.5 103 SER B O 1
ATOM 2849 N N . GLU B 1 104 ? -14.18 -12.242 12.656 1 98.31 104 GLU B N 1
ATOM 2850 C CA . GLU B 1 104 ? -13.328 -11.359 13.438 1 98.31 104 GLU B CA 1
ATOM 2851 C C . GLU B 1 104 ? -12.07 -10.984 12.664 1 98.31 104 GLU B C 1
ATOM 2853 O O . GLU B 1 104 ? -11.664 -9.82 12.656 1 98.31 104 GLU B O 1
ATOM 2858 N N . ILE B 1 105 ? -11.438 -11.961 12.023 1 98.62 105 ILE B N 1
ATOM 2859 C CA . ILE B 1 105 ? -10.234 -11.711 11.242 1 98.62 105 ILE B CA 1
ATOM 2860 C C . ILE B 1 105 ? -10.578 -10.82 10.047 1 98.62 105 ILE B C 1
ATOM 2862 O O . ILE B 1 105 ? -9.844 -9.875 9.742 1 98.62 105 ILE B O 1
ATOM 2866 N N . ILE B 1 106 ? -11.719 -11.07 9.406 1 98.69 106 ILE B N 1
ATOM 2867 C CA . ILE B 1 106 ? -12.156 -10.258 8.273 1 98.69 106 ILE B CA 1
ATOM 2868 C C . ILE B 1 106 ? -12.328 -8.805 8.719 1 98.69 106 ILE B C 1
ATOM 2870 O O . ILE B 1 106 ? -11.898 -7.883 8.023 1 98.69 106 ILE B O 1
ATOM 2874 N N . LYS B 1 107 ? -12.883 -8.633 9.867 1 98.5 107 LYS B N 1
ATOM 2875 C CA . LYS B 1 107 ? -13.078 -7.293 10.414 1 98.5 107 LYS B CA 1
ATOM 2876 C C . LYS B 1 107 ? -11.742 -6.59 10.633 1 98.5 107 LYS B C 1
ATOM 2878 O O . LYS B 1 107 ? -11.617 -5.391 10.359 1 98.5 107 LYS B O 1
ATOM 2883 N N . GLN B 1 108 ? -10.766 -7.309 11.133 1 98.75 108 GLN B N 1
ATOM 2884 C CA . GLN B 1 108 ? -9.453 -6.719 11.367 1 98.75 108 GLN B CA 1
ATOM 2885 C C . GLN B 1 108 ? -8.781 -6.324 10.055 1 98.75 108 GLN B C 1
ATOM 2887 O O . GLN B 1 108 ? -8.094 -5.305 9.984 1 98.75 108 GLN B O 1
ATOM 2892 N N . ILE B 1 109 ? -8.977 -7.141 9.047 1 98.88 109 ILE B N 1
ATOM 2893 C CA . ILE B 1 109 ? -8.438 -6.832 7.727 1 98.88 109 ILE B CA 1
ATOM 2894 C C . ILE B 1 109 ? -9.07 -5.547 7.199 1 98.88 109 ILE B C 1
ATOM 2896 O O . ILE B 1 109 ? -8.367 -4.66 6.699 1 98.88 109 ILE B O 1
ATOM 2900 N N . ILE B 1 110 ? -10.367 -5.379 7.371 1 98.81 110 ILE B N 1
ATOM 2901 C CA . ILE B 1 110 ? -11.086 -4.191 6.934 1 98.81 110 ILE B CA 1
ATOM 2902 C C . ILE B 1 110 ? -10.656 -2.988 7.77 1 98.81 110 ILE B C 1
ATOM 2904 O O . ILE B 1 110 ? -10.5 -1.883 7.25 1 98.81 110 ILE B O 1
ATOM 2908 N N . GLU B 1 111 ? -10.438 -3.207 9.055 1 98.56 111 GLU B N 1
ATOM 2909 C CA . GLU B 1 111 ? -9.977 -2.145 9.938 1 98.56 111 GLU B CA 1
ATOM 2910 C C . GLU B 1 111 ? -8.641 -1.574 9.477 1 98.56 111 GLU B C 1
ATOM 2912 O O . GLU B 1 111 ? -8.438 -0.36 9.508 1 98.56 111 GLU B O 1
ATOM 2917 N N . ALA B 1 112 ? -7.762 -2.447 9.047 1 98.81 112 ALA B N 1
ATOM 2918 C CA . ALA B 1 112 ? -6.477 -1.996 8.523 1 98.81 112 ALA B CA 1
ATOM 2919 C C . ALA B 1 112 ? -6.664 -1.084 7.316 1 98.81 112 ALA B C 1
ATOM 2921 O O . ALA B 1 112 ? -6 -0.052 7.199 1 98.81 112 ALA B O 1
ATOM 2922 N N . GLY B 1 113 ? -7.586 -1.444 6.438 1 98.81 113 GLY B N 1
ATOM 2923 C CA . GLY B 1 113 ? -7.906 -0.596 5.297 1 98.81 113 GLY B CA 1
ATOM 2924 C C . GLY B 1 113 ? -8.523 0.729 5.699 1 98.81 113 GLY B C 1
ATOM 2925 O O . GLY B 1 113 ? -8.141 1.781 5.184 1 98.81 113 GLY B O 1
ATOM 2926 N N . ARG B 1 114 ? -9.414 0.662 6.633 1 98.31 114 ARG B N 1
ATOM 2927 C CA . ARG B 1 114 ? -10.164 1.817 7.117 1 98.31 114 ARG B CA 1
ATOM 2928 C C . ARG B 1 114 ? -9.227 2.889 7.66 1 98.31 114 ARG B C 1
ATOM 2930 O O . ARG B 1 114 ? -9.422 4.082 7.414 1 98.31 114 ARG B O 1
ATOM 2937 N N . TYR B 1 115 ? -8.172 2.48 8.289 1 98.12 115 TYR B N 1
ATOM 2938 C CA . TYR B 1 115 ? -7.285 3.418 8.977 1 98.12 115 TYR B CA 1
ATOM 2939 C C . TYR B 1 115 ? -6.141 3.854 8.062 1 98.12 115 TYR B C 1
ATOM 2941 O O . TYR B 1 115 ? -5.352 4.727 8.43 1 98.12 115 TYR B O 1
ATOM 2949 N N . THR B 1 116 ? -6.035 3.219 6.887 1 98.31 116 THR B N 1
ATOM 2950 C CA . THR B 1 116 ? -5.02 3.619 5.922 1 98.31 116 THR B CA 1
ATOM 2951 C C . THR B 1 116 ? -5.254 5.051 5.449 1 98.31 116 THR B C 1
ATOM 2953 O O . THR B 1 116 ? -6.398 5.469 5.266 1 98.31 116 THR B O 1
ATOM 2956 N N . PRO B 1 117 ? -4.145 5.832 5.273 1 96.62 117 PRO B N 1
ATOM 2957 C CA . PRO B 1 117 ? -4.312 7.227 4.852 1 96.62 117 PRO B CA 1
ATOM 2958 C C . PRO B 1 117 ? -4.992 7.348 3.486 1 96.62 117 PRO B C 1
ATOM 2960 O O . PRO B 1 117 ? -4.859 6.457 2.645 1 96.62 117 PRO B O 1
ATOM 2963 N N . SER B 1 118 ? -5.738 8.422 3.316 1 96.81 118 SER B N 1
ATOM 2964 C CA . SER B 1 118 ? -6.309 8.82 2.033 1 96.81 118 SER B CA 1
ATOM 2965 C C . SER B 1 118 ? -6.02 10.289 1.735 1 96.81 118 SER B C 1
ATOM 2967 O O . SER B 1 118 ? -5.789 11.086 2.652 1 96.81 118 SER B O 1
ATOM 2969 N N . ALA B 1 119 ? -5.992 10.586 0.466 1 94.38 119 ALA B N 1
ATOM 2970 C CA . ALA B 1 119 ? -5.738 11.969 0.069 1 94.38 119 ALA B CA 1
ATOM 2971 C C . ALA B 1 119 ? -6.734 12.922 0.727 1 94.38 119 ALA B C 1
ATOM 2973 O O . ALA B 1 119 ? -7.949 12.711 0.638 1 94.38 119 ALA B O 1
ATOM 2974 N N . LYS B 1 120 ? -6.164 13.961 1.468 1 92.81 120 LYS B N 1
ATOM 2975 C CA . LYS B 1 120 ? -6.969 14.992 2.119 1 92.81 120 LYS B CA 1
ATOM 2976 C C . LYS B 1 120 ? -7.941 14.375 3.121 1 92.81 120 LYS B C 1
ATOM 2978 O O . LYS B 1 120 ? -9.039 14.891 3.33 1 92.81 120 LYS B O 1
ATOM 2983 N N . ASN B 1 121 ? -7.598 13.156 3.547 1 95.31 121 ASN B N 1
ATOM 2984 C CA . ASN B 1 121 ? -8.438 12.453 4.508 1 95.31 121 ASN B CA 1
ATOM 2985 C C . ASN B 1 121 ? -9.852 12.242 3.969 1 95.31 121 ASN B C 1
ATOM 2987 O O . ASN B 1 121 ? -10.82 12.297 4.723 1 95.31 121 ASN B O 1
ATOM 2991 N N . SER B 1 122 ? -9.984 11.977 2.719 1 95.56 122 SER B N 1
ATOM 2992 C CA . SER B 1 122 ? -11.289 11.812 2.086 1 95.56 122 SER B CA 1
ATOM 2993 C C . SER B 1 122 ? -12.008 10.562 2.598 1 95.56 122 SER B C 1
ATOM 2995 O O . SER B 1 122 ? -13.234 10.484 2.553 1 95.56 122 SER B O 1
ATOM 2997 N N . GLN B 1 123 ? -11.25 9.594 3.029 1 97.06 123 GLN B N 1
ATOM 2998 C CA . GLN B 1 123 ? -11.82 8.336 3.508 1 97.06 123 GLN B CA 1
ATOM 2999 C C . GLN B 1 123 ? -12.859 7.797 2.527 1 97.06 123 GLN B C 1
ATOM 3001 O O . GLN B 1 123 ? -13.953 7.41 2.928 1 97.06 123 GLN B O 1
ATOM 3006 N N . ASP B 1 124 ? -12.422 7.793 1.224 1 96.62 124 ASP B N 1
ATOM 3007 C CA . ASP B 1 124 ? -13.352 7.512 0.134 1 96.62 124 ASP B CA 1
ATOM 3008 C C . ASP B 1 124 ? -13.227 6.066 -0.336 1 96.62 124 ASP B C 1
ATOM 3010 O O . ASP B 1 124 ? -13.641 5.727 -1.445 1 96.62 124 ASP B O 1
ATOM 3014 N N . VAL B 1 125 ? -12.609 5.223 0.429 1 98.31 125 VAL B N 1
ATOM 3015 C CA . VAL B 1 125 ? -12.469 3.811 0.084 1 98.31 125 VAL B CA 1
ATOM 3016 C C . VAL B 1 125 ? -13.57 2.998 0.753 1 98.31 125 VAL B C 1
ATOM 3018 O O . VAL B 1 125 ? -13.828 3.15 1.951 1 98.31 125 VAL B O 1
ATOM 3021 N N . SER B 1 126 ? -14.258 2.219 0.013 1 98.44 126 SER B N 1
ATOM 3022 C CA . SER B 1 126 ? -15.266 1.3 0.534 1 98.44 126 SER B CA 1
ATOM 3023 C C . SER B 1 126 ? -14.961 -0.138 0.127 1 98.44 126 SER B C 1
ATOM 3025 O O . SER B 1 126 ? -14.062 -0.385 -0.676 1 98.44 126 SER B O 1
ATOM 3027 N N . TYR B 1 127 ? -15.711 -1.113 0.736 1 98.75 127 TYR B N 1
ATOM 3028 C CA . TYR B 1 127 ? -15.359 -2.518 0.58 1 98.75 127 TYR B CA 1
ATOM 3029 C C . TYR B 1 127 ? -16.594 -3.365 0.295 1 98.75 127 TYR B C 1
ATOM 3031 O O . TYR B 1 127 ? -17.672 -3.113 0.844 1 98.75 127 TYR B O 1
ATOM 3039 N N . ILE B 1 128 ? -16.438 -4.316 -0.526 1 98.5 128 ILE B N 1
ATOM 3040 C CA . ILE B 1 128 ? -17.406 -5.391 -0.702 1 98.5 128 ILE B CA 1
ATOM 3041 C C . ILE B 1 128 ? -16.734 -6.734 -0.384 1 98.5 128 ILE B C 1
ATOM 3043 O O . ILE B 1 128 ? -15.719 -7.09 -0.979 1 98.5 128 ILE B O 1
ATOM 3047 N N . VAL B 1 129 ? -17.281 -7.453 0.54 1 98.56 129 VAL B N 1
ATOM 3048 C CA . VAL B 1 129 ? -16.781 -8.766 0.941 1 98.56 129 VAL B CA 1
ATOM 3049 C C . VAL B 1 129 ? -17.641 -9.859 0.314 1 98.56 129 VAL B C 1
ATOM 3051 O O . VAL B 1 129 ? -18.844 -9.898 0.519 1 98.56 129 VAL B O 1
ATOM 3054 N N . LEU B 1 130 ? -16.984 -10.656 -0.509 1 97.69 130 LEU B N 1
ATOM 3055 C CA . LEU B 1 130 ? -17.625 -11.844 -1.077 1 97.69 130 LEU B CA 1
ATOM 3056 C C . LEU B 1 130 ? -17.234 -13.094 -0.292 1 97.69 130 LEU B C 1
ATOM 3058 O O . LEU B 1 130 ? -16.062 -13.492 -0.286 1 97.69 130 LEU B O 1
ATOM 3062 N N . ASP B 1 131 ? -18.219 -13.766 0.362 1 92.88 131 ASP B N 1
ATOM 3063 C CA . ASP B 1 131 ? -17.938 -14.945 1.171 1 92.88 131 ASP B CA 1
ATOM 3064 C C . ASP B 1 131 ? -18.75 -16.141 0.684 1 92.88 131 ASP B C 1
ATOM 3066 O O . ASP B 1 131 ? -18.484 -16.688 -0.386 1 92.88 131 ASP B O 1
ATOM 3070 N N . ASN B 1 132 ? -19.891 -16.422 1.232 1 84.56 132 ASN B N 1
ATOM 3071 C CA . ASN B 1 132 ? -20.625 -17.656 0.987 1 84.56 132 ASN B CA 1
ATOM 3072 C C . ASN B 1 132 ? -21.172 -17.703 -0.434 1 84.56 132 ASN B C 1
ATOM 3074 O O . ASN B 1 132 ? -21.219 -18.766 -1.052 1 84.56 132 ASN B O 1
ATOM 3078 N N . LYS B 1 133 ? -21.562 -16.594 -1.043 1 89.25 133 LYS B N 1
ATOM 3079 C CA . LYS B 1 133 ? -22.188 -16.594 -2.365 1 89.25 133 LYS B CA 1
ATOM 3080 C C . LYS B 1 133 ? -21.203 -16.109 -3.43 1 89.25 133 LYS B C 1
ATOM 3082 O O . LYS B 1 133 ? -21.609 -15.648 -4.5 1 89.25 133 LYS B O 1
ATOM 3087 N N . LYS B 1 134 ? -19.969 -16.266 -3.066 1 93.31 134 LYS B N 1
ATOM 3088 C CA . LYS B 1 134 ? -18.984 -15.688 -3.973 1 93.31 134 LYS B CA 1
ATOM 3089 C C . LYS B 1 134 ? -19.016 -16.391 -5.328 1 93.31 134 LYS B C 1
ATOM 3091 O O . LYS B 1 134 ? -18.688 -15.781 -6.352 1 93.31 134 LYS B O 1
ATOM 3096 N N . SER B 1 135 ? -19.438 -17.656 -5.359 1 93.69 135 SER B N 1
ATOM 3097 C CA . SER B 1 135 ? -19.438 -18.453 -6.59 1 93.69 135 SER B CA 1
ATOM 3098 C C . SER B 1 135 ? -20.375 -17.859 -7.637 1 93.69 135 SER B C 1
ATOM 3100 O O . SER B 1 135 ? -20.109 -17.969 -8.836 1 93.69 135 SER B O 1
ATOM 3102 N N . ILE B 1 136 ? -21.453 -17.203 -7.223 1 95.56 136 ILE B N 1
ATOM 3103 C CA . ILE B 1 136 ? -22.391 -16.562 -8.125 1 95.56 136 ILE B CA 1
ATOM 3104 C C . ILE B 1 136 ? -21.688 -15.484 -8.938 1 95.56 136 ILE B C 1
ATOM 3106 O O . ILE B 1 136 ? -21.828 -15.422 -10.164 1 95.56 136 ILE B O 1
ATOM 3110 N N . TYR B 1 137 ? -20.938 -14.711 -8.258 1 97 137 TYR B N 1
ATOM 3111 C CA . TYR B 1 137 ? -20.234 -13.602 -8.891 1 97 137 TYR B CA 1
ATOM 3112 C C . TYR B 1 137 ? -19.078 -14.102 -9.742 1 97 137 TYR B C 1
ATOM 3114 O O . TYR B 1 137 ? -18.844 -13.602 -10.844 1 97 137 TYR B O 1
ATOM 3122 N N . GLU B 1 138 ? -18.344 -15.07 -9.172 1 96.75 138 GLU B N 1
ATOM 3123 C CA . GLU B 1 138 ? -17.219 -15.633 -9.914 1 96.75 138 GLU B CA 1
ATOM 3124 C C . GLU B 1 138 ? -17.688 -16.266 -11.219 1 96.75 138 GLU B C 1
ATOM 3126 O O . GLU B 1 138 ? -17.062 -16.094 -12.258 1 96.75 138 GLU B O 1
ATOM 3131 N N . ASN B 1 139 ? -18.781 -17.016 -11.18 1 96.12 139 ASN B N 1
ATOM 3132 C CA . ASN B 1 139 ? -19.328 -17.672 -12.367 1 96.12 139 ASN B CA 1
ATOM 3133 C C . ASN B 1 139 ? -19.672 -16.641 -13.445 1 96.12 139 ASN B C 1
ATOM 3135 O O . ASN B 1 139 ? -19.375 -16.859 -14.625 1 96.12 139 ASN B O 1
ATOM 3139 N N . GLU B 1 140 ? -20.312 -15.609 -13.016 1 96.5 140 GLU B N 1
ATOM 3140 C CA . GLU B 1 140 ? -20.656 -14.555 -13.961 1 96.5 140 GLU B CA 1
ATOM 3141 C C . GLU B 1 140 ? -19.406 -13.93 -14.57 1 96.5 140 GLU B C 1
ATOM 3143 O O . GLU B 1 140 ? -19.375 -13.617 -15.766 1 96.5 140 GLU B O 1
ATOM 3148 N N . ALA B 1 141 ? -18.422 -13.742 -13.719 1 96 141 ALA B N 1
ATOM 3149 C CA . ALA B 1 141 ? -17.156 -13.188 -14.203 1 96 141 ALA B CA 1
ATOM 3150 C C . ALA B 1 141 ? -16.5 -14.117 -15.219 1 96 141 ALA B C 1
ATOM 3152 O O . ALA B 1 141 ? -15.984 -13.656 -16.234 1 96 141 ALA B O 1
ATOM 3153 N N . VAL B 1 142 ? -16.5 -15.375 -14.961 1 94.75 142 VAL B N 1
ATOM 3154 C CA . VAL B 1 142 ? -15.891 -16.375 -15.836 1 94.75 142 VAL B CA 1
ATOM 3155 C C . VAL B 1 142 ? -16.594 -16.375 -17.188 1 94.75 142 VAL B C 1
ATOM 3157 O O . VAL B 1 142 ? -15.945 -16.391 -18.234 1 94.75 142 VAL B O 1
ATOM 3160 N N . LYS B 1 143 ? -17.906 -16.328 -17.172 1 93.81 143 LYS B N 1
ATOM 3161 C CA . LYS B 1 143 ? -18.672 -16.281 -18.422 1 93.81 143 LYS B CA 1
ATOM 3162 C C . LYS B 1 143 ? -18.266 -15.086 -19.281 1 93.81 143 LYS B C 1
ATOM 3164 O O . LYS B 1 143 ? -18.031 -15.234 -20.484 1 93.81 143 LYS B O 1
ATOM 3169 N N . PHE B 1 144 ? -18.156 -14 -18.641 1 93.12 144 PHE B N 1
ATOM 3170 C CA . PHE B 1 144 ? -17.781 -12.781 -19.344 1 93.12 144 PHE B CA 1
ATOM 3171 C C . PHE B 1 144 ? -16.359 -12.891 -19.891 1 93.12 144 PHE B C 1
ATOM 3173 O O . PHE B 1 144 ? -16.094 -12.547 -21.047 1 93.12 144 PHE B O 1
ATOM 3180 N N . PHE B 1 145 ? -15.477 -13.344 -19.016 1 89.62 145 PHE B N 1
ATOM 3181 C CA . PHE B 1 145 ? -14.062 -13.422 -19.344 1 89.62 145 PHE B CA 1
ATOM 3182 C C . PHE B 1 145 ? -13.836 -14.383 -20.516 1 89.62 145 PHE B C 1
ATOM 3184 O O . PHE B 1 145 ? -13.016 -14.109 -21.391 1 89.62 145 PHE B O 1
ATOM 3191 N N . ARG B 1 146 ? -14.516 -15.469 -20.547 1 87.56 146 ARG B N 1
ATOM 3192 C CA . ARG B 1 146 ? -14.414 -16.438 -21.641 1 87.56 146 ARG B CA 1
ATOM 3193 C C . ARG B 1 146 ? -14.844 -15.828 -22.969 1 87.56 146 ARG B C 1
ATOM 3195 O O . ARG B 1 146 ? -14.297 -16.156 -24.016 1 87.56 146 ARG B O 1
ATOM 3202 N N . LYS B 1 147 ? -15.727 -14.938 -22.922 1 86.25 147 LYS B N 1
ATOM 3203 C CA . LYS B 1 147 ? -16.234 -14.281 -24.125 1 86.25 147 LYS B CA 1
ATOM 3204 C C . LYS B 1 147 ? -15.203 -13.305 -24.688 1 86.25 147 LYS B C 1
ATOM 3206 O O . LYS B 1 147 ? -15.125 -13.125 -25.906 1 86.25 147 LYS B O 1
ATOM 3211 N N . ILE B 1 148 ? -14.406 -12.742 -23.812 1 80.75 148 ILE B N 1
ATOM 3212 C CA . ILE B 1 148 ? -13.5 -11.703 -24.281 1 80.75 148 ILE B CA 1
ATOM 3213 C C . ILE B 1 148 ? -12.094 -12.266 -24.438 1 80.75 148 ILE B C 1
ATOM 3215 O O . ILE B 1 148 ? -11.227 -11.625 -25.031 1 80.75 148 ILE B O 1
ATOM 3219 N N . LYS B 1 149 ? -11.797 -13.336 -23.859 1 70 149 LYS B N 1
ATOM 3220 C CA . LYS B 1 149 ? -10.492 -13.977 -23.828 1 70 149 LYS B CA 1
ATOM 3221 C C . LYS B 1 149 ? -9.922 -14.133 -25.234 1 70 149 LYS B C 1
ATOM 3223 O O . LYS B 1 149 ? -8.75 -13.836 -25.484 1 70 149 LYS B O 1
ATOM 3228 N N . PRO B 1 150 ? -10.609 -14.656 -26.078 1 63.84 150 PRO B N 1
ATOM 3229 C CA . PRO B 1 150 ? -10.031 -14.789 -27.406 1 63.84 150 PRO B CA 1
ATOM 3230 C C . PRO B 1 150 ? -9.398 -13.492 -27.906 1 63.84 150 PRO B C 1
ATOM 3232 O O . PRO B 1 150 ? -8.344 -13.516 -28.547 1 63.84 150 PRO B O 1
ATOM 3235 N N . ILE B 1 151 ? -9.914 -12.453 -27.562 1 59.56 151 ILE B N 1
ATOM 3236 C CA . ILE B 1 151 ? -9.398 -11.133 -27.906 1 59.56 151 ILE B CA 1
ATOM 3237 C C . ILE B 1 151 ? -8.234 -10.766 -27 1 59.56 151 ILE B C 1
ATOM 3239 O O . ILE B 1 151 ? -7.223 -10.234 -27.453 1 59.56 151 ILE B O 1
ATOM 3243 N N . ALA B 1 152 ? -8.344 -11.281 -25.75 1 59.5 152 ALA B N 1
ATOM 3244 C CA . ALA B 1 152 ? -7.34 -10.969 -24.734 1 59.5 152 ALA B CA 1
ATOM 3245 C C . ALA B 1 152 ? -6.066 -11.789 -24.938 1 59.5 152 ALA B C 1
ATOM 3247 O O . ALA B 1 152 ? -4.961 -11.281 -24.75 1 59.5 152 ALA B O 1
ATOM 3248 N N . ASN B 1 153 ? -6.27 -13.07 -25.234 1 63.06 153 ASN B N 1
ATOM 3249 C CA . ASN B 1 153 ? -5.145 -13.969 -25.469 1 63.06 153 ASN B CA 1
ATOM 3250 C C . ASN B 1 153 ? -4.207 -13.414 -26.531 1 63.06 153 ASN B C 1
ATOM 3252 O O . ASN B 1 153 ? -2.992 -13.609 -26.469 1 63.06 153 ASN B O 1
ATOM 3256 N N . ILE B 1 154 ? -4.762 -12.766 -27.469 1 52.41 154 ILE B N 1
ATOM 3257 C CA . ILE B 1 154 ? -3.906 -12.156 -28.484 1 52.41 154 ILE B CA 1
ATOM 3258 C C . ILE B 1 154 ? -3.045 -11.07 -27.844 1 52.41 154 ILE B C 1
ATOM 3260 O O . ILE B 1 154 ? -1.898 -10.859 -28.25 1 52.41 154 ILE B O 1
ATOM 3264 N N . ALA B 1 155 ? -3.592 -10.695 -26.797 1 50.81 155 ALA B N 1
ATOM 3265 C CA . ALA B 1 155 ? -2.896 -9.547 -26.203 1 50.81 155 ALA B CA 1
ATOM 3266 C C . ALA B 1 155 ? -1.991 -9.984 -25.062 1 50.81 155 ALA B C 1
ATOM 3268 O O . ALA B 1 155 ? -1.025 -9.289 -24.734 1 50.81 155 ALA B O 1
ATOM 3269 N N . ILE B 1 156 ? -2.297 -11.312 -24.594 1 62.22 156 ILE B N 1
ATOM 3270 C CA . ILE B 1 156 ? -1.565 -11.656 -23.375 1 62.22 156 ILE B CA 1
ATOM 3271 C C . ILE B 1 156 ? -0.705 -12.891 -23.625 1 62.22 156 ILE B C 1
ATOM 3273 O O . ILE B 1 156 ? -1.229 -13.984 -23.859 1 62.22 156 ILE B O 1
ATOM 3277 N N . LYS B 1 157 ? 0.598 -12.742 -23.75 1 60.19 157 LYS B N 1
ATOM 3278 C CA . LYS B 1 157 ? 1.583 -13.758 -24.094 1 60.19 157 LYS B CA 1
ATOM 3279 C C . LYS B 1 157 ? 1.438 -14.992 -23.203 1 60.19 157 LYS B C 1
ATOM 3281 O O . LYS B 1 157 ? 1.526 -16.125 -23.688 1 60.19 157 LYS B O 1
ATOM 3286 N N . TYR B 1 158 ? 1.094 -14.797 -22 1 63.03 158 TYR B N 1
ATOM 3287 C CA . TYR B 1 158 ? 1.17 -15.898 -21.047 1 63.03 158 TYR B CA 1
ATOM 3288 C C . TYR B 1 158 ? -0.199 -16.531 -20.844 1 63.03 158 TYR B C 1
ATOM 3290 O O . TYR B 1 158 ? -0.311 -17.594 -20.203 1 63.03 158 TYR B O 1
ATOM 3298 N N . SER B 1 159 ? -1.15 -16.031 -21.531 1 61.59 159 SER B N 1
ATOM 3299 C CA . SER B 1 159 ? -2.529 -16.422 -21.266 1 61.59 159 SER B CA 1
ATOM 3300 C C . SER B 1 159 ? -2.896 -17.703 -22.031 1 61.59 159 SER B C 1
ATOM 3302 O O . SER B 1 159 ? -3.771 -18.453 -21.594 1 61.59 159 SER B O 1
ATOM 3304 N N . LYS B 1 160 ? -2.143 -18.016 -23.031 1 64.5 160 LYS B N 1
ATOM 3305 C CA . LYS B 1 160 ? -2.59 -19.125 -23.875 1 64.5 160 LYS B CA 1
ATOM 3306 C C . LYS B 1 160 ? -2.504 -20.453 -23.141 1 64.5 160 LYS B C 1
ATOM 3308 O O . LYS B 1 160 ? -3.285 -21.375 -23.406 1 64.5 160 LYS B O 1
ATOM 3313 N N . GLU B 1 161 ? -1.733 -20.5 -22.203 1 72.56 161 GLU B N 1
ATOM 3314 C CA . GLU B 1 161 ? -1.519 -21.766 -21.516 1 72.56 161 GLU B CA 1
ATOM 3315 C C . GLU B 1 161 ? -2.326 -21.844 -20.219 1 72.56 161 GLU B C 1
ATOM 3317 O O . GLU B 1 161 ? -2.359 -22.891 -19.578 1 72.56 161 GLU B O 1
ATOM 3322 N N . VAL B 1 162 ? -3.08 -20.797 -19.984 1 74.69 162 VAL B N 1
ATOM 3323 C CA . VAL B 1 162 ? -3.797 -20.781 -18.719 1 74.69 162 VAL B CA 1
ATOM 3324 C C . VAL B 1 162 ? -5.254 -21.188 -18.938 1 74.69 162 VAL B C 1
ATOM 3326 O O . VAL B 1 162 ? -5.938 -20.625 -19.797 1 74.69 162 VAL B O 1
ATOM 3329 N N . GLU B 1 163 ? -5.613 -22.281 -18.297 1 78.5 163 GLU B N 1
ATOM 3330 C CA . GLU B 1 163 ? -6.988 -22.766 -18.375 1 78.5 163 GLU B CA 1
ATOM 3331 C C . GLU B 1 163 ? -7.922 -21.891 -17.531 1 78.5 163 GLU B C 1
ATOM 3333 O O . GLU B 1 163 ? -7.594 -21.516 -16.406 1 78.5 163 GLU B O 1
ATOM 3338 N N . ILE B 1 164 ? -9.016 -21.562 -18.109 1 85.25 164 ILE B N 1
ATOM 3339 C CA . ILE B 1 164 ? -10.039 -20.797 -17.406 1 85.25 164 ILE B CA 1
ATOM 3340 C C . ILE B 1 164 ? -11.133 -21.719 -16.891 1 85.25 164 ILE B C 1
ATOM 3342 O O . ILE B 1 164 ? -12.055 -22.078 -17.625 1 85.25 164 ILE B O 1
ATOM 3346 N N . ASP B 1 165 ? -10.977 -22.078 -15.648 1 88.31 165 ASP B N 1
ATOM 3347 C CA . ASP B 1 165 ? -12.008 -22.906 -15.039 1 88.31 165 ASP B CA 1
ATOM 3348 C C . ASP B 1 165 ? -13 -22.062 -14.25 1 88.31 165 ASP B C 1
ATOM 3350 O O . ASP B 1 165 ? -12.945 -20.828 -14.297 1 88.31 165 ASP B O 1
ATOM 3354 N N . ASP B 1 166 ? -13.938 -22.719 -13.547 1 90.31 166 ASP B N 1
ATOM 3355 C CA . ASP B 1 166 ? -15.016 -22.016 -12.852 1 90.31 166 ASP B CA 1
ATOM 3356 C C . ASP B 1 166 ? -14.5 -21.297 -11.609 1 90.31 166 ASP B C 1
ATOM 3358 O O . ASP B 1 166 ? -15.188 -20.453 -11.039 1 90.31 166 ASP B O 1
ATOM 3362 N N . ASN B 1 167 ? -13.328 -21.656 -11.18 1 92.81 167 ASN B N 1
ATOM 3363 C CA . ASN B 1 167 ? -12.727 -21.047 -10.008 1 92.81 167 ASN B CA 1
ATOM 3364 C C . ASN B 1 167 ? -11.484 -20.234 -10.375 1 92.81 167 ASN B C 1
ATOM 3366 O O . ASN B 1 167 ? -10.531 -20.156 -9.586 1 92.81 167 ASN B O 1
ATOM 3370 N N . PHE B 1 168 ? -11.492 -19.703 -11.547 1 92 168 PHE B N 1
ATOM 3371 C CA . PHE B 1 168 ? -10.336 -19.047 -12.141 1 92 168 PHE B CA 1
ATOM 3372 C C . PHE B 1 168 ? -9.93 -17.828 -11.328 1 92 168 PHE B C 1
ATOM 3374 O O . PHE B 1 168 ? -8.734 -17.594 -11.109 1 92 168 PHE B O 1
ATOM 3381 N N . PHE B 1 169 ? -10.93 -17.109 -10.836 1 95 169 PHE B N 1
ATOM 3382 C CA . PHE B 1 169 ? -10.609 -15.812 -10.258 1 95 169 PHE B CA 1
ATOM 3383 C C . PHE B 1 169 ? -10.281 -15.938 -8.781 1 95 169 PHE B C 1
ATOM 3385 O O . PHE B 1 169 ? -9.359 -15.289 -8.281 1 95 169 PHE B O 1
ATOM 3392 N N . PHE B 1 170 ? -10.938 -16.781 -8.023 1 97.19 170 PHE B N 1
ATOM 3393 C CA . PHE B 1 170 ? -10.789 -16.797 -6.578 1 97.19 170 PHE B CA 1
ATOM 3394 C C . PHE B 1 170 ? -10.016 -18.031 -6.129 1 97.19 170 PHE B C 1
ATOM 3396 O O . PHE B 1 170 ? -9.633 -18.141 -4.961 1 97.19 170 PHE B O 1
ATOM 3403 N N . LYS B 1 171 ? -9.711 -18.984 -7.008 1 95.88 171 LYS B N 1
ATOM 3404 C CA . LYS B 1 171 ? -8.859 -20.141 -6.738 1 95.88 171 LYS B CA 1
ATOM 3405 C C . LYS B 1 171 ? -9.344 -20.906 -5.508 1 95.88 171 LYS B C 1
ATOM 3407 O O . LYS B 1 171 ? -8.547 -21.281 -4.652 1 95.88 171 LYS B O 1
ATOM 3412 N N . HIS B 1 172 ? -10.68 -20.969 -5.32 1 96.06 172 HIS B N 1
ATOM 3413 C CA . HIS B 1 172 ? -11.328 -21.719 -4.25 1 96.06 172 HIS B CA 1
ATOM 3414 C C . HIS B 1 172 ? -11.062 -21.062 -2.893 1 96.06 172 HIS B C 1
ATOM 3416 O O . HIS B 1 172 ? -11.258 -21.703 -1.851 1 96.06 172 HIS B O 1
ATOM 3422 N N . ALA B 1 173 ? -10.594 -19.844 -2.861 1 98 173 ALA B N 1
ATOM 3423 C CA . ALA B 1 173 ? -10.422 -19.125 -1.603 1 98 173 ALA B CA 1
ATOM 3424 C C . ALA B 1 173 ? -11.766 -18.891 -0.918 1 98 173 ALA B C 1
ATOM 3426 O O . ALA B 1 173 ? -12.797 -18.766 -1.585 1 98 173 ALA B O 1
ATOM 3427 N N . PRO B 1 174 ? -11.781 -18.797 0.374 1 97.62 174 PRO B N 1
ATOM 3428 C CA . PRO B 1 174 ? -13.047 -18.625 1.091 1 97.62 174 PRO B CA 1
ATOM 3429 C C . PRO B 1 174 ? -13.617 -17.219 0.972 1 97.62 174 PRO B C 1
ATOM 3431 O O . PRO B 1 174 ? -14.828 -17.016 1.081 1 97.62 174 PRO B O 1
ATOM 3434 N N . ILE B 1 175 ? -12.734 -16.219 0.743 1 97.69 175 ILE B N 1
ATOM 3435 C CA . ILE B 1 175 ? -13.281 -14.867 0.694 1 97.69 175 ILE B CA 1
ATOM 3436 C C . ILE B 1 175 ? -12.539 -14.055 -0.367 1 97.69 175 ILE B C 1
ATOM 3438 O O . ILE B 1 175 ? -11.398 -14.352 -0.704 1 97.69 175 ILE B O 1
ATOM 3442 N N . ALA B 1 176 ? -13.242 -13.109 -0.894 1 98.62 176 ALA B N 1
ATOM 3443 C CA . ALA B 1 176 ? -12.695 -12.047 -1.735 1 98.62 176 ALA B CA 1
ATOM 3444 C C . ALA B 1 176 ? -13.18 -10.672 -1.276 1 98.62 176 ALA B C 1
ATOM 3446 O O . ALA B 1 176 ? -14.359 -10.5 -0.962 1 98.62 176 ALA B O 1
ATOM 3447 N N . ILE B 1 177 ? -12.289 -9.719 -1.157 1 98.88 177 ILE B N 1
ATOM 3448 C CA . ILE B 1 177 ? -12.648 -8.367 -0.751 1 98.88 177 ILE B CA 1
ATOM 3449 C C . ILE B 1 177 ? -12.32 -7.387 -1.875 1 98.88 177 ILE B C 1
ATOM 3451 O O . ILE B 1 177 ? -11.164 -7.25 -2.271 1 98.88 177 ILE B O 1
ATOM 3455 N N . MET B 1 178 ? -13.312 -6.742 -2.379 1 98.75 178 MET B N 1
ATOM 3456 C CA . MET B 1 178 ? -13.148 -5.711 -3.4 1 98.75 178 MET B CA 1
ATOM 3457 C C . MET B 1 178 ? -12.93 -4.344 -2.764 1 98.75 178 MET B C 1
ATOM 3459 O O . MET B 1 178 ? -13.625 -3.973 -1.818 1 98.75 178 MET B O 1
ATOM 3463 N N . ILE B 1 179 ? -11.977 -3.688 -3.244 1 98.81 179 ILE B N 1
ATOM 3464 C CA . ILE B 1 179 ? -11.695 -2.32 -2.822 1 98.81 179 ILE B CA 1
ATOM 3465 C C . ILE B 1 179 ? -12.266 -1.336 -3.84 1 98.81 179 ILE B C 1
ATOM 3467 O O . ILE B 1 179 ? -11.875 -1.341 -5.008 1 98.81 179 ILE B O 1
ATOM 3471 N N . ILE B 1 180 ? -13.156 -0.47 -3.393 1 98.62 180 ILE B N 1
ATOM 3472 C CA . ILE B 1 180 ? -13.914 0.396 -4.289 1 98.62 180 ILE B CA 1
ATOM 3473 C C . ILE B 1 180 ? -13.531 1.853 -4.051 1 98.62 180 ILE B C 1
ATOM 3475 O O . ILE B 1 180 ? -13.727 2.381 -2.951 1 98.62 180 ILE B O 1
ATOM 3479 N N . THR B 1 181 ? -12.969 2.504 -5.027 1 98.38 181 THR B N 1
ATOM 3480 C CA . THR B 1 181 ? -12.625 3.922 -4.988 1 98.38 181 THR B CA 1
ATOM 3481 C C . THR B 1 181 ? -12.102 4.387 -6.344 1 98.38 181 THR B C 1
ATOM 3483 O O . THR B 1 181 ? -11.539 3.596 -7.105 1 98.38 181 THR B O 1
ATOM 3486 N N . LYS B 1 182 ? -12.25 5.652 -6.648 1 96.19 182 LYS B N 1
ATOM 3487 C CA . LYS B 1 182 ? -11.672 6.23 -7.859 1 96.19 182 LYS B CA 1
ATOM 3488 C C . LYS B 1 182 ? -10.234 6.699 -7.613 1 96.19 182 LYS B C 1
ATOM 3490 O O . LYS B 1 182 ? -9.484 6.93 -8.562 1 96.19 182 LYS B O 1
ATOM 3495 N N . ASP B 1 183 ? -9.875 6.91 -6.363 1 96.94 183 ASP B N 1
ATOM 3496 C CA . ASP B 1 183 ? -8.516 7.324 -6.035 1 96.94 183 ASP B CA 1
ATOM 3497 C C . ASP B 1 183 ? -7.574 6.121 -5.98 1 96.94 183 ASP B C 1
ATOM 3499 O O . ASP B 1 183 ? -7.543 5.398 -4.98 1 96.94 183 ASP B O 1
ATOM 3503 N N . LYS B 1 184 ? -6.754 5.949 -6.938 1 97.06 184 LYS B N 1
ATOM 3504 C CA . LYS B 1 184 ? -5.953 4.742 -7.113 1 97.06 184 LYS B CA 1
ATOM 3505 C C . LYS B 1 184 ? -4.879 4.629 -6.031 1 97.06 184 LYS B C 1
ATOM 3507 O O . LYS B 1 184 ? -4.523 3.527 -5.613 1 97.06 184 LYS B O 1
ATOM 3512 N N . ILE B 1 185 ? -4.352 5.773 -5.598 1 97.62 185 ILE B N 1
ATOM 3513 C CA . ILE B 1 185 ? -3.32 5.75 -4.562 1 97.62 185 ILE B CA 1
ATOM 3514 C C . ILE B 1 185 ? -3.939 5.348 -3.227 1 97.62 185 ILE B C 1
ATOM 3516 O O . ILE B 1 185 ? -3.516 4.367 -2.609 1 97.62 185 ILE B O 1
ATOM 3520 N N . SER B 1 186 ? -5.051 5.996 -2.838 1 98.12 186 SER B N 1
ATOM 3521 C CA . SER B 1 186 ? -5.703 5.691 -1.569 1 98.12 186 SER B CA 1
ATOM 3522 C C . SER B 1 186 ? -6.148 4.234 -1.511 1 98.12 186 SER B C 1
ATOM 3524 O O . SER B 1 186 ? -5.945 3.559 -0.5 1 98.12 186 SER B O 1
ATOM 3526 N N . GLY B 1 187 ? -6.73 3.789 -2.578 1 98.62 187 GLY B N 1
ATOM 3527 C CA . GLY B 1 187 ? -7.195 2.412 -2.611 1 98.62 187 GLY B CA 1
ATOM 3528 C C . GLY B 1 187 ? -6.066 1.4 -2.533 1 98.62 187 GLY B C 1
ATOM 3529 O O . GLY B 1 187 ? -6.199 0.365 -1.877 1 98.62 187 GLY B O 1
ATOM 3530 N N . SER B 1 188 ? -4.965 1.682 -3.227 1 98.69 188 SER B N 1
ATOM 3531 C CA . SER B 1 188 ? -3.828 0.769 -3.232 1 98.69 188 SER B CA 1
ATOM 3532 C C . SER B 1 188 ? -3.152 0.719 -1.866 1 98.69 188 SER B C 1
ATOM 3534 O O . SER B 1 188 ? -2.695 -0.34 -1.432 1 98.69 188 SER B O 1
ATOM 3536 N N . LEU B 1 189 ? -3.07 1.881 -1.23 1 98.81 189 LEU B N 1
ATOM 3537 C CA . LEU B 1 189 ? -2.531 1.903 0.125 1 98.81 189 LEU B CA 1
ATOM 3538 C C . LEU B 1 189 ? -3.381 1.051 1.062 1 98.81 189 LEU B C 1
ATOM 3540 O O . LEU B 1 189 ? -2.846 0.283 1.865 1 98.81 189 LEU B O 1
ATOM 3544 N N . ALA B 1 190 ? -4.699 1.186 0.926 1 98.81 190 ALA B N 1
ATOM 3545 C CA . ALA B 1 190 ? -5.605 0.372 1.731 1 98.81 190 ALA B CA 1
ATOM 3546 C C . ALA B 1 190 ? -5.398 -1.114 1.461 1 98.81 190 ALA B C 1
ATOM 3548 O O . ALA B 1 190 ? -5.262 -1.909 2.395 1 98.81 190 ALA B O 1
ATOM 3549 N N . ALA B 1 191 ? -5.312 -1.473 0.223 1 98.88 191 ALA B N 1
ATOM 3550 C CA . ALA B 1 191 ? -5.117 -2.867 -0.164 1 98.88 191 ALA B CA 1
ATOM 3551 C C . ALA B 1 191 ? -3.811 -3.414 0.405 1 98.88 191 ALA B C 1
ATOM 3553 O O . ALA B 1 191 ? -3.756 -4.559 0.859 1 98.88 191 ALA B O 1
ATOM 3554 N N . SER B 1 192 ? -2.766 -2.596 0.351 1 98.81 192 SER B N 1
ATOM 3555 C CA . SER B 1 192 ? -1.463 -3.01 0.862 1 98.81 192 SER B CA 1
ATOM 3556 C C . SER B 1 192 ? -1.531 -3.34 2.35 1 98.81 192 SER B C 1
ATOM 3558 O O . SER B 1 192 ? -1.073 -4.402 2.775 1 98.81 192 SER B O 1
ATOM 3560 N N . ASN B 1 193 ? -2.109 -2.436 3.137 1 98.88 193 ASN B N 1
ATOM 3561 C CA . ASN B 1 193 ? -2.223 -2.666 4.57 1 98.88 193 ASN B CA 1
ATOM 3562 C C . ASN B 1 193 ? -3.137 -3.848 4.879 1 98.88 193 ASN B C 1
ATOM 3564 O O . ASN B 1 193 ? -2.877 -4.613 5.809 1 98.88 193 ASN B O 1
ATOM 3568 N N . MET B 1 194 ? -4.184 -3.994 4.117 1 98.94 194 MET B N 1
ATOM 3569 C CA . MET B 1 194 ? -5.102 -5.113 4.305 1 98.94 194 MET B CA 1
ATOM 3570 C C . MET B 1 194 ? -4.398 -6.441 4.027 1 98.94 194 MET B C 1
ATOM 3572 O O . MET B 1 194 ? -4.566 -7.402 4.781 1 98.94 194 MET B O 1
ATOM 3576 N N . ALA B 1 195 ? -3.652 -6.484 2.928 1 98.81 195 ALA B N 1
ATOM 3577 C CA . ALA B 1 195 ? -2.92 -7.703 2.59 1 98.81 195 ALA B CA 1
ATOM 3578 C C . ALA B 1 195 ? -1.919 -8.062 3.684 1 98.81 195 ALA B C 1
ATOM 3580 O O . ALA B 1 195 ? -1.827 -9.227 4.09 1 98.81 195 ALA B O 1
ATOM 3581 N N . LEU B 1 196 ? -1.212 -7.066 4.129 1 98.62 196 LEU B N 1
ATOM 3582 C CA . LEU B 1 196 ? -0.247 -7.293 5.199 1 98.62 196 LEU B CA 1
ATOM 3583 C C . LEU B 1 196 ? -0.946 -7.766 6.469 1 98.62 196 LEU B C 1
ATOM 3585 O O . LEU B 1 196 ? -0.44 -8.641 7.172 1 98.62 196 LEU B O 1
ATOM 3589 N N . MET B 1 197 ? -2.096 -7.191 6.773 1 98.81 197 MET B N 1
ATOM 3590 C CA . MET B 1 197 ? -2.887 -7.605 7.93 1 98.81 197 MET B CA 1
ATOM 3591 C C . MET B 1 197 ? -3.326 -9.062 7.793 1 98.81 197 MET B C 1
ATOM 3593 O O . MET B 1 197 ? -3.229 -9.836 8.75 1 98.81 197 MET B O 1
ATOM 3597 N N . ALA B 1 198 ? -3.816 -9.438 6.617 1 98.81 198 ALA B N 1
ATOM 3598 C CA . ALA B 1 198 ? -4.199 -10.828 6.367 1 98.81 198 ALA B CA 1
ATOM 3599 C C . ALA B 1 198 ? -3.027 -11.773 6.621 1 98.81 198 ALA B C 1
ATOM 3601 O O . ALA B 1 198 ? -3.184 -12.805 7.281 1 98.81 198 ALA B O 1
ATOM 3602 N N . GLU B 1 199 ? -1.878 -11.398 6.152 1 98.25 199 GLU B N 1
ATOM 3603 C CA . GLU B 1 199 ? -0.69 -12.242 6.293 1 98.25 199 GLU B CA 1
ATOM 3604 C C . GLU B 1 199 ? -0.276 -12.367 7.754 1 98.25 199 GLU B C 1
ATOM 3606 O O . GLU B 1 199 ? 0.251 -13.406 8.164 1 98.25 199 GLU B O 1
ATOM 3611 N N . SER B 1 200 ? -0.522 -11.328 8.516 1 98.44 200 SER B N 1
ATOM 3612 C CA . SER B 1 200 ? -0.191 -11.383 9.938 1 98.44 200 SER B CA 1
ATOM 3613 C C . SER B 1 200 ? -1.04 -12.422 10.664 1 98.44 200 SER B C 1
ATOM 3615 O O . SER B 1 200 ? -0.677 -12.875 11.75 1 98.44 200 SER B O 1
ATOM 3617 N N . TYR B 1 201 ? -2.135 -12.82 10.094 1 98.38 201 TYR B N 1
ATOM 3618 C CA . TYR B 1 201 ? -3 -13.852 10.664 1 98.38 201 TYR B CA 1
ATOM 3619 C C . TYR B 1 201 ? -2.723 -15.211 10.039 1 98.38 201 TYR B C 1
ATOM 3621 O O . TYR B 1 201 ? -3.477 -16.156 10.242 1 98.38 201 TYR B O 1
ATOM 3629 N N . GLY B 1 202 ? -1.686 -15.289 9.203 1 97.5 202 GLY B N 1
ATOM 3630 C CA . GLY B 1 202 ? -1.302 -16.547 8.57 1 97.5 202 GLY B CA 1
ATOM 3631 C C . GLY B 1 202 ? -2.039 -16.797 7.27 1 97.5 202 GLY B C 1
ATOM 3632 O O . GLY B 1 202 ? -1.957 -17.906 6.711 1 97.5 202 GLY B O 1
ATOM 3633 N N . LEU B 1 203 ? -2.809 -15.844 6.82 1 98.5 203 LEU B N 1
ATOM 3634 C CA . LEU B 1 203 ? -3.539 -15.977 5.562 1 98.5 203 LEU B CA 1
ATOM 3635 C C . LEU B 1 203 ? -2.639 -15.648 4.375 1 98.5 203 LEU B C 1
ATOM 3637 O O . LEU B 1 203 ? -1.591 -15.023 4.539 1 98.5 203 LEU B O 1
ATOM 3641 N N . GLY B 1 204 ? -2.969 -16.203 3.186 1 98.12 204 GLY B N 1
ATOM 3642 C CA . GLY B 1 204 ? -2.408 -15.789 1.906 1 98.12 204 GLY B CA 1
ATOM 3643 C C . GLY B 1 204 ? -3.322 -14.867 1.119 1 98.12 204 GLY B C 1
ATOM 3644 O O . GLY B 1 204 ? -4.531 -14.836 1.357 1 98.12 204 GLY B O 1
ATOM 3645 N N . VAL B 1 205 ? -2.729 -14.125 0.234 1 98.75 205 VAL B N 1
ATOM 3646 C CA . VAL B 1 205 ? -3.488 -13.141 -0.524 1 98.75 205 VAL B CA 1
ATOM 3647 C C . VAL B 1 205 ? -3.098 -13.203 -1.999 1 98.75 205 VAL B C 1
ATOM 3649 O O . VAL B 1 205 ? -1.918 -13.344 -2.328 1 98.75 205 VAL B O 1
ATOM 3652 N N . LEU B 1 206 ? -4.051 -13.164 -2.854 1 98.5 206 LEU B N 1
ATOM 3653 C CA . LEU B 1 206 ? -3.891 -12.953 -4.289 1 98.5 206 LEU B CA 1
ATOM 3654 C C . LEU B 1 206 ? -4.582 -11.664 -4.727 1 98.5 206 LEU B C 1
ATOM 3656 O O . LEU B 1 206 ? -5.766 -11.469 -4.449 1 98.5 206 LEU B O 1
ATOM 3660 N N . PHE B 1 207 ? -3.793 -10.727 -5.305 1 98.12 207 PHE B N 1
ATOM 3661 C CA . PHE B 1 207 ? -4.402 -9.586 -5.984 1 98.12 207 PHE B CA 1
ATOM 3662 C C . PHE B 1 207 ? -5.02 -10.023 -7.309 1 98.12 207 PHE B C 1
ATOM 3664 O O . PHE B 1 207 ? -4.305 -10.32 -8.266 1 98.12 207 PHE B O 1
ATOM 3671 N N . SER B 1 208 ? -6.293 -10.031 -7.391 1 96.12 208 SER B N 1
ATOM 3672 C CA . SER B 1 208 ? -6.965 -10.453 -8.617 1 96.12 208 SER B CA 1
ATOM 3673 C C . SER B 1 208 ? -7.301 -9.266 -9.5 1 96.12 208 SER B C 1
ATOM 3675 O O . SER B 1 208 ? -8.43 -8.766 -9.484 1 96.12 208 SER B O 1
ATOM 3677 N N . GLY B 1 209 ? -6.371 -8.883 -10.281 1 92.88 209 GLY B N 1
ATOM 3678 C CA . GLY B 1 209 ? -6.578 -7.793 -11.227 1 92.88 209 GLY B CA 1
ATOM 3679 C C . GLY B 1 209 ? -7.621 -8.109 -12.281 1 92.88 209 GLY B C 1
ATOM 3680 O O . GLY B 1 209 ? -8.43 -7.25 -12.648 1 92.88 209 GLY B O 1
ATOM 3681 N N . TYR B 1 210 ? -7.68 -9.328 -12.695 1 91.12 210 TYR B N 1
ATOM 3682 C CA . TYR B 1 210 ? -8.594 -9.727 -13.758 1 91.12 210 TYR B CA 1
ATOM 3683 C C . TYR B 1 210 ? -10.039 -9.672 -13.281 1 91.12 210 TYR B C 1
ATOM 3685 O O . TYR B 1 210 ? -10.93 -9.25 -14.023 1 91.12 210 TYR B O 1
ATOM 3693 N N . PHE B 1 211 ? -10.242 -10.109 -12.078 1 95.44 211 PHE B N 1
ATOM 3694 C CA . PHE B 1 211 ? -11.609 -10.016 -11.57 1 95.44 211 PHE B CA 1
ATOM 3695 C C . PHE B 1 211 ? -12.055 -8.562 -11.492 1 95.44 211 PHE B C 1
ATOM 3697 O O . PHE B 1 211 ? -13.188 -8.227 -11.859 1 95.44 211 PHE B O 1
ATOM 3704 N N . SER B 1 212 ? -11.188 -7.73 -11 1 96.56 212 SER B N 1
ATOM 3705 C CA . SER B 1 212 ? -11.5 -6.309 -10.906 1 96.56 212 SER B CA 1
ATOM 3706 C C . SER B 1 212 ? -11.805 -5.711 -12.273 1 96.56 212 SER B C 1
ATOM 3708 O O . SER B 1 212 ? -12.734 -4.914 -12.414 1 96.56 212 SER B O 1
ATOM 3710 N N . ASP B 1 213 ? -11.023 -6.098 -13.234 1 93.94 213 ASP B N 1
ATOM 3711 C CA . ASP B 1 213 ? -11.25 -5.625 -14.594 1 93.94 213 ASP B CA 1
ATOM 3712 C C . ASP B 1 213 ? -12.633 -6.047 -15.094 1 93.94 213 ASP B C 1
ATOM 3714 O O . ASP B 1 213 ? -13.352 -5.246 -15.695 1 93.94 213 ASP B O 1
ATOM 3718 N N . VAL B 1 214 ? -12.938 -7.273 -14.883 1 95.62 214 VAL B N 1
ATOM 3719 C CA . VAL B 1 214 ? -14.227 -7.789 -15.32 1 95.62 214 VAL B CA 1
ATOM 3720 C C . VAL B 1 214 ? -15.352 -7.07 -14.578 1 95.62 214 VAL B C 1
ATOM 3722 O O . VAL B 1 214 ? -16.344 -6.672 -15.18 1 95.62 214 VAL B O 1
ATOM 3725 N N . ALA B 1 215 ? -15.188 -6.895 -13.258 1 97 215 ALA B N 1
ATOM 3726 C CA . ALA B 1 215 ? -16.188 -6.215 -12.445 1 97 215 ALA B CA 1
ATOM 3727 C C . ALA B 1 215 ? -16.453 -4.801 -12.961 1 97 215 ALA B C 1
ATOM 3729 O O . ALA B 1 215 ? -17.578 -4.301 -12.883 1 97 215 ALA B O 1
ATOM 3730 N N . ASN B 1 216 ? -15.453 -4.164 -13.453 1 96.81 216 ASN B N 1
ATOM 3731 C CA . ASN B 1 216 ? -15.57 -2.793 -13.938 1 96.81 216 ASN B CA 1
ATOM 3732 C C . ASN B 1 216 ? -16.156 -2.74 -15.336 1 96.81 216 ASN B C 1
ATOM 3734 O O . ASN B 1 216 ? -16.688 -1.705 -15.766 1 96.81 216 ASN B O 1
ATOM 3738 N N . ASN B 1 217 ? -16.109 -3.871 -16.062 1 94.94 217 ASN B N 1
ATOM 3739 C CA . ASN B 1 217 ? -16.422 -3.795 -17.484 1 94.94 217 ASN B CA 1
ATOM 3740 C C . ASN B 1 217 ? -17.641 -4.641 -17.844 1 94.94 217 ASN B C 1
ATOM 3742 O O . ASN B 1 217 ? -18.203 -4.496 -18.938 1 94.94 217 ASN B O 1
ATOM 3746 N N . SER B 1 218 ? -18.062 -5.559 -17.016 1 96.38 218 SER B N 1
ATOM 3747 C CA . SER B 1 218 ? -19.25 -6.375 -17.25 1 96.38 218 SER B CA 1
ATOM 3748 C C . SER B 1 218 ? -20.5 -5.727 -16.656 1 96.38 218 SER B C 1
ATOM 3750 O O . SER B 1 218 ? -20.672 -5.699 -15.43 1 96.38 218 SER B O 1
ATOM 3752 N N . PRO B 1 219 ? -21.406 -5.297 -17.469 1 95.38 219 PRO B N 1
ATOM 3753 C CA . PRO B 1 219 ? -22.625 -4.676 -16.953 1 95.38 219 PRO B CA 1
ATOM 3754 C C . PRO B 1 219 ? -23.422 -5.613 -16.047 1 95.38 219 PRO B C 1
ATOM 3756 O O . PRO B 1 219 ? -23.922 -5.191 -15.008 1 95.38 219 PRO B O 1
ATOM 3759 N N . LYS B 1 220 ? -23.484 -6.844 -16.469 1 96.38 220 LYS B N 1
ATOM 3760 C CA . LYS B 1 220 ? -24.234 -7.812 -15.68 1 96.38 220 LYS B CA 1
ATOM 3761 C C . LYS B 1 220 ? -23.609 -8.023 -14.305 1 96.38 220 LYS B C 1
ATOM 3763 O O . LYS B 1 220 ? -24.312 -8.055 -13.297 1 96.38 220 LYS B O 1
ATOM 3768 N N . LEU B 1 221 ? -22.328 -8.195 -14.25 1 97 221 LEU B N 1
ATOM 3769 C CA . LEU B 1 221 ? -21.656 -8.383 -12.969 1 97 221 LEU B CA 1
ATOM 3770 C C . LEU B 1 221 ? -21.781 -7.137 -12.102 1 97 221 LEU B C 1
ATOM 3772 O O . LEU B 1 221 ? -21.984 -7.234 -10.891 1 97 221 LEU B O 1
ATOM 3776 N N . LYS B 1 222 ? -21.656 -5.977 -12.641 1 96.94 222 LYS B N 1
ATOM 3777 C CA . LYS B 1 222 ? -21.812 -4.719 -11.914 1 96.94 222 LYS B CA 1
ATOM 3778 C C . LYS B 1 222 ? -23.188 -4.652 -11.234 1 96.94 222 LYS B C 1
ATOM 3780 O O . LYS B 1 222 ? -23.281 -4.266 -10.07 1 96.94 222 LYS B O 1
ATOM 3785 N N . LYS B 1 223 ? -24.141 -5.031 -12 1 96.5 223 LYS B N 1
ATOM 3786 C CA . LYS B 1 223 ? -25.5 -5.023 -11.469 1 96.5 223 LYS B CA 1
ATOM 3787 C C . LYS B 1 223 ? -25.656 -6.02 -10.32 1 96.5 223 LYS B C 1
ATOM 3789 O O . LYS B 1 223 ? -26.234 -5.699 -9.289 1 96.5 223 LYS B O 1
ATOM 3794 N N . LEU B 1 224 ? -25.125 -7.207 -10.469 1 96.19 224 LEU B N 1
ATOM 3795 C CA . LEU B 1 224 ? -25.188 -8.234 -9.438 1 96.19 224 LEU B CA 1
ATOM 3796 C C . LEU B 1 224 ? -24.5 -7.77 -8.164 1 96.19 224 LEU B C 1
ATOM 3798 O O . LEU B 1 224 ? -24.938 -8.086 -7.055 1 96.19 224 LEU B O 1
ATOM 3802 N N . LEU B 1 225 ? -23.406 -6.996 -8.367 1 97.12 225 LEU B N 1
ATOM 3803 C CA . LEU B 1 225 ? -22.609 -6.523 -7.246 1 97.12 225 LEU B CA 1
ATOM 3804 C C . LEU B 1 225 ? -23.219 -5.262 -6.637 1 97.12 225 LEU B C 1
ATOM 3806 O O . LEU B 1 225 ? -22.766 -4.797 -5.59 1 97.12 225 LEU B O 1
ATOM 3810 N N . GLY B 1 226 ? -24.141 -4.66 -7.309 1 96.5 226 GLY B N 1
ATOM 3811 C CA . GLY B 1 226 ? -24.766 -3.428 -6.836 1 96.5 226 GLY B CA 1
ATOM 3812 C C . GLY B 1 226 ? -23.875 -2.215 -7.004 1 96.5 226 GLY B C 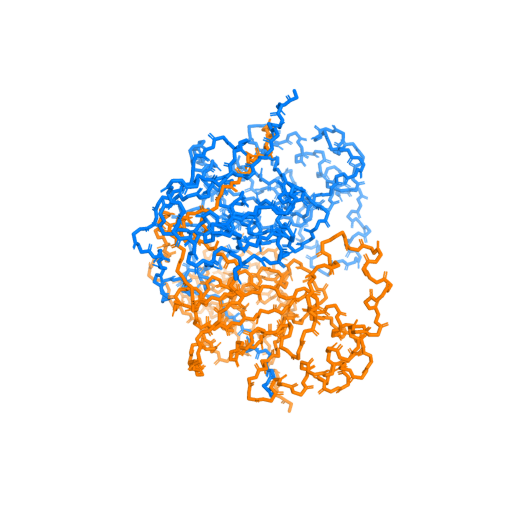1
ATOM 3813 O O . GLY B 1 226 ? -23.922 -1.285 -6.195 1 96.5 226 GLY B O 1
ATOM 3814 N N . LEU B 1 227 ? -23.031 -2.277 -7.969 1 96.62 227 LEU B N 1
ATOM 3815 C CA . LEU B 1 227 ? -22.125 -1.161 -8.227 1 96.62 227 LEU B CA 1
ATOM 3816 C C . LEU B 1 227 ? -22.797 -0.109 -9.102 1 96.62 227 LEU B C 1
ATOM 3818 O O . LEU B 1 227 ? -23.438 -0.444 -10.102 1 96.62 227 LEU B O 1
ATOM 3822 N N . LYS B 1 228 ? -22.672 1.115 -8.703 1 93.94 228 LYS B N 1
ATOM 3823 C CA . LYS B 1 228 ? -23.141 2.225 -9.523 1 93.94 228 LYS B CA 1
ATOM 3824 C C . LYS B 1 228 ? -22.125 2.564 -10.617 1 93.94 228 LYS B C 1
ATOM 3826 O O . LYS B 1 228 ? -21 2.068 -10.602 1 93.94 228 LYS B O 1
ATOM 3831 N N . ARG B 1 229 ? -22.531 3.361 -11.555 1 89.19 229 ARG B N 1
ATOM 3832 C CA . ARG B 1 229 ? -21.688 3.771 -12.672 1 89.19 229 ARG B CA 1
ATOM 3833 C C . ARG B 1 229 ? -20.438 4.488 -12.172 1 89.19 229 ARG B C 1
ATOM 3835 O O . ARG B 1 229 ? -19.359 4.348 -12.758 1 89.19 229 ARG B O 1
ATOM 3842 N N . SER B 1 230 ? -20.594 5.125 -11.055 1 90.88 230 SER B N 1
ATOM 3843 C CA . SER B 1 230 ? -19.5 5.941 -10.539 1 90.88 230 SER B CA 1
ATOM 3844 C C . SER B 1 230 ? -18.516 5.098 -9.734 1 90.88 230 SER B C 1
ATOM 3846 O O . SER B 1 230 ? -17.422 5.562 -9.406 1 90.88 230 SER B O 1
ATOM 3848 N N . ASN B 1 231 ? -18.953 3.906 -9.438 1 94.56 231 ASN B N 1
ATOM 3849 C CA . ASN B 1 231 ? -18.062 3.047 -8.656 1 94.56 231 ASN B CA 1
ATOM 3850 C C . ASN B 1 231 ? -16.938 2.486 -9.516 1 94.56 231 ASN B C 1
ATOM 3852 O O . ASN B 1 231 ? -17.109 2.264 -10.719 1 94.56 231 ASN B O 1
ATOM 3856 N N . HIS B 1 232 ? -15.82 2.369 -8.898 1 97.56 232 HIS B N 1
ATOM 3857 C CA . HIS B 1 232 ? -14.672 1.749 -9.547 1 97.56 232 HIS B CA 1
ATOM 3858 C C . HIS B 1 232 ? -14.008 0.734 -8.625 1 97.56 232 HIS B C 1
ATOM 3860 O O . HIS B 1 232 ? -13.594 1.073 -7.508 1 97.56 232 HIS B O 1
ATOM 3866 N N . VAL B 1 233 ? -13.969 -0.5 -9.094 1 98.38 233 VAL B N 1
ATOM 3867 C CA . VAL B 1 233 ? -13.234 -1.535 -8.375 1 98.38 233 VAL B CA 1
ATOM 3868 C C . VAL B 1 233 ? -11.742 -1.413 -8.664 1 98.38 233 VAL B C 1
ATOM 3870 O O . VAL B 1 233 ? -11.289 -1.765 -9.758 1 98.38 233 VAL B O 1
ATOM 3873 N N . LEU B 1 234 ? -11.047 -0.979 -7.711 1 98.25 234 LEU B N 1
ATOM 3874 C CA . LEU B 1 234 ? -9.617 -0.762 -7.895 1 98.25 234 LEU B CA 1
ATOM 3875 C C . LEU B 1 234 ? -8.867 -2.09 -7.977 1 98.25 234 LEU B C 1
ATOM 3877 O O . LEU B 1 234 ? -8.047 -2.293 -8.875 1 98.25 234 LEU B O 1
ATOM 3881 N N . THR B 1 235 ? -9.102 -2.945 -6.992 1 98.06 235 THR B N 1
ATOM 3882 C CA . THR B 1 235 ? -8.492 -4.273 -6.934 1 98.06 235 THR B CA 1
ATOM 3883 C C . THR B 1 235 ? -9.32 -5.203 -6.055 1 98.06 235 THR B C 1
ATOM 3885 O O . THR B 1 235 ? -10.242 -4.762 -5.367 1 98.06 235 THR B O 1
ATOM 3888 N N . THR B 1 236 ? -9.094 -6.48 -6.211 1 98.69 236 THR B N 1
ATOM 3889 C CA . THR B 1 236 ? -9.742 -7.508 -5.402 1 98.69 236 THR B CA 1
ATOM 3890 C C . THR B 1 236 ? -8.703 -8.391 -4.715 1 98.69 236 THR B C 1
ATOM 3892 O O . THR B 1 236 ? -7.793 -8.914 -5.363 1 98.69 236 THR B O 1
ATOM 3895 N N . LEU B 1 237 ? -8.812 -8.453 -3.398 1 98.88 237 LEU B N 1
ATOM 3896 C CA . LEU B 1 237 ? -7.969 -9.344 -2.613 1 98.88 237 LEU B CA 1
ATOM 3897 C C . LEU B 1 237 ? -8.648 -10.695 -2.41 1 98.88 237 LEU B C 1
ATOM 3899 O O . LEU B 1 237 ? -9.719 -10.773 -1.813 1 98.88 237 LEU B O 1
ATOM 3903 N N . VAL B 1 238 ? -8.062 -11.711 -2.971 1 98.81 238 VAL B N 1
ATOM 3904 C CA . VAL B 1 238 ? -8.492 -13.086 -2.73 1 98.81 238 VAL B CA 1
ATOM 3905 C C . VAL B 1 238 ? -7.719 -13.672 -1.548 1 98.81 238 VAL B C 1
ATOM 3907 O O . VAL B 1 238 ? -6.488 -13.688 -1.55 1 98.81 238 VAL B O 1
ATOM 3910 N N . ILE B 1 239 ? -8.453 -14.117 -0.518 1 98.81 239 ILE B N 1
ATOM 3911 C CA . ILE B 1 239 ? -7.816 -14.367 0.77 1 98.81 239 ILE B CA 1
ATOM 3912 C C . ILE B 1 239 ? -8.227 -15.742 1.296 1 98.81 239 ILE B C 1
ATOM 3914 O O . ILE B 1 239 ? -9.398 -16.109 1.229 1 98.81 239 ILE B O 1
ATOM 3918 N N . GLY B 1 240 ? -7.262 -16.453 1.848 1 98.69 240 GLY B N 1
ATOM 3919 C CA . GLY B 1 240 ? -7.457 -17.734 2.5 1 98.69 240 GLY B CA 1
ATOM 3920 C C . GLY B 1 240 ? -6.184 -18.297 3.096 1 98.69 240 GLY B C 1
ATOM 3921 O O . GLY B 1 240 ? -5.098 -17.766 2.887 1 98.69 240 GLY B O 1
ATOM 3922 N N . TYR B 1 241 ? -6.367 -19.359 3.848 1 98.62 241 TYR B N 1
ATOM 3923 C CA . TYR B 1 241 ? -5.184 -20.047 4.359 1 98.62 241 TYR B CA 1
ATOM 3924 C C . TYR B 1 241 ? -4.457 -20.781 3.244 1 98.62 241 TYR B C 1
ATOM 3926 O O . TYR B 1 241 ? -5.066 -21.562 2.506 1 98.62 241 TYR B O 1
ATOM 3934 N N . PRO B 1 242 ? -3.172 -20.531 3.109 1 98 242 PRO B N 1
ATOM 3935 C CA . PRO B 1 242 ? -2.432 -21.156 2.016 1 98 242 PRO B CA 1
ATOM 3936 C C . PRO B 1 242 ? -2.359 -22.672 2.148 1 98 242 PRO B C 1
ATOM 3938 O O . PRO B 1 242 ? -2.207 -23.203 3.258 1 98 242 PRO B O 1
ATOM 3941 N N . ASP B 1 243 ? -2.49 -23.375 1.043 1 98.25 243 ASP B N 1
ATOM 3942 C CA . ASP B 1 243 ? -2.248 -24.812 0.967 1 98.25 243 ASP B CA 1
ATOM 3943 C C . ASP B 1 243 ? -0.929 -25.109 0.258 1 98.25 243 ASP B C 1
ATOM 3945 O O . ASP B 1 243 ? -0.861 -26 -0.588 1 98.25 243 ASP B O 1
ATOM 3949 N N . VAL B 1 244 ? 0.058 -24.234 0.42 1 97.06 244 VAL B N 1
ATOM 3950 C CA . VAL B 1 244 ? 1.419 -24.344 -0.091 1 97.06 244 VAL B CA 1
ATOM 3951 C C . VAL B 1 244 ? 2.41 -23.828 0.945 1 97.06 244 VAL B C 1
ATOM 3953 O O . VAL B 1 244 ? 2.043 -23.047 1.822 1 97.06 244 VAL B O 1
ATOM 3956 N N . LYS B 1 245 ? 3.545 -24.312 0.855 1 96.19 245 LYS B N 1
ATOM 3957 C CA . LYS B 1 245 ? 4.645 -23.859 1.701 1 96.19 245 LYS B CA 1
ATOM 3958 C C . LYS B 1 245 ? 5.859 -23.469 0.862 1 96.19 245 LYS B C 1
ATOM 3960 O O . LYS B 1 245 ? 6.395 -24.297 0.119 1 96.19 245 LYS B O 1
ATOM 3965 N N . TYR B 1 246 ? 6.203 -22.25 0.942 1 97.5 246 TYR B N 1
ATOM 3966 C CA . TYR B 1 246 ? 7.414 -21.781 0.28 1 97.5 246 TYR B CA 1
ATOM 3967 C C . TYR B 1 246 ? 8.625 -21.906 1.202 1 97.5 246 TYR B C 1
ATOM 3969 O O . TYR B 1 246 ? 8.531 -21.625 2.398 1 97.5 246 TYR B O 1
ATOM 3977 N N . ARG B 1 247 ? 9.719 -22.266 0.592 1 97.38 247 ARG B N 1
ATOM 3978 C CA . ARG B 1 247 ? 10.891 -22.625 1.391 1 97.38 247 ARG B CA 1
ATOM 3979 C C . ARG B 1 247 ? 11.945 -21.516 1.324 1 97.38 247 ARG B C 1
ATOM 3981 O O . ARG B 1 247 ? 12.891 -21.5 2.117 1 97.38 247 ARG B O 1
ATOM 3988 N N . ARG B 1 248 ? 11.766 -20.641 0.47 1 97.94 248 ARG B N 1
ATOM 3989 C CA . ARG B 1 248 ? 12.703 -19.531 0.289 1 97.94 248 ARG B CA 1
ATOM 3990 C C . ARG B 1 248 ? 12.023 -18.344 -0.362 1 97.94 248 ARG B C 1
ATOM 3992 O O . ARG B 1 248 ? 10.922 -18.469 -0.899 1 97.94 248 ARG B O 1
ATOM 3999 N N . THR B 1 249 ? 12.57 -17.156 -0.263 1 97.31 249 THR B N 1
ATOM 4000 C CA . THR B 1 249 ? 12.055 -15.953 -0.911 1 97.31 249 THR B CA 1
ATOM 4001 C C . THR B 1 249 ? 12.289 -16 -2.418 1 97.31 249 THR B C 1
ATOM 4003 O O . THR B 1 249 ? 13.07 -16.828 -2.898 1 97.31 249 THR B O 1
ATOM 4006 N N . ALA B 1 250 ? 11.586 -15.211 -3.135 1 95.5 250 ALA B N 1
ATOM 4007 C CA . ALA B 1 250 ? 11.867 -15.023 -4.559 1 95.5 250 ALA B CA 1
ATOM 4008 C C . ALA B 1 250 ? 13.008 -14.031 -4.766 1 95.5 250 ALA B C 1
ATOM 4010 O O . ALA B 1 250 ? 13.172 -13.086 -3.986 1 95.5 250 ALA B O 1
ATOM 4011 N N . GLN B 1 251 ? 13.695 -14.242 -5.812 1 95.81 251 GLN B N 1
ATOM 4012 C CA . GLN B 1 251 ? 14.742 -13.289 -6.18 1 95.81 251 GLN B CA 1
ATOM 4013 C C . GLN B 1 251 ? 14.156 -12.102 -6.934 1 95.81 251 GLN B C 1
ATOM 4015 O O . GLN B 1 251 ? 13.203 -12.25 -7.695 1 95.81 251 GLN B O 1
ATOM 4020 N N . LYS B 1 252 ? 14.703 -10.945 -6.648 1 96.38 252 LYS B N 1
ATOM 4021 C CA . LYS B 1 252 ? 14.289 -9.711 -7.312 1 96.38 252 LYS B CA 1
ATOM 4022 C C . LYS B 1 252 ? 15.484 -9.031 -7.984 1 96.38 252 LYS B C 1
ATOM 4024 O O . LYS B 1 252 ? 16.625 -9.211 -7.566 1 96.38 252 LYS B O 1
ATOM 4029 N N . GLU B 1 253 ? 15.156 -8.289 -9.031 1 96.31 253 GLU B N 1
ATOM 4030 C CA . GLU B 1 253 ? 16.172 -7.434 -9.641 1 96.31 253 GLU B CA 1
ATOM 4031 C C . GLU B 1 253 ? 16.688 -6.398 -8.641 1 96.31 253 GLU B C 1
ATOM 4033 O O . GLU B 1 253 ? 15.992 -6.047 -7.688 1 96.31 253 GLU B O 1
ATOM 4038 N N . VAL B 1 254 ? 17.906 -5.961 -8.867 1 96.38 254 VAL B N 1
ATOM 4039 C CA . VAL B 1 254 ? 18.406 -4.844 -8.078 1 96.38 254 VAL B CA 1
ATOM 4040 C C . VAL B 1 254 ? 17.516 -3.623 -8.273 1 96.38 254 VAL B C 1
ATOM 4042 O O . VAL B 1 254 ? 17.078 -3.344 -9.391 1 96.38 254 VAL B O 1
ATOM 4045 N N . ALA B 1 255 ? 17.281 -2.916 -7.195 1 97.31 255 ALA B N 1
ATOM 4046 C CA . ALA B 1 255 ? 16.453 -1.715 -7.297 1 97.31 255 ALA B CA 1
ATOM 4047 C C . ALA B 1 255 ? 17.109 -0.686 -8.219 1 97.31 255 ALA B C 1
ATOM 4049 O O . ALA B 1 255 ? 18.312 -0.484 -8.188 1 97.31 255 ALA B O 1
ATOM 4050 N N . THR B 1 256 ? 16.328 -0.128 -9.117 1 97.25 256 THR B N 1
ATOM 4051 C CA . THR B 1 256 ? 16.781 1.031 -9.875 1 97.25 256 THR B CA 1
ATOM 4052 C C . THR B 1 256 ? 16.609 2.311 -9.062 1 97.25 256 THR B C 1
ATOM 4054 O O . THR B 1 256 ? 15.492 2.789 -8.867 1 97.25 256 THR B O 1
ATOM 4057 N N . VAL B 1 257 ? 17.75 2.844 -8.562 1 98.19 257 VAL B N 1
ATOM 4058 C CA . VAL B 1 257 ? 17.703 4.004 -7.68 1 98.19 257 VAL B CA 1
ATOM 4059 C C . VAL B 1 257 ? 18.719 5.047 -8.156 1 98.19 257 VAL B C 1
ATOM 4061 O O . VAL B 1 257 ? 19.859 4.711 -8.477 1 98.19 257 VAL B O 1
ATOM 4064 N N . ARG B 1 258 ? 18.297 6.238 -8.25 1 97.31 258 ARG B N 1
ATOM 4065 C CA . ARG B 1 258 ? 19.188 7.383 -8.477 1 97.31 258 ARG B CA 1
ATOM 4066 C C . ARG B 1 258 ? 19.219 8.297 -7.258 1 97.31 258 ARG B C 1
ATOM 4068 O O . ARG B 1 258 ? 18.172 8.617 -6.688 1 97.31 258 ARG B O 1
ATOM 4075 N N . TYR B 1 259 ? 20.375 8.625 -6.852 1 96.75 259 TYR B N 1
ATOM 4076 C CA . TYR B 1 259 ? 20.578 9.594 -5.781 1 96.75 259 TYR B CA 1
ATOM 4077 C C . TYR B 1 259 ? 20.969 10.953 -6.34 1 96.75 259 TYR B C 1
ATOM 4079 O O . TYR B 1 259 ? 21.906 11.07 -7.129 1 96.75 259 TYR B O 1
ATOM 4087 N N . LEU B 1 260 ? 20.203 11.875 -5.977 1 95.75 260 LEU B N 1
ATOM 4088 C CA . LEU B 1 260 ? 20.438 13.219 -6.488 1 95.75 260 LEU B CA 1
ATOM 4089 C C . LEU B 1 260 ? 20.688 14.203 -5.344 1 95.75 260 LEU B C 1
ATOM 4091 O O . LEU B 1 260 ? 20.047 14.102 -4.289 1 95.75 260 LEU B O 1
#

Nearest PDB structures (foldseek):
  3gfa-assembly1_B  TM=7.854E-01  e=1.108E-12  Clostridioides difficile 630
  5j62-assembly1_A  TM=7.874E-01  e=2.790E-12  Clostridioides difficile R20291
  2isj-assembly1_A  TM=8.053E-01  e=1.663E-11  Sinorhizobium meliloti
  7dp0-assembly1_B  TM=6.744E-01  e=3.396E-10  Sphingopyxis sp.
  2wzw-assembly1_A  TM=6.817E-01  e=9.092E-10  Mycolicibacterium smegmatis MC2 155

Foldseek 3Di:
DPPQFQKFKAFQQVQQQLPCQLQVQAPVNQWDGDPSGIDGNDRPALPPCSSQLRGPRSRIDIDRDPDGDDDDPDDDDDDPVVVVVLVQAADAFLAFDPDDDDPVLVVQLQVQLQPFDDDSRPSFKDKDKDAPCNLVLLQVLLVQCVVCVVVCCVVDVVCVPDDRDSCNQQSNFRMKMWIKDPPLVSSVRSVVRSQSSLVVVQKHKHWRPSSQVSCLPPPVSVVVRVHDPPIHGNIMIRMHHHPDDDDDGDDDDDDDDDDD/DPPQFQKFKAFQQVQQQLPCQLQVQFPVNQWDGDPSGIDGNDRPALPPCSSQLRGPRSRIDIDRDPDGDDDDPDDDDDDPVVVVVLVQAADAFLAFDPDADDPVLVVQLVVQLQPFDDDSNPSFKDKDKDAPCNLVLLQVLLVQCVVCVVVCCVVDVVCVPDDRDSCNQQNNFRMKMWIKDPPLVSSVRSVVRSQSSLVVVQKHKHWRPSSQVSCLPPPVSVVVRVHDPPIHGNIMIRMHHHPDDDDDGDDDDDDDDDDD

Secondary structure (DSSP, 8-state):
----PPP-EEE-TTT-----HHHHH-TT--EEEETTEEEES-S-S----HHHHH-TT--EEE-S-SSPPPB-SS-----HHHHHHHHHH--B---B-S-PPPHHHHHHHHHHHHHS--GGG----EEEEE-TTHHHHHHHHHHHHHHHHHHHHHH-TTGGG----TTTTTTT-SEEEEEE-S-HHHHHHHHHHHHHHHHHTT-EEEE-HHHHHHHHH-HHHHHHHT--TT--EEEEEEEE-BS----BPPP-PPPEEEE-/----PPP-EEE-TTT-----HHHHH-TT--EEEETTEEEES-S-S----HHHHH-TT--EEE-S-SSPPPB-SS-----HHHHHHHHHH--B---B-S-PPPHHHHHHHHHHHHHS--GGG----EEEEE-TTHHHHHHHHHHHHHHHHHHHHHH-TTGGG----TTTTTTT-SEEEEEE-S-HHHHHHHHHHHHHHHHHTT-EEEE-HHHHHHHHH-HHHHHHHT--TT--EEEEEEEE-BS----BPPP-PPPEEEE-

Organism: Clostridioides difficile (strain 630) (NCBI:txid272563)

pLDDT: mean 93.51, std 10.65, range [28.58, 98.94]

Solvent-accessible surface area (backbone atoms only — not comparable to full-atom values): 28148 Å² total; per-residue (Å²): 126,83,75,75,48,76,61,43,76,42,67,40,69,89,49,34,76,40,81,50,60,32,39,74,58,35,87,48,53,46,42,45,77,55,95,57,22,68,39,73,74,61,76,87,64,61,75,63,37,56,39,35,15,42,34,91,63,62,19,36,45,73,46,53,54,91,54,77,56,50,78,40,94,61,83,65,64,53,56,52,69,59,51,47,45,34,48,45,57,60,61,79,42,71,45,39,34,99,48,82,75,54,71,68,59,53,50,51,24,51,47,36,29,58,48,37,71,32,74,80,53,58,70,66,59,32,37,38,37,28,38,91,54,33,62,63,56,43,43,50,45,43,57,52,46,62,70,47,32,72,65,42,40,76,71,32,88,56,43,76,59,48,79,81,51,79,46,60,75,51,34,69,32,48,33,36,39,35,36,33,24,82,50,56,52,35,44,23,30,15,50,42,42,21,49,52,48,37,34,27,73,62,31,29,40,22,80,28,57,65,52,19,51,42,48,67,67,34,68,69,50,20,56,76,69,66,51,55,91,85,57,33,50,69,38,24,42,26,34,26,36,51,63,69,67,66,40,30,26,52,59,60,74,80,71,50,70,45,81,76,127,84,74,76,48,73,62,45,76,42,67,40,70,88,49,34,77,41,82,50,61,32,38,75,60,36,88,46,54,45,42,46,76,55,96,58,23,68,40,73,74,61,76,86,64,61,74,61,37,53,39,34,13,41,33,90,63,62,20,36,44,72,46,53,55,91,53,78,57,50,78,40,95,62,82,64,63,53,57,52,67,60,51,47,46,34,49,45,58,60,61,78,43,71,46,38,34,97,47,82,76,54,70,68,57,52,49,51,24,50,48,35,27,58,49,36,71,34,75,79,53,58,71,65,58,32,39,39,37,28,38,92,55,32,61,63,57,42,44,52,44,42,58,53,46,63,70,47,33,74,67,43,41,77,69,32,87,58,43,76,59,46,80,82,52,80,48,60,74,51,35,68,31,48,32,34,38,36,37,33,26,83,53,56,52,35,43,23,31,16,48,44,43,19,48,53,46,38,35,26,72,62,30,29,41,21,79,29,57,65,52,19,51,43,47,68,67,34,68,68,50,20,56,75,69,67,52,55,89,84,57,32,50,67,38,24,41,27,33,26,36,53,63,71,67,65,40,30,26,52,59,60,75,78,72,50,70,45,81,75

InterPro domains:
  IPR000415 Nitroreductase-like [G3DSA:3.40.109.10] (76-258)
  IPR000415 Nitroreductase-like [SSF55469] (83-258)
  IPR017896 4Fe-4S ferredoxin-type, iron-sulphur binding domain [PF13237] (9-56)
  IPR017896 4Fe-4S ferredoxin-type, iron-sulphur binding domain [PS51379] (7-36)
  IPR017896 4Fe-4S ferredoxin-type, iron-sulphur binding domain [PS51379] (37-65)
  IPR017900 4Fe-4S ferredoxin, iron-sulphur binding, conserved site [PS00198] (16-27)
  IPR017900 4Fe-4S ferredoxin, iron-sulphur binding, conserved site [PS00198] (45-56)
  IPR029479 Nitroreductase [PF00881] (87-241)

Sequence (520 aa):
MNMKYQHIIEVDKELCIGCGLCKNDCPVNNIIIENKKSVIKKQDCLMCGHCAAICPTKAITLTGFDEPPIELTNKPKLDSDELLMAIKSRRSIRKFKDKEVSSEIIKQIIEAGRYTPSAKNSQDVSYIVLDNKKSIYENEAVKFFRKIKPIANIAIKYSKEVEIDDNFFFKHAPIAIMIITKDKISGSLAASNMALMAESYGLGVLFSGYFSDVANNSPKLKKLLGLKRSNHVLTTLVIGYPDVKYRRTAQKEVATVRYLMNMKYQHIIEVDKELCIGCGLCKNDCPVNNIIIENKKSVIKKQDCLMCGHCAAIC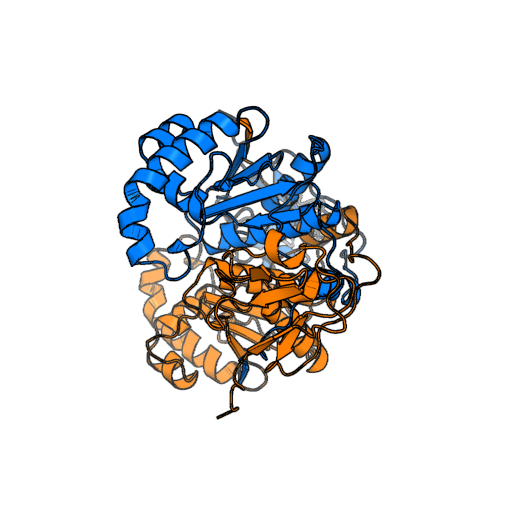PTKAITLTGFDEPPIELTNKPKLDSDELLMAIKSRRSIRKFKDKEVSSEIIKQIIEAGRYTPSAKNSQDVSYIVLDNKKSIYENEAVKFFRKIKPIANIAIKYSKEVEIDDNFFFKHAPIAIMIITKDKISGSLAASNMALMAESYGLGVLFSGYFSDVANNSPKLKKLLGLKRSNHVLTTLVIGYPDVKYRRTAQKEVATVRYL